Protein AF-A0A955KV94-F1 (afdb_monomer_lite)

Sequence (433 aa):
MKKLLATIGTIALLASAALTAQAESYITSIFLALDDGGPITTEQTIRLSLWSDGRIESGDVSTGVLNTGAINYGGFNVELTLTPDSFGRLSIPFSSITNFPELTAANQFMQIEYKDSGDPVSSYVLYTETYIDSTTLDRFPLIENGVSNFQELYTNGATDADTFTLDKDNDATDVAIQFGETLAEAINWSSSNTRFEISDDTRIEGNLAVLGQGFIADDHSAANSDGYLNFGRNGSNWELLSWNSSALQFELSDDLSISGGLEVTGDIDFNLNEAIGLRLENLASAPTCDGSAQGLIYYSTADGGSYICDGAGTYAGITDTFVGHYHNGSPAGNIITATVDNEVTDGENTTLYLTDDGTVSGTLLFSSVYHVSIAASEIQTLADAPIMAGYSYNSGTGLLTVKFLESAGILLGGQGLEAEEASTPITIFVIGT

Radius of gyration: 52.65 Å; chains: 1; bounding box: 96×92×145 Å

Structure (mmCIF, N/CA/C/O backbone):
data_AF-A0A955KV94-F1
#
_entry.id   AF-A0A955KV94-F1
#
loop_
_atom_site.group_PDB
_atom_site.id
_atom_site.type_symbol
_atom_site.label_atom_id
_atom_site.label_alt_id
_atom_site.label_comp_id
_atom_site.label_asym_id
_atom_site.label_entity_id
_atom_site.label_seq_id
_atom_site.pdbx_PDB_ins_code
_atom_site.Cartn_x
_atom_site.Cartn_y
_atom_site.Cartn_z
_atom_site.occupancy
_atom_site.B_iso_or_equiv
_atom_site.auth_seq_id
_atom_site.auth_comp_id
_atom_site.auth_asym_id
_atom_site.auth_atom_id
_atom_site.pdbx_PDB_model_num
ATOM 1 N N . MET A 1 1 ? -32.758 70.950 26.747 1.00 29.80 1 MET A N 1
ATOM 2 C CA . MET A 1 1 ? -32.254 70.840 25.360 1.00 29.80 1 MET A CA 1
ATOM 3 C C . MET A 1 1 ? -31.320 69.627 25.323 1.00 29.80 1 MET A C 1
ATOM 5 O O . MET A 1 1 ? -30.416 69.618 26.140 1.00 29.80 1 MET A O 1
ATOM 9 N N . LYS A 1 2 ? -31.586 68.633 24.448 1.00 30.42 2 LYS A N 1
ATOM 10 C CA . LYS A 1 2 ? -30.845 67.355 24.209 1.00 30.42 2 LYS A CA 1
ATOM 11 C C . LYS A 1 2 ? -30.839 66.358 25.398 1.00 30.42 2 LYS A C 1
ATOM 13 O O . LYS A 1 2 ? -30.176 66.612 26.387 1.00 30.42 2 LYS A O 1
ATOM 18 N N . LYS A 1 3 ? -31.715 65.340 25.492 1.00 26.55 3 LYS A N 1
ATOM 19 C CA . LYS A 1 3 ? -31.826 64.044 24.759 1.00 26.55 3 LYS A CA 1
ATOM 20 C C . LYS A 1 3 ? -30.521 63.234 24.664 1.00 26.55 3 LYS A C 1
ATOM 22 O O . LYS A 1 3 ? -29.710 63.552 23.804 1.00 26.55 3 LYS A O 1
ATOM 27 N N . LEU A 1 4 ? -30.432 62.170 25.478 1.00 22.88 4 LEU A N 1
ATOM 28 C CA . LEU A 1 4 ? -29.961 60.796 25.179 1.00 22.88 4 LEU A CA 1
ATOM 29 C C . LEU A 1 4 ? -30.176 59.977 26.482 1.00 22.88 4 LEU A C 1
ATOM 31 O O . LEU A 1 4 ? -29.498 60.236 27.463 1.00 22.88 4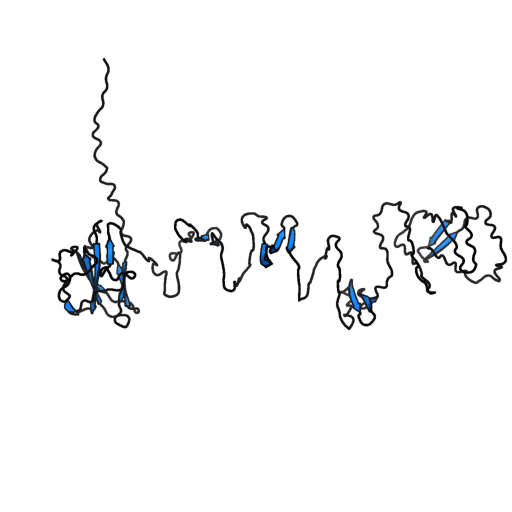 LEU A O 1
ATOM 35 N N . LEU A 1 5 ? -31.274 59.255 26.734 1.00 25.33 5 LEU A N 1
ATOM 36 C CA . LEU A 1 5 ? -31.741 57.965 26.200 1.00 25.33 5 LEU A CA 1
ATOM 37 C C . LEU A 1 5 ? -30.634 56.926 25.938 1.00 25.33 5 LEU A C 1
ATOM 39 O O . LEU A 1 5 ? -30.153 56.807 24.818 1.00 25.33 5 LEU A O 1
ATOM 43 N N . ALA A 1 6 ? -30.294 56.143 26.964 1.00 23.56 6 ALA A N 1
ATOM 44 C CA . ALA A 1 6 ? -29.723 54.808 26.812 1.00 23.56 6 ALA A CA 1
ATOM 45 C C . ALA A 1 6 ? -30.510 53.856 27.722 1.00 23.56 6 ALA A C 1
ATOM 47 O O . ALA A 1 6 ? -30.352 53.828 28.941 1.00 23.56 6 ALA A O 1
ATOM 48 N N . THR A 1 7 ? -31.445 53.156 27.095 1.00 25.08 7 THR A N 1
ATOM 49 C CA . THR A 1 7 ? -32.220 52.051 27.645 1.00 25.08 7 THR A CA 1
ATOM 50 C C . THR A 1 7 ? -31.256 50.940 28.059 1.00 25.08 7 THR A C 1
ATOM 52 O O . THR A 1 7 ? -30.563 50.389 27.208 1.00 25.08 7 THR A O 1
ATOM 55 N N . ILE A 1 8 ? -31.216 50.596 29.349 1.00 29.73 8 ILE A N 1
ATOM 56 C CA . ILE A 1 8 ? -30.641 49.327 29.811 1.00 29.73 8 ILE A CA 1
ATOM 57 C C . ILE A 1 8 ? -31.645 48.257 29.393 1.00 29.73 8 ILE A C 1
ATOM 59 O O . ILE A 1 8 ? -32.620 47.972 30.086 1.00 29.73 8 ILE A O 1
ATOM 63 N N . GLY A 1 9 ? -31.462 47.773 28.167 1.00 29.14 9 GLY A N 1
ATOM 64 C CA . GLY A 1 9 ? -32.185 46.636 27.637 1.00 29.14 9 GLY A CA 1
ATOM 65 C C . GLY A 1 9 ? -31.810 45.411 28.450 1.00 29.14 9 GLY A C 1
ATOM 66 O O . GLY A 1 9 ? -30.648 45.016 28.505 1.00 29.14 9 GLY A O 1
ATOM 67 N N . THR A 1 10 ? -32.818 44.834 29.085 1.00 34.06 10 THR A N 1
ATOM 68 C CA . THR A 1 10 ? -32.836 43.472 29.594 1.00 34.06 10 THR A CA 1
ATOM 69 C C . THR A 1 10 ? -32.523 42.532 28.425 1.00 34.06 10 THR A C 1
ATOM 71 O O . THR A 1 10 ? -33.424 42.086 27.720 1.00 34.06 10 THR A O 1
ATOM 74 N N . ILE A 1 11 ? -31.241 42.269 28.163 1.00 32.62 11 ILE A N 1
ATOM 75 C CA . ILE A 1 11 ? -30.836 41.127 27.346 1.00 32.62 11 ILE A CA 1
ATOM 76 C C . ILE A 1 11 ? -30.976 39.926 28.266 1.00 32.62 11 ILE A C 1
ATOM 78 O O . ILE A 1 11 ? -30.172 39.697 29.169 1.00 32.62 11 ILE A O 1
ATOM 82 N N . ALA A 1 12 ? -32.092 39.231 28.075 1.00 36.28 12 ALA A N 1
ATOM 83 C CA . ALA A 1 12 ? -32.327 37.914 28.613 1.00 36.28 12 ALA A CA 1
ATOM 84 C C . ALA A 1 12 ? -31.123 37.025 28.281 1.00 36.28 12 ALA A C 1
ATOM 86 O O . ALA A 1 12 ? -30.853 36.714 27.125 1.00 36.28 12 ALA A O 1
ATOM 87 N N . LEU A 1 13 ? -30.381 36.699 29.334 1.00 38.47 13 LEU A N 1
ATOM 88 C CA . LEU A 1 13 ? -29.916 35.364 29.687 1.00 38.47 13 LEU A CA 1
ATOM 89 C C . LEU A 1 13 ? -30.392 34.263 28.707 1.00 38.47 13 LEU A C 1
ATOM 91 O O . LEU A 1 13 ? -31.363 33.559 28.963 1.00 38.47 13 LEU A O 1
ATOM 95 N N . LEU A 1 14 ? -29.705 34.121 27.576 1.00 38.06 14 LEU A N 1
ATOM 96 C CA . LEU A 1 14 ? -29.816 32.986 26.650 1.00 38.06 14 LEU A CA 1
ATOM 97 C C . LEU A 1 14 ? -28.407 32.517 26.261 1.00 38.06 14 LEU A C 1
ATOM 99 O O . LEU A 1 14 ? -28.095 32.297 25.099 1.00 38.06 14 LEU A O 1
ATOM 103 N N . ALA A 1 15 ? -27.538 32.389 27.264 1.00 37.47 15 ALA A N 1
ATOM 104 C CA . ALA A 1 15 ? -26.208 31.796 27.126 1.00 37.47 15 ALA A CA 1
ATOM 105 C C . ALA A 1 15 ? -26.000 30.622 28.102 1.00 37.47 15 ALA A C 1
ATOM 107 O O . ALA A 1 15 ? -24.879 30.362 28.519 1.00 37.47 15 ALA A O 1
ATOM 108 N N . SER A 1 16 ? -27.070 29.913 28.489 1.00 41.06 16 SER A N 1
ATOM 109 C CA . SER A 1 16 ? -26.950 28.667 29.272 1.00 41.06 16 SER A CA 1
ATOM 110 C C . SER A 1 16 ? -27.709 27.471 28.685 1.00 41.06 16 SER A C 1
ATOM 112 O O . SER A 1 16 ? -27.896 26.482 29.382 1.00 41.06 16 SER A O 1
ATOM 114 N N . ALA A 1 17 ? -28.145 27.541 27.424 1.00 38.34 17 ALA A N 1
ATOM 115 C CA . ALA A 1 17 ? -28.820 26.430 26.740 1.00 38.34 17 ALA A CA 1
ATOM 116 C C . ALA A 1 17 ? -28.034 25.894 25.524 1.00 38.34 17 ALA A C 1
ATOM 118 O O . ALA A 1 17 ? -28.571 25.115 24.748 1.00 38.34 17 ALA A O 1
ATOM 119 N N . ALA A 1 18 ? -26.773 26.311 25.347 1.00 38.25 18 ALA A N 1
ATOM 120 C CA . ALA A 1 18 ? -25.938 25.939 24.196 1.00 38.25 18 ALA A CA 1
ATOM 121 C C . ALA A 1 18 ? -24.625 25.217 24.571 1.00 38.25 18 ALA A C 1
ATOM 123 O O . ALA A 1 18 ? -23.769 25.031 23.717 1.00 38.25 18 ALA A O 1
ATOM 124 N N . LEU A 1 19 ? -24.477 24.772 25.826 1.00 34.44 19 LEU A N 1
ATOM 125 C CA . LEU A 1 19 ? -23.456 23.790 26.239 1.00 34.44 19 LEU A CA 1
ATOM 126 C C . LEU A 1 19 ? -24.107 22.484 26.729 1.00 34.44 19 LEU A C 1
ATOM 128 O O . LEU A 1 19 ? -23.602 21.793 27.603 1.00 34.44 19 LEU A O 1
ATOM 132 N N . THR A 1 20 ? -25.279 22.176 26.178 1.00 38.06 20 THR A N 1
ATOM 133 C CA . THR A 1 20 ? -26.014 20.922 26.407 1.00 38.06 20 THR A CA 1
ATOM 134 C C . THR A 1 20 ? -26.326 20.244 25.071 1.00 38.06 20 THR A C 1
ATOM 136 O O . THR A 1 20 ? -27.286 19.492 24.951 1.00 38.06 20 THR A O 1
ATOM 139 N N . ALA A 1 21 ? -25.519 20.538 24.045 1.00 40.53 21 ALA A N 1
ATOM 140 C CA . ALA A 1 21 ? -25.385 19.664 22.894 1.00 40.53 21 ALA A CA 1
ATOM 141 C C . ALA A 1 21 ? -24.441 18.550 23.343 1.00 40.53 21 ALA A C 1
ATOM 143 O O . ALA A 1 21 ? -23.232 18.746 23.458 1.00 40.53 21 ALA A O 1
ATOM 144 N N . GLN A 1 22 ? -25.073 17.454 23.750 1.00 41.44 22 GLN A N 1
ATOM 145 C CA . GLN A 1 22 ? -24.468 16.201 24.152 1.00 41.44 22 GLN A CA 1
ATOM 146 C C . GLN A 1 22 ? -23.299 15.854 23.228 1.00 41.44 22 GLN A C 1
ATOM 148 O O . GLN A 1 22 ? -23.449 15.819 22.008 1.00 41.44 22 GLN A O 1
ATOM 153 N N . ALA A 1 23 ? -22.153 15.540 23.825 1.00 38.59 23 ALA A N 1
ATOM 154 C CA . ALA A 1 23 ? -21.319 14.492 23.273 1.00 38.59 23 ALA A CA 1
ATOM 155 C C . ALA A 1 23 ? -22.220 13.249 23.193 1.00 38.59 23 ALA A C 1
ATOM 157 O O . ALA A 1 23 ? -22.454 12.588 24.205 1.00 38.59 23 ALA A O 1
ATOM 158 N N . GLU A 1 24 ? -22.847 13.018 22.037 1.00 43.44 24 GLU A N 1
ATOM 159 C CA . GLU A 1 24 ? -23.467 11.733 21.747 1.00 43.44 24 GLU A CA 1
ATOM 160 C C . GLU A 1 24 ? -22.357 10.697 21.917 1.00 43.44 24 GLU A C 1
ATOM 162 O O . GLU A 1 24 ? -21.328 10.727 21.248 1.00 43.44 24 GLU A O 1
ATOM 167 N N . SER A 1 25 ? -22.518 9.883 22.954 1.00 46.88 25 SER A N 1
ATOM 168 C CA . SER A 1 25 ? -21.575 8.862 23.379 1.00 46.88 25 SER A CA 1
ATOM 169 C C . SER A 1 25 ? -21.369 7.869 22.233 1.00 46.88 25 SER A C 1
ATOM 171 O O . SER A 1 25 ? -22.216 7.006 22.022 1.00 46.88 25 SER A O 1
ATOM 173 N N . TYR A 1 26 ? -20.245 7.976 21.517 1.00 52.62 26 TYR A N 1
ATOM 174 C CA . TYR A 1 26 ? -19.854 7.098 20.399 1.00 52.62 26 TYR A CA 1
ATOM 175 C C . TYR A 1 26 ? -19.661 5.623 20.798 1.00 52.62 26 TYR A C 1
ATOM 177 O O . TYR A 1 26 ? -19.544 4.741 19.952 1.00 52.62 26 TYR A O 1
ATOM 185 N N . ILE A 1 27 ? -19.723 5.302 22.091 1.00 60.88 27 ILE A N 1
ATOM 186 C CA . ILE A 1 27 ? -19.566 3.933 22.565 1.00 60.88 27 ILE A CA 1
ATOM 187 C C . ILE A 1 27 ? -20.819 3.111 22.256 1.00 60.88 27 ILE A C 1
ATOM 189 O O . ILE A 1 27 ? -21.848 3.217 22.927 1.00 60.88 27 ILE A O 1
ATOM 193 N N . THR A 1 28 ? -20.727 2.242 21.254 1.00 68.50 28 THR A N 1
ATOM 194 C CA . THR A 1 28 ? -21.809 1.302 20.948 1.00 68.50 28 THR A CA 1
ATOM 195 C C . THR A 1 28 ? -21.693 0.022 21.763 1.00 68.50 28 THR A C 1
ATOM 197 O O . THR A 1 28 ? -22.726 -0.544 22.119 1.00 68.50 28 THR A O 1
ATOM 200 N N . SER A 1 29 ? -20.473 -0.435 22.085 1.00 80.44 29 SER A N 1
ATOM 201 C CA . SER A 1 29 ? -20.220 -1.707 22.778 1.00 80.44 29 SER A CA 1
ATOM 202 C C . SER A 1 29 ? -18.923 -1.729 23.603 1.00 80.44 29 SER A C 1
ATOM 204 O O . SER A 1 29 ? -17.974 -1.018 23.290 1.00 80.44 29 SER A O 1
ATOM 206 N N . ILE A 1 30 ? -18.868 -2.590 24.625 1.00 81.38 30 ILE A N 1
ATOM 207 C CA . ILE A 1 30 ? -17.647 -3.012 25.336 1.00 81.38 30 ILE A CA 1
ATOM 208 C C . ILE A 1 30 ? -17.212 -4.362 24.761 1.00 81.38 30 ILE A C 1
ATOM 210 O O . ILE A 1 30 ? -18.037 -5.272 24.681 1.00 81.38 30 ILE A O 1
ATOM 214 N N . PHE A 1 31 ? -15.940 -4.514 24.394 1.00 82.94 31 PHE A N 1
ATOM 215 C CA . PHE A 1 31 ? -15.382 -5.788 23.936 1.00 82.94 31 PHE A CA 1
ATOM 216 C C . PHE A 1 31 ? -14.443 -6.364 24.992 1.00 82.94 31 PHE A C 1
ATOM 218 O O . PHE A 1 31 ? -13.589 -5.642 25.497 1.00 8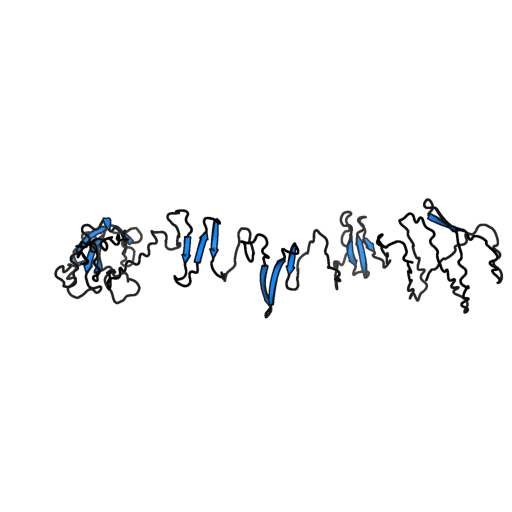2.94 31 PHE A O 1
ATOM 225 N N . LEU A 1 32 ? -14.614 -7.643 25.326 1.00 84.69 32 LEU A N 1
ATOM 226 C CA . LEU A 1 32 ? -13.798 -8.358 26.316 1.00 84.69 32 LEU A CA 1
ATOM 227 C C . LEU A 1 32 ? -13.291 -9.663 25.706 1.00 84.69 32 LEU A C 1
ATOM 229 O O . LEU A 1 32 ? -14.036 -10.296 24.958 1.00 84.69 32 LEU A O 1
ATOM 233 N N . ALA A 1 33 ? -12.082 -10.090 26.059 1.00 87.31 33 ALA A N 1
ATOM 234 C CA . ALA A 1 33 ? -11.571 -11.429 25.774 1.00 87.31 33 ALA A CA 1
ATOM 235 C C . ALA A 1 33 ? -11.316 -12.160 27.099 1.00 87.31 33 ALA A C 1
ATOM 237 O O . ALA A 1 33 ? -10.437 -11.796 27.868 1.00 87.31 33 ALA A O 1
ATOM 238 N N . LEU A 1 34 ? -12.134 -13.162 27.414 1.00 85.88 34 LEU A N 1
ATOM 239 C CA . LEU A 1 34 ? -12.044 -13.900 28.670 1.00 85.88 34 LEU A CA 1
ATOM 240 C C . LEU A 1 34 ? -11.177 -15.155 28.496 1.00 85.88 34 LEU A C 1
ATOM 242 O O . LEU A 1 34 ? -11.481 -16.012 27.662 1.00 85.88 34 LEU A O 1
ATOM 246 N N . ASP A 1 35 ? -10.127 -15.272 29.309 1.00 86.50 35 ASP A N 1
ATOM 247 C CA . ASP A 1 35 ? -9.137 -16.353 29.261 1.00 86.50 35 ASP A CA 1
ATOM 248 C C . ASP A 1 35 ? -8.727 -16.780 30.690 1.00 86.50 35 ASP A C 1
ATOM 250 O O . ASP A 1 35 ? -8.455 -15.929 31.539 1.00 86.50 35 ASP A O 1
ATOM 254 N N . ASP A 1 36 ? -8.687 -18.094 30.945 1.00 83.94 36 ASP A N 1
ATOM 255 C CA . ASP A 1 36 ? -8.092 -18.718 32.144 1.00 83.94 36 ASP A CA 1
ATOM 256 C C . ASP A 1 36 ? -7.197 -19.918 31.753 1.00 83.94 36 ASP A C 1
ATOM 258 O O . ASP A 1 36 ? -7.446 -21.079 32.088 1.00 83.94 36 ASP A O 1
ATOM 262 N N . GLY A 1 37 ? -6.174 -19.653 30.934 1.00 85.56 37 GLY A N 1
ATOM 263 C CA . GLY A 1 37 ? -5.336 -20.679 30.297 1.00 85.56 37 GLY A CA 1
ATOM 264 C C . GLY A 1 37 ? -5.925 -21.245 28.994 1.00 85.56 37 GLY A C 1
ATOM 265 O O . GLY A 1 37 ? -5.499 -22.305 28.524 1.00 85.56 37 GLY A O 1
ATOM 266 N N . GLY A 1 38 ? -6.904 -20.547 28.424 1.00 84.75 38 GLY A N 1
ATOM 267 C CA . GLY A 1 38 ? -7.635 -20.809 27.193 1.00 84.75 38 GLY A CA 1
ATOM 268 C C . GLY A 1 38 ? -8.936 -19.989 27.144 1.00 84.75 38 GLY A C 1
ATOM 269 O O . GLY A 1 38 ? -9.395 -19.501 28.179 1.00 84.75 38 GLY A O 1
ATOM 270 N N . PRO A 1 39 ? -9.574 -19.862 25.964 1.00 89.50 39 PRO A N 1
ATOM 271 C CA . PRO A 1 39 ? -10.788 -19.065 25.810 1.00 89.50 39 PRO A CA 1
ATOM 272 C C . PRO A 1 39 ? -11.939 -19.615 26.665 1.00 89.50 39 PRO A C 1
ATOM 274 O O . PRO A 1 39 ? -12.332 -20.779 26.527 1.00 89.50 39 PRO A O 1
ATOM 277 N N . ILE A 1 40 ? -12.518 -18.765 27.515 1.00 92.06 40 ILE A N 1
ATOM 278 C CA . ILE A 1 40 ? -13.717 -19.090 28.295 1.00 92.06 40 ILE A CA 1
ATOM 279 C C . ILE A 1 40 ? -14.927 -19.015 27.364 1.00 92.06 40 ILE A C 1
ATOM 281 O O . ILE A 1 40 ? -15.244 -17.954 26.849 1.00 92.06 40 ILE A O 1
ATOM 285 N N . THR A 1 41 ? -15.625 -20.132 27.153 1.00 95.88 41 THR A N 1
ATOM 286 C CA . THR A 1 41 ? -16.768 -20.226 26.213 1.00 95.88 41 THR A CA 1
ATOM 287 C C . THR A 1 41 ? -18.099 -20.562 26.897 1.00 95.88 41 THR A C 1
ATOM 289 O O . THR A 1 41 ? -19.129 -20.714 26.239 1.00 95.88 41 THR A O 1
ATOM 292 N N . THR A 1 42 ? -18.096 -20.699 28.224 1.00 97.12 42 THR A N 1
ATOM 293 C CA . THR A 1 42 ? -19.284 -20.946 29.053 1.00 97.12 42 THR A CA 1
ATOM 294 C C . THR A 1 42 ? -19.987 -19.642 29.417 1.00 97.12 42 THR A C 1
ATOM 296 O O . THR A 1 42 ? -19.377 -18.577 29.427 1.00 97.12 42 THR A O 1
ATOM 299 N N . GLU A 1 43 ? -21.279 -19.715 29.743 1.00 97.94 43 GLU A N 1
ATOM 300 C CA . GLU A 1 43 ? -22.059 -18.554 30.182 1.00 97.94 43 GLU A CA 1
ATOM 301 C C . GLU A 1 43 ? -21.451 -17.903 31.438 1.00 97.94 43 GLU A C 1
ATOM 303 O O . GLU A 1 43 ? -21.251 -18.562 32.459 1.00 97.94 43 GLU A O 1
ATOM 308 N N . GLN A 1 44 ? -21.203 -16.596 31.365 1.00 97.94 44 GLN A N 1
ATOM 309 C CA . GLN A 1 44 ? -20.612 -15.781 32.420 1.00 97.94 44 GLN A CA 1
ATOM 310 C C . GLN A 1 44 ? -21.624 -14.774 32.972 1.00 97.94 44 GLN A C 1
ATOM 312 O O . GLN A 1 44 ? -22.470 -14.248 32.247 1.00 97.94 44 GLN A O 1
ATOM 317 N N . THR A 1 45 ? -21.507 -14.457 34.261 1.00 97.88 45 THR A N 1
ATOM 318 C CA . THR A 1 45 ? -22.096 -13.252 34.858 1.00 97.88 45 THR A CA 1
ATOM 319 C C . THR A 1 45 ? -21.039 -12.155 34.883 1.00 97.88 45 THR A C 1
ATOM 321 O O . THR A 1 45 ? -20.048 -12.277 35.599 1.00 97.88 45 THR A O 1
ATOM 324 N N . ILE A 1 46 ? -21.256 -11.089 34.117 1.00 97.25 46 ILE A N 1
ATOM 325 C CA . ILE A 1 46 ? -20.391 -9.913 34.034 1.00 97.25 46 ILE A CA 1
ATOM 326 C C . ILE A 1 46 ? -20.966 -8.811 34.917 1.00 97.25 46 ILE A C 1
ATOM 328 O O . ILE A 1 46 ? -22.092 -8.369 34.696 1.00 97.25 46 ILE A O 1
ATOM 332 N N . ARG A 1 47 ? -20.194 -8.336 35.892 1.00 97.31 47 ARG A N 1
ATOM 333 C CA . ARG A 1 47 ? -20.532 -7.177 36.715 1.00 97.31 47 ARG A CA 1
ATOM 334 C C . ARG A 1 47 ? -19.761 -5.957 36.229 1.00 97.31 47 ARG A C 1
ATOM 336 O O . ARG A 1 47 ? -18.534 -5.949 36.241 1.00 97.31 47 ARG A O 1
ATOM 343 N N . LEU A 1 48 ? -20.488 -4.914 35.848 1.00 96.62 48 LEU A N 1
ATOM 344 C CA . LEU A 1 48 ? -19.926 -3.598 35.547 1.00 96.62 48 LEU A CA 1
ATOM 345 C C . LEU A 1 48 ? -20.186 -2.681 36.737 1.00 96.62 48 LEU A C 1
ATOM 347 O O . LEU A 1 48 ? -21.289 -2.691 37.282 1.00 96.62 48 LEU A O 1
ATOM 351 N N . SER A 1 49 ? -19.209 -1.872 37.137 1.00 97.19 49 SER A N 1
ATOM 352 C CA . SER A 1 49 ? -19.392 -0.845 38.170 1.00 97.19 49 SER A CA 1
ATOM 353 C C . SER A 1 49 ? -18.588 0.415 37.872 1.00 97.19 49 SER A C 1
ATOM 355 O O . SER A 1 49 ? -17.524 0.341 37.260 1.00 97.19 49 SER A O 1
ATOM 357 N N . LEU A 1 50 ? -19.108 1.577 38.278 1.00 96.38 50 LEU A N 1
ATOM 358 C CA . LEU A 1 50 ? -18.421 2.860 38.102 1.00 96.38 50 LEU A CA 1
ATOM 359 C C . LEU A 1 50 ? -17.728 3.317 39.375 1.00 96.38 50 LEU A C 1
ATOM 361 O O . LEU A 1 50 ? -18.242 3.119 40.476 1.00 96.38 50 LEU A O 1
ATOM 365 N N . TRP A 1 51 ? -16.598 3.992 39.192 1.00 97.19 51 TRP A N 1
ATOM 366 C CA . TRP A 1 51 ? -15.711 4.443 40.256 1.00 97.19 51 TRP A CA 1
ATOM 367 C C . TRP A 1 51 ? -15.094 5.803 39.942 1.00 97.19 51 TRP A C 1
ATOM 369 O O . TRP A 1 51 ? -14.925 6.147 38.777 1.00 97.19 51 TRP A O 1
ATOM 379 N N . SER A 1 52 ? -14.733 6.571 40.968 1.00 95.50 52 SER A N 1
ATOM 380 C CA . SER A 1 52 ? -14.024 7.852 40.817 1.00 95.50 52 SER A CA 1
ATOM 381 C C . SER A 1 52 ? -12.498 7.730 40.848 1.00 95.50 52 SER A C 1
ATOM 383 O O . SER A 1 52 ? -11.807 8.704 40.557 1.00 95.50 52 SER A O 1
ATOM 385 N N . ASP A 1 53 ? -11.976 6.553 41.201 1.00 94.69 53 ASP A N 1
ATOM 386 C CA . ASP A 1 53 ? -10.548 6.220 41.194 1.00 94.69 53 ASP A CA 1
ATOM 387 C C . ASP A 1 53 ? -10.307 5.052 40.233 1.00 94.69 53 ASP A C 1
ATOM 389 O O . ASP A 1 53 ? -11.141 4.149 40.133 1.00 94.69 53 ASP A O 1
ATOM 393 N N . GLY A 1 54 ? -9.188 5.073 39.515 1.00 91.88 54 GLY A N 1
ATOM 394 C CA . GLY A 1 54 ? -8.804 4.027 38.576 1.00 91.88 54 GLY A CA 1
ATOM 395 C C . GLY A 1 54 ? -8.094 2.843 39.228 1.00 91.88 54 GLY A C 1
ATOM 396 O O . GLY A 1 54 ? -7.920 1.816 38.577 1.00 91.88 54 GLY A O 1
ATOM 397 N N . ARG A 1 55 ? -7.710 2.957 40.503 1.00 92.44 55 ARG A N 1
ATOM 398 C CA . ARG A 1 55 ? -7.137 1.867 41.299 1.00 92.44 55 ARG A CA 1
ATOM 399 C C . ARG A 1 55 ? -8.172 1.238 42.207 1.00 92.44 55 ARG A C 1
ATOM 401 O O . ARG A 1 55 ? -9.014 1.928 42.783 1.00 92.44 55 ARG A O 1
ATOM 408 N N . ILE A 1 56 ? -8.078 -0.074 42.368 1.00 92.31 56 ILE A N 1
ATOM 409 C CA . ILE A 1 56 ? -8.879 -0.791 43.353 1.00 92.31 56 ILE A CA 1
ATOM 410 C C . ILE A 1 56 ? -8.222 -0.648 44.717 1.00 92.31 56 ILE A C 1
ATOM 412 O O . ILE A 1 56 ? -7.066 -1.017 44.927 1.00 92.31 56 ILE A O 1
ATOM 416 N N . GLU A 1 57 ? -8.983 -0.129 45.671 1.00 93.88 57 GLU A N 1
ATOM 417 C CA . GLU A 1 57 ? -8.542 0.018 47.045 1.00 93.88 57 GLU A CA 1
ATOM 418 C C . GLU A 1 57 ? -9.051 -1.122 47.930 1.00 93.88 57 GLU A C 1
ATOM 420 O O . GLU A 1 57 ? -10.079 -1.766 47.690 1.00 93.88 57 GLU A O 1
ATOM 425 N N . SER A 1 58 ? -8.328 -1.357 49.027 1.00 92.88 58 SER A N 1
ATOM 426 C CA . SER A 1 58 ? -8.782 -2.272 50.070 1.00 92.88 58 SER A CA 1
ATOM 427 C C . SER A 1 58 ? -10.119 -1.789 50.634 1.00 92.88 58 SER A C 1
ATOM 429 O O . SER A 1 58 ? -10.173 -0.794 51.353 1.00 92.88 58 SER A O 1
ATOM 431 N N . GLY A 1 59 ? -11.179 -2.555 50.385 1.00 92.88 59 GLY A N 1
ATOM 432 C CA . GLY A 1 59 ? -12.532 -2.238 50.832 1.00 92.88 59 GLY A CA 1
ATOM 433 C C . GLY A 1 59 ? -13.487 -1.860 49.707 1.00 92.88 59 GLY A C 1
ATOM 434 O O . GLY A 1 59 ? -14.679 -1.804 49.982 1.00 92.88 59 GLY A O 1
ATOM 435 N N . ASP A 1 60 ? -13.016 -1.681 48.472 1.00 95.62 60 ASP A N 1
ATOM 436 C CA . ASP A 1 60 ? -13.887 -1.509 47.300 1.00 95.62 60 ASP A CA 1
ATOM 437 C C . ASP A 1 60 ? -14.656 -2.799 46.983 1.00 95.62 60 ASP A C 1
ATOM 439 O O . ASP A 1 60 ? -15.846 -2.779 46.664 1.00 95.62 60 ASP A O 1
ATOM 443 N N . VAL A 1 61 ? -13.994 -3.944 47.159 1.00 94.00 61 VAL A N 1
ATOM 444 C CA . VAL A 1 61 ? -14.592 -5.277 47.064 1.00 94.00 61 VAL A CA 1
ATOM 445 C C . VAL A 1 61 ? -14.198 -6.083 48.300 1.00 94.00 61 VAL A C 1
ATOM 447 O O . VAL A 1 61 ? -13.036 -6.100 48.706 1.00 94.00 61 VAL A O 1
ATOM 450 N N . SER A 1 62 ? -15.165 -6.759 48.920 1.00 93.25 62 SER A N 1
ATOM 451 C CA . SER A 1 62 ? -14.942 -7.632 50.076 1.00 93.25 62 SER A CA 1
ATOM 452 C C . SER A 1 62 ? -15.550 -8.999 49.812 1.00 93.25 62 SER A C 1
ATOM 454 O O . SER A 1 62 ? -16.766 -9.131 49.676 1.00 93.25 62 SER A O 1
ATOM 456 N N . THR A 1 63 ? -14.714 -10.038 49.723 1.00 91.81 63 THR A N 1
ATOM 457 C CA . THR A 1 63 ? -15.155 -11.413 49.404 1.00 91.81 63 THR A CA 1
ATOM 458 C C . THR A 1 63 ? -16.039 -11.476 48.147 1.00 91.81 63 THR A C 1
ATOM 460 O O . THR A 1 63 ? -17.086 -12.116 48.148 1.00 91.81 63 THR A O 1
ATOM 463 N N . GLY A 1 64 ? -15.653 -10.737 47.101 1.00 89.75 64 GLY A N 1
ATOM 464 C CA . GLY A 1 64 ? -16.384 -10.626 45.832 1.00 89.75 64 GLY A CA 1
ATOM 465 C C . GLY A 1 64 ? -17.655 -9.766 45.878 1.00 89.75 64 GLY A C 1
ATOM 466 O O . GLY A 1 64 ? -18.259 -9.500 44.838 1.00 89.75 64 GLY A O 1
ATOM 467 N N . VAL A 1 65 ? -18.062 -9.274 47.053 1.00 95.12 65 VAL A N 1
ATOM 468 C CA . VAL A 1 65 ? -19.176 -8.328 47.197 1.00 95.12 65 VAL A CA 1
ATOM 469 C C . VAL A 1 65 ? -18.668 -6.910 46.966 1.00 95.12 65 VAL A C 1
ATOM 471 O O . VAL A 1 65 ? -17.763 -6.446 47.662 1.00 95.12 65 VAL A O 1
ATOM 474 N N . LEU A 1 66 ? -19.286 -6.220 46.012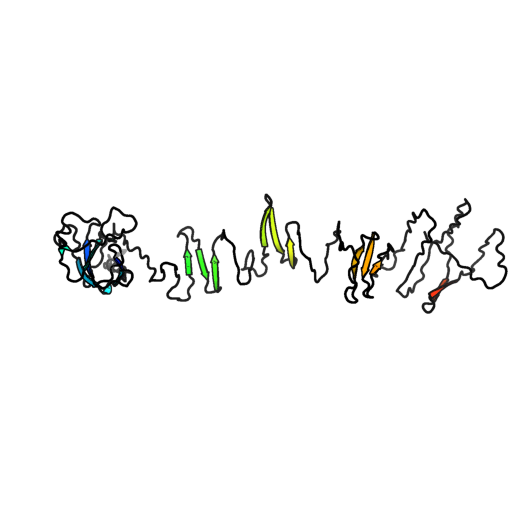 1.00 96.06 66 LEU A N 1
ATOM 475 C CA . LEU A 1 66 ? -19.069 -4.803 45.751 1.00 96.06 66 LEU A CA 1
ATOM 476 C C . LEU A 1 66 ? -19.461 -3.960 46.975 1.00 96.06 66 LEU A C 1
ATOM 478 O O . LEU A 1 66 ? -20.598 -4.035 47.447 1.00 96.06 66 LEU A O 1
ATOM 482 N N . ASN A 1 67 ? -18.553 -3.125 47.477 1.00 96.81 67 ASN A N 1
ATOM 483 C CA . ASN A 1 67 ? -18.861 -2.189 48.551 1.00 96.81 67 ASN A CA 1
ATOM 484 C C . ASN A 1 67 ? -19.445 -0.892 47.982 1.00 96.81 67 ASN A C 1
ATOM 486 O O . ASN A 1 67 ? -18.741 0.086 47.744 1.00 96.81 67 ASN A O 1
ATOM 490 N N . THR A 1 68 ? -20.767 -0.847 47.836 1.00 96.56 68 THR A N 1
ATOM 491 C CA . THR A 1 68 ? -21.475 0.350 47.351 1.00 96.56 68 THR A CA 1
ATOM 492 C C . THR A 1 68 ? -21.444 1.533 48.331 1.00 96.56 68 THR A C 1
ATOM 494 O O . THR A 1 68 ? -22.008 2.583 48.037 1.00 96.56 68 THR A O 1
ATOM 497 N N . GLY A 1 69 ? -20.855 1.363 49.521 1.00 96.62 69 GLY A N 1
ATOM 498 C CA . GLY A 1 69 ? -20.590 2.433 50.484 1.00 96.62 69 GLY A CA 1
ATOM 499 C C . GLY A 1 69 ? -19.148 2.952 50.452 1.00 96.62 69 GLY A C 1
ATOM 500 O O . GLY A 1 69 ? -18.812 3.809 51.270 1.00 96.62 69 GLY A O 1
ATOM 501 N N . ALA A 1 70 ? -18.292 2.427 49.567 1.00 96.94 70 ALA A N 1
ATOM 502 C CA . ALA A 1 70 ? -16.925 2.905 49.397 1.00 96.94 70 ALA A CA 1
ATOM 503 C C . ALA A 1 70 ? -16.908 4.362 48.914 1.00 96.94 70 ALA A C 1
ATOM 505 O O . ALA A 1 70 ? -17.763 4.780 48.133 1.00 96.94 70 ALA A O 1
ATOM 506 N N . ILE A 1 71 ? -15.915 5.135 49.364 1.00 95.94 71 ILE A N 1
ATOM 507 C CA . ILE A 1 71 ? -15.798 6.564 49.031 1.00 95.94 71 ILE A CA 1
ATOM 508 C C . ILE A 1 71 ? -15.663 6.801 47.523 1.00 95.94 71 ILE A C 1
ATOM 510 O O . ILE A 1 71 ? -16.163 7.803 47.020 1.00 95.94 71 ILE A O 1
ATOM 514 N N . ASN A 1 72 ? -15.040 5.855 46.816 1.00 95.62 72 ASN A N 1
ATOM 515 C CA . ASN A 1 72 ? -14.786 5.944 45.386 1.00 95.62 72 ASN A CA 1
ATOM 516 C C . ASN A 1 72 ? -15.889 5.308 44.529 1.00 95.62 72 ASN A C 1
ATOM 518 O O . ASN A 1 72 ? -15.760 5.295 43.308 1.00 95.62 72 ASN A O 1
ATOM 522 N N . TYR A 1 73 ? -16.957 4.761 45.122 1.00 97.44 73 TYR A N 1
ATOM 523 C CA . TYR A 1 73 ? -18.030 4.131 44.356 1.00 97.44 73 TYR A CA 1
ATOM 524 C C . TYR A 1 73 ? -18.864 5.187 43.620 1.00 97.44 73 TYR A C 1
ATOM 526 O O . TYR A 1 73 ? -19.490 6.057 44.223 1.00 97.44 73 TYR A O 1
ATOM 534 N N . GLY A 1 74 ? -18.917 5.075 42.295 1.00 94.88 74 GLY A N 1
ATOM 535 C CA . GLY A 1 74 ? -19.575 6.015 41.387 1.00 94.88 74 GLY A CA 1
ATOM 536 C C . GLY A 1 74 ? -21.097 5.878 41.312 1.00 94.88 74 GLY A C 1
ATOM 537 O O . GLY A 1 74 ? -21.718 6.480 40.440 1.00 94.88 74 GLY A O 1
ATOM 538 N N . GLY A 1 75 ? -21.717 5.080 42.186 1.00 95.62 75 GLY A N 1
ATOM 539 C CA . GLY A 1 75 ? -23.176 4.980 42.288 1.00 95.62 75 GLY A CA 1
ATOM 540 C C . GLY A 1 75 ? -23.849 4.060 41.266 1.00 95.62 75 GLY A C 1
ATOM 541 O O . GLY A 1 75 ? -25.075 3.967 41.271 1.00 95.62 75 GLY A O 1
ATOM 542 N N . PHE A 1 76 ? -23.087 3.353 40.430 1.00 97.00 76 PHE A N 1
ATOM 543 C CA . PHE A 1 76 ? -23.622 2.459 39.405 1.00 97.00 76 PHE A CA 1
ATOM 544 C C . PHE A 1 76 ? -22.999 1.066 39.468 1.00 97.00 76 PHE A C 1
ATOM 546 O O . PHE A 1 76 ? -21.776 0.927 39.535 1.00 97.00 76 PHE A O 1
ATOM 553 N N . ASN A 1 77 ? -23.852 0.044 39.383 1.00 97.50 77 ASN A N 1
ATOM 554 C CA . ASN A 1 77 ? -23.459 -1.302 39.000 1.00 97.50 77 ASN A CA 1
ATOM 555 C C . ASN A 1 77 ? -24.590 -2.004 38.240 1.00 97.50 77 ASN A C 1
ATOM 557 O O . ASN A 1 77 ? -25.767 -1.704 38.453 1.00 97.50 77 ASN A O 1
ATOM 561 N N . VAL A 1 78 ? -24.221 -2.945 37.379 1.00 97.19 78 VAL A N 1
ATOM 562 C CA . VAL A 1 78 ? -25.143 -3.850 36.691 1.00 97.19 78 VAL A CA 1
ATOM 563 C C . VAL A 1 78 ? -24.509 -5.232 36.592 1.00 97.19 78 VAL A C 1
ATOM 565 O O . VAL A 1 78 ? -23.289 -5.343 36.487 1.00 97.19 78 VAL A O 1
ATOM 568 N N . GLU A 1 79 ? -25.333 -6.274 36.599 1.00 97.19 79 GLU A N 1
ATOM 569 C CA . GLU A 1 79 ? -24.921 -7.633 36.250 1.00 97.19 79 GLU A CA 1
ATOM 570 C C . GLU A 1 79 ? -25.581 -8.037 34.928 1.00 97.19 79 GLU A C 1
ATOM 572 O O . GLU A 1 79 ? -26.776 -7.813 34.722 1.00 97.19 79 GLU A O 1
ATOM 577 N N . LEU A 1 80 ? -24.797 -8.621 34.029 1.00 96.81 80 LEU A N 1
ATOM 578 C CA . LEU A 1 80 ? -25.211 -9.080 32.709 1.00 96.81 80 LEU A CA 1
ATOM 579 C C . LEU A 1 80 ? -24.829 -10.550 32.565 1.00 96.81 80 LEU A C 1
ATOM 581 O O . LEU A 1 80 ? -23.697 -10.923 32.855 1.00 96.81 80 LEU A O 1
ATOM 585 N N . THR A 1 81 ? -25.746 -11.388 32.094 1.00 96.94 81 THR A N 1
ATOM 586 C CA . THR A 1 81 ? -25.453 -12.799 31.812 1.00 96.94 81 THR A CA 1
ATOM 587 C C . THR A 1 81 ? -25.222 -12.968 30.318 1.00 96.94 81 THR A C 1
ATOM 589 O O . THR A 1 81 ? -26.137 -12.740 29.527 1.00 96.94 81 THR A O 1
ATOM 592 N N . LEU A 1 82 ? -23.999 -13.323 29.927 1.00 96.25 82 LEU A N 1
ATOM 593 C CA . LEU A 1 82 ? -23.565 -13.371 28.531 1.00 96.25 82 LEU A CA 1
ATOM 594 C C . LEU A 1 82 ? -22.734 -14.631 28.274 1.00 96.25 82 LEU A C 1
ATOM 596 O O . LEU A 1 82 ? -21.986 -15.075 29.137 1.00 96.25 82 LEU A O 1
ATOM 600 N N . THR A 1 83 ? -22.841 -15.198 27.074 1.00 96.38 83 THR A N 1
ATOM 601 C CA . THR A 1 83 ? -21.996 -16.323 26.641 1.00 96.38 83 THR A CA 1
ATOM 602 C C . THR A 1 83 ? -20.953 -15.806 25.649 1.00 96.38 83 THR A C 1
ATOM 604 O O . THR A 1 83 ? -21.361 -15.265 24.617 1.00 96.38 83 THR A O 1
ATOM 607 N N . PRO A 1 84 ? -19.643 -15.927 25.937 1.00 94.25 84 PRO A N 1
ATOM 608 C CA . PRO A 1 84 ? -18.593 -15.571 24.987 1.00 94.25 84 PRO A CA 1
ATOM 609 C C . PRO A 1 84 ? -18.645 -16.420 23.711 1.00 94.25 84 PRO A C 1
ATOM 611 O O . PRO A 1 84 ? -19.201 -17.519 23.698 1.00 94.25 84 PRO A O 1
ATOM 614 N N . ASP A 1 85 ? -18.058 -15.921 22.624 1.00 88.75 85 ASP A N 1
ATOM 615 C CA . ASP A 1 85 ? -17.908 -16.697 21.392 1.00 88.75 85 ASP A CA 1
ATOM 616 C C . ASP A 1 85 ? -16.848 -17.810 21.528 1.00 88.75 85 ASP A C 1
ATOM 618 O O . ASP A 1 85 ? -16.226 -17.989 22.573 1.00 88.75 85 ASP A O 1
ATOM 622 N N . SER A 1 86 ? -16.608 -18.574 20.457 1.00 90.19 86 SER A N 1
ATOM 623 C CA . SER A 1 86 ? -15.631 -19.676 20.461 1.00 90.19 86 SER A CA 1
ATOM 624 C C . SER A 1 86 ? -14.181 -19.253 20.733 1.00 90.19 86 SER A C 1
ATOM 626 O O . SER A 1 86 ? -13.332 -20.119 20.930 1.00 90.19 86 SER A O 1
ATOM 628 N N . PHE A 1 87 ? -13.889 -17.953 20.713 1.00 84.56 87 PHE A N 1
ATOM 629 C CA . PHE A 1 87 ? -12.585 -17.365 21.013 1.00 84.56 87 PHE A CA 1
ATOM 630 C C . PHE A 1 87 ? -12.565 -16.673 22.382 1.00 84.56 87 PHE A C 1
ATOM 632 O O . PHE A 1 87 ? -11.615 -15.960 22.686 1.00 84.56 87 PHE A O 1
ATOM 639 N N . GLY A 1 88 ? -13.602 -16.858 23.203 1.00 88.75 88 GLY A N 1
ATOM 640 C CA . GLY A 1 88 ? -13.716 -16.218 24.509 1.00 88.75 88 GLY A CA 1
ATOM 641 C C . GLY A 1 88 ? -14.094 -14.742 24.441 1.00 88.75 88 GLY A C 1
ATOM 642 O O . GLY A 1 88 ? -13.950 -14.028 25.430 1.00 88.75 88 GLY A O 1
ATOM 643 N N . ARG A 1 89 ? -14.589 -14.256 23.295 1.00 88.06 89 ARG A N 1
ATOM 644 C CA . ARG A 1 89 ? -14.889 -12.833 23.108 1.00 88.06 89 ARG A CA 1
ATOM 645 C C . ARG A 1 89 ? -16.328 -12.508 23.482 1.00 88.06 89 ARG A C 1
ATOM 647 O O . ARG A 1 89 ? -17.258 -13.211 23.088 1.00 88.06 89 ARG A O 1
ATOM 654 N N . LEU A 1 90 ? -16.517 -11.396 24.181 1.00 90.50 90 LEU A N 1
ATOM 655 C CA . LEU A 1 90 ? -17.815 -10.805 24.493 1.00 90.50 90 LEU A CA 1
ATOM 656 C C . LEU A 1 90 ? -17.945 -9.436 23.836 1.00 90.50 90 LEU A C 1
ATOM 658 O O . LEU A 1 90 ? -16.987 -8.669 23.788 1.00 90.50 90 LEU A O 1
ATOM 662 N N . SER A 1 91 ? -19.158 -9.119 23.391 1.00 88.88 91 SER A N 1
ATOM 663 C CA . SER A 1 91 ? -19.562 -7.772 22.999 1.00 88.88 91 SER A CA 1
ATOM 664 C C . SER A 1 91 ? -20.768 -7.376 23.843 1.00 88.88 91 SER A C 1
ATOM 666 O O . SER A 1 91 ? -21.781 -8.078 23.845 1.00 88.88 91 SER A O 1
ATOM 668 N N . ILE A 1 92 ? -20.640 -6.288 24.599 1.00 88.31 92 ILE A N 1
ATOM 669 C CA . ILE A 1 92 ? -21.679 -5.758 25.482 1.00 88.31 92 ILE A CA 1
ATOM 670 C C . ILE A 1 92 ? -22.167 -4.439 24.896 1.00 88.31 92 ILE A C 1
ATOM 672 O O . ILE A 1 92 ? -21.521 -3.415 25.120 1.00 88.31 92 ILE A O 1
ATOM 676 N N . PRO A 1 93 ? -23.293 -4.416 24.166 1.00 85.19 93 PRO A N 1
ATOM 677 C CA . PRO A 1 93 ? -23.835 -3.169 23.658 1.00 85.19 93 PRO A CA 1
ATOM 678 C C . PRO A 1 93 ? -24.154 -2.223 24.818 1.00 85.19 93 PRO A C 1
ATOM 680 O O . PRO A 1 93 ? -24.838 -2.631 25.758 1.00 85.19 93 PRO A O 1
ATOM 683 N N . PHE A 1 94 ? -23.741 -0.957 24.765 1.00 83.62 94 PHE A N 1
ATOM 684 C CA . PHE A 1 94 ? -24.092 0.021 25.809 1.00 83.62 94 PHE A CA 1
ATOM 685 C C . PHE A 1 94 ? -25.610 0.189 25.944 1.00 83.62 94 PHE A C 1
ATOM 687 O O . PHE A 1 94 ? -26.122 0.400 27.040 1.00 83.62 94 PHE A O 1
ATOM 694 N N . SER A 1 95 ? -26.353 -0.015 24.852 1.00 81.50 95 SER A N 1
ATOM 695 C CA . SER A 1 95 ? -27.820 -0.049 24.844 1.00 81.50 95 SER A CA 1
ATOM 696 C C . SER A 1 95 ? -28.427 -1.185 25.679 1.00 81.50 95 SER A C 1
ATOM 698 O O . SER A 1 95 ? -29.595 -1.102 26.057 1.00 81.50 95 SER A O 1
ATOM 700 N N . SER A 1 96 ? -27.656 -2.232 25.993 1.00 87.25 96 SER A N 1
ATOM 701 C CA . SER A 1 96 ? -28.068 -3.314 26.898 1.00 87.25 96 SER A CA 1
ATOM 702 C C . SER A 1 96 ? -27.868 -2.970 28.380 1.00 87.25 96 SER A C 1
ATOM 704 O O . SER A 1 96 ? -28.435 -3.632 29.250 1.00 87.25 96 SER A O 1
ATOM 706 N N . ILE A 1 97 ? -27.107 -1.912 28.683 1.00 92.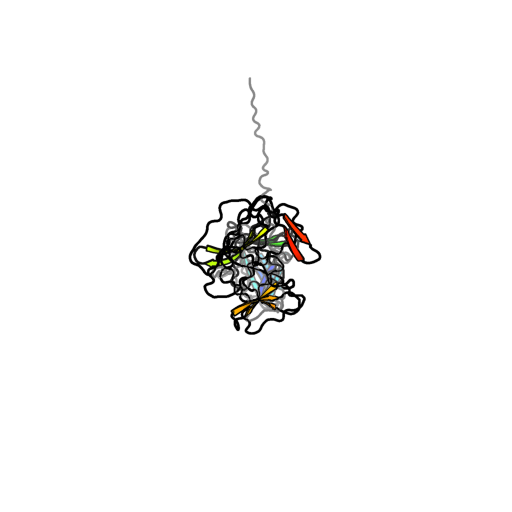44 97 ILE A N 1
ATOM 707 C CA . ILE A 1 97 ? -26.782 -1.492 30.044 1.00 92.44 97 ILE A CA 1
ATOM 708 C C . ILE A 1 97 ? -27.887 -0.569 30.567 1.00 92.44 97 ILE A C 1
ATOM 710 O O . ILE A 1 97 ? -27.885 0.647 30.374 1.00 92.44 97 ILE A O 1
ATOM 714 N N . THR A 1 98 ? -28.871 -1.152 31.249 1.00 91.94 98 THR A N 1
ATOM 715 C CA . THR A 1 98 ? -29.994 -0.385 31.798 1.00 91.94 98 THR A CA 1
ATOM 716 C C . THR A 1 98 ? -29.538 0.575 32.896 1.00 91.94 98 THR A C 1
ATOM 718 O O . THR A 1 98 ? -28.843 0.163 33.824 1.00 91.94 98 THR A O 1
ATOM 721 N N . ASN A 1 99 ? -30.012 1.823 32.845 1.00 92.12 99 ASN A N 1
ATOM 722 C CA . ASN A 1 99 ? -29.715 2.876 33.827 1.00 92.12 99 ASN A CA 1
ATOM 723 C C . ASN A 1 99 ? -28.227 3.254 33.932 1.00 92.12 99 ASN A C 1
ATOM 725 O O . ASN A 1 99 ? -27.793 3.690 34.999 1.00 92.12 99 ASN A O 1
ATOM 729 N N . PHE A 1 100 ? -27.448 3.096 32.856 1.00 90.38 100 PHE A N 1
ATOM 730 C CA . PHE A 1 100 ? -26.095 3.648 32.821 1.00 90.38 100 PHE A CA 1
ATOM 731 C C . PHE A 1 100 ? -26.156 5.171 33.046 1.00 90.38 100 PHE A C 1
ATOM 733 O O . PHE A 1 100 ? -26.938 5.844 32.366 1.00 90.38 100 PHE A O 1
ATOM 740 N N . PRO A 1 101 ? -25.417 5.728 34.021 1.00 91.00 101 PRO A N 1
ATOM 741 C CA . PRO A 1 101 ? -25.490 7.150 34.320 1.00 91.00 101 PRO A CA 1
ATOM 742 C C . PRO A 1 101 ? -24.836 7.971 33.208 1.00 91.00 101 PRO A C 1
ATOM 744 O O . PRO A 1 101 ? -23.923 7.505 32.527 1.00 91.00 101 PRO A O 1
ATOM 747 N N . GLU A 1 102 ? -25.273 9.222 33.056 1.00 87.81 102 GLU A N 1
ATOM 748 C CA . GLU A 1 102 ? -24.569 10.173 32.196 1.00 87.81 102 GLU A CA 1
ATOM 749 C C . GLU A 1 102 ? -23.132 10.362 32.699 1.00 87.81 102 GLU A C 1
ATOM 751 O O . GLU A 1 102 ? -22.888 10.549 33.899 1.00 87.81 102 GLU A O 1
ATOM 756 N N . LEU A 1 103 ? -22.172 10.307 31.774 1.00 86.62 103 LEU A N 1
ATOM 757 C CA . LEU A 1 103 ? -20.783 10.600 32.096 1.00 86.62 103 LEU A CA 1
ATOM 758 C C . LEU A 1 103 ? -20.632 12.096 32.393 1.00 86.62 103 LEU A C 1
ATOM 760 O O . LEU A 1 103 ? -21.235 12.951 31.745 1.00 86.62 103 LEU A O 1
ATOM 764 N N . THR A 1 104 ? -19.832 12.412 33.402 1.00 86.75 104 THR A N 1
ATOM 765 C CA . THR A 1 104 ? -19.563 13.780 33.853 1.00 86.75 104 THR A CA 1
ATOM 766 C C . THR A 1 104 ? -18.111 14.140 33.559 1.00 86.75 104 THR A C 1
ATOM 768 O O . THR A 1 104 ? -17.302 13.274 33.263 1.00 86.75 104 THR A O 1
ATOM 771 N N . ALA A 1 105 ? -17.737 15.413 33.690 1.00 85.25 105 ALA A N 1
ATOM 772 C CA . ALA A 1 105 ? -16.334 15.821 33.555 1.00 85.25 105 ALA A CA 1
ATOM 773 C C . ALA A 1 105 ? -15.434 15.358 34.725 1.00 85.25 105 ALA A C 1
ATOM 775 O O . ALA A 1 105 ? -14.227 15.594 34.698 1.00 85.25 105 ALA A O 1
ATOM 776 N N . ALA A 1 106 ? -16.003 14.759 35.777 1.00 90.44 106 ALA A N 1
ATOM 777 C CA . ALA A 1 106 ? -15.225 14.175 36.862 1.00 90.44 106 ALA A CA 1
ATOM 778 C C . ALA A 1 106 ? -14.600 12.847 36.423 1.00 90.44 106 ALA A C 1
ATOM 780 O O . ALA A 1 106 ? -15.098 12.191 35.513 1.00 90.44 106 ALA A O 1
ATOM 781 N N . ASN A 1 107 ? -13.535 12.435 37.111 1.00 91.25 107 ASN A N 1
ATOM 782 C CA . ASN A 1 107 ? -12.927 11.134 36.870 1.00 91.25 107 ASN A CA 1
ATOM 783 C C . ASN A 1 107 ? -13.965 10.021 37.045 1.00 91.25 107 ASN A C 1
ATOM 785 O O . ASN A 1 107 ? -14.637 9.945 38.077 1.00 91.25 107 ASN A O 1
ATOM 789 N N . GLN A 1 108 ? -14.088 9.177 36.028 1.00 92.62 108 GLN A N 1
ATOM 790 C CA . GLN A 1 108 ? -14.990 8.037 36.002 1.00 92.62 108 GLN A CA 1
ATOM 791 C C . GLN A 1 108 ? -14.258 6.858 35.379 1.00 92.62 108 GLN A C 1
ATOM 793 O O . GLN A 1 108 ? -13.781 6.929 34.249 1.00 92.62 108 GLN A O 1
ATOM 798 N N . PHE A 1 109 ? -14.201 5.763 36.120 1.00 93.06 109 PHE A N 1
ATOM 799 C CA . PHE A 1 109 ? -13.561 4.523 35.724 1.00 93.06 109 PHE A CA 1
ATOM 800 C C . PHE A 1 109 ? -14.574 3.387 35.798 1.00 93.06 109 PHE A C 1
ATOM 802 O O . PHE A 1 109 ? -15.393 3.333 36.716 1.00 93.06 109 PHE A O 1
ATOM 809 N N . MET A 1 110 ? -14.516 2.471 34.841 1.00 93.88 110 MET A N 1
ATOM 810 C CA . MET A 1 110 ? -15.331 1.269 34.808 1.00 93.88 110 MET A CA 1
ATOM 811 C C . MET A 1 110 ? -14.515 0.082 35.302 1.00 93.88 110 MET A C 1
ATOM 813 O O . MET A 1 110 ? -13.478 -0.259 34.741 1.00 93.88 110 MET A O 1
ATOM 817 N N . GLN A 1 111 ? -15.003 -0.565 36.349 1.00 94.69 111 GLN A N 1
ATOM 818 C CA . GLN A 1 111 ? -14.512 -1.861 36.790 1.00 94.69 111 GLN A CA 1
ATOM 819 C C . GLN A 1 111 ? -15.376 -2.947 36.158 1.00 94.69 111 GLN A C 1
ATOM 821 O O . GLN A 1 111 ? -16.608 -2.859 36.188 1.00 94.69 111 GLN A O 1
ATOM 826 N N . ILE A 1 112 ? -14.721 -3.965 35.610 1.00 94.25 112 ILE A N 1
ATOM 827 C CA . ILE A 1 112 ? -15.361 -5.124 34.997 1.00 94.25 112 ILE A CA 1
ATOM 828 C C . ILE A 1 112 ? -14.932 -6.350 35.788 1.00 94.25 112 ILE A C 1
ATOM 830 O O . ILE A 1 112 ? -13.745 -6.591 35.984 1.00 94.25 112 ILE A O 1
ATOM 834 N N . GLU A 1 113 ? -15.898 -7.120 36.258 1.00 95.75 113 GLU A N 1
ATOM 835 C CA . GLU A 1 113 ? -15.668 -8.382 36.951 1.00 95.75 113 GLU A CA 1
ATOM 836 C C . GLU A 1 113 ? -16.502 -9.471 36.286 1.00 95.75 113 GLU A C 1
ATOM 838 O O . GLU A 1 113 ? -17.571 -9.194 35.744 1.00 95.75 113 GLU A O 1
ATOM 843 N N . TYR A 1 114 ? -16.042 -10.715 36.332 1.00 96.44 114 TYR A N 1
ATOM 844 C CA . TYR A 1 114 ? -16.766 -11.847 35.767 1.00 96.44 114 TYR A CA 1
ATOM 845 C C . TYR A 1 114 ? -16.686 -13.073 36.674 1.00 96.44 114 TYR A C 1
ATOM 847 O O . TYR A 1 114 ? -15.803 -13.183 37.520 1.00 96.44 114 TYR A O 1
ATOM 855 N N . LYS A 1 115 ? -17.650 -13.977 36.528 1.00 97.00 115 LYS A N 1
ATOM 856 C CA . LYS A 1 115 ? -17.666 -15.313 37.137 1.00 97.00 115 LYS A CA 1
ATOM 857 C C . LYS A 1 115 ? -18.534 -16.235 36.292 1.00 97.00 115 LYS A C 1
ATOM 859 O O . LYS A 1 115 ? -19.423 -15.745 35.589 1.00 97.00 115 LYS A O 1
ATOM 864 N N . ASP A 1 116 ? -18.390 -17.543 36.469 1.00 97.19 116 ASP A N 1
ATOM 865 C CA . ASP A 1 116 ? -19.323 -18.496 35.875 1.00 97.19 116 ASP A CA 1
ATOM 866 C C . ASP A 1 116 ? -20.776 -18.196 36.303 1.00 97.19 116 ASP A C 1
ATOM 868 O O . ASP A 1 116 ? -21.085 -17.758 37.426 1.00 97.19 116 ASP A O 1
ATOM 872 N N . SER A 1 117 ? -21.711 -18.392 35.376 1.00 97.69 117 SER A N 1
ATOM 873 C CA . SER A 1 117 ? -23.134 -18.229 35.668 1.00 97.69 117 SER A CA 1
ATOM 874 C C . SER A 1 117 ? -23.577 -19.222 36.752 1.00 97.69 117 SER A C 1
ATOM 876 O O . SER A 1 117 ? -23.351 -20.425 36.654 1.00 97.69 117 SER A O 1
ATOM 878 N N . GLY A 1 118 ? -24.201 -18.709 37.818 1.00 96.06 118 GLY A N 1
ATOM 879 C CA . GLY A 1 118 ? -24.627 -19.499 38.983 1.00 96.06 118 GLY A CA 1
ATOM 880 C C . GLY A 1 118 ? -23.601 -19.636 40.117 1.00 96.06 118 GLY A C 1
ATOM 881 O O . GLY A 1 118 ? -23.994 -20.002 41.227 1.00 96.06 118 GLY A O 1
ATOM 882 N N . ASP A 1 119 ? -22.336 -19.271 39.895 1.00 97.56 119 ASP A N 1
ATOM 883 C CA . ASP A 1 119 ? -21.308 -19.313 40.941 1.00 97.56 119 ASP A CA 1
ATOM 884 C C . ASP A 1 119 ? -21.566 -18.298 42.070 1.00 97.56 119 ASP A C 1
ATOM 886 O O . ASP A 1 119 ? -22.240 -17.279 41.853 1.00 97.56 119 ASP A O 1
ATOM 890 N N . PRO A 1 120 ? -21.051 -18.535 43.294 1.00 97.31 120 PRO A N 1
ATOM 891 C CA . PRO A 1 120 ? -21.238 -17.613 44.408 1.00 97.31 120 PRO A CA 1
ATOM 892 C C . PRO A 1 120 ? -20.591 -16.248 44.131 1.00 97.31 120 PRO A C 1
ATOM 894 O O . PRO A 1 120 ? -19.623 -16.132 43.389 1.00 97.31 120 PRO A O 1
ATOM 897 N N . VAL A 1 121 ? -21.085 -15.198 44.795 1.00 95.88 121 VAL A N 1
ATOM 898 C CA . VAL A 1 121 ? -20.565 -13.820 44.651 1.00 95.88 121 VAL A CA 1
ATOM 899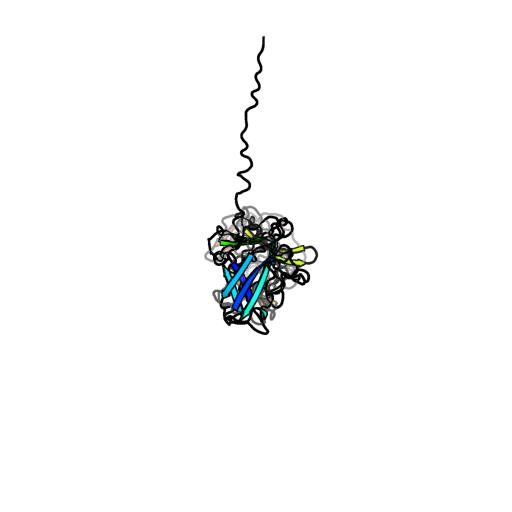 C C . VAL A 1 121 ? -19.068 -13.719 44.979 1.00 95.88 121 VAL A C 1
ATOM 901 O O . VAL A 1 121 ? -18.374 -12.869 44.440 1.00 95.88 121 VAL A O 1
ATOM 904 N N . SER A 1 122 ? -18.535 -14.614 45.810 1.00 95.12 122 SER A N 1
ATOM 905 C CA . SER A 1 122 ? -17.101 -14.679 46.107 1.00 95.12 122 SER A CA 1
ATOM 906 C C . SER A 1 122 ? -16.222 -15.139 44.942 1.00 95.12 122 SER A C 1
ATOM 908 O O . SER A 1 122 ? -15.008 -15.009 45.054 1.00 95.12 122 SER A O 1
ATOM 910 N N . SER A 1 123 ? -16.804 -15.686 43.870 1.00 96.44 123 SER A N 1
ATOM 911 C CA . SER A 1 123 ? -16.078 -16.169 42.687 1.00 96.44 123 SER A CA 1
ATOM 912 C C . SER A 1 123 ? -15.814 -15.082 41.643 1.00 96.44 123 SER A C 1
ATOM 914 O O . SER A 1 123 ? -15.236 -15.392 40.609 1.00 96.44 123 SER A O 1
ATOM 916 N N . TYR A 1 124 ? -16.245 -13.834 41.865 1.00 96.06 124 TYR A N 1
ATOM 917 C CA . TYR A 1 124 ? -15.920 -12.751 40.937 1.00 96.06 124 TYR A CA 1
ATOM 918 C C . TYR A 1 124 ? -14.405 -12.587 40.797 1.00 96.06 124 TYR A C 1
ATOM 920 O O . TYR A 1 124 ? -13.687 -12.402 41.782 1.00 96.06 124 TYR A O 1
ATOM 928 N N . VAL A 1 125 ? -13.953 -12.624 39.550 1.00 93.19 125 VAL A N 1
ATOM 929 C CA . VAL A 1 125 ? -12.598 -12.313 39.117 1.00 93.19 125 VAL A CA 1
ATOM 930 C C . VAL A 1 125 ? -12.620 -10.932 38.480 1.00 93.19 125 VAL A C 1
ATOM 932 O O . VAL A 1 125 ? -13.515 -10.601 37.703 1.00 93.19 125 VAL A O 1
ATOM 935 N N . LEU A 1 126 ? -11.634 -10.111 38.824 1.00 91.94 126 LEU A N 1
ATOM 936 C CA . LEU A 1 126 ? -11.430 -8.820 38.186 1.00 91.94 126 LEU A CA 1
ATOM 937 C C . LEU A 1 126 ? -10.892 -9.029 36.770 1.00 91.94 126 LEU A C 1
ATOM 939 O O . LEU A 1 126 ? -9.902 -9.732 36.579 1.00 91.94 126 LEU A O 1
ATOM 943 N N . TYR A 1 127 ? -11.515 -8.392 35.785 1.00 90.44 127 TYR A N 1
ATOM 944 C CA . TYR A 1 127 ? -10.978 -8.350 34.435 1.00 90.44 127 TYR A CA 1
ATOM 945 C C . TYR A 1 127 ? -9.860 -7.305 34.375 1.00 90.44 127 TYR A C 1
ATOM 947 O O . TYR A 1 127 ? -10.117 -6.103 34.411 1.00 90.44 127 TYR A O 1
ATOM 955 N N . THR A 1 128 ? -8.615 -7.783 34.333 1.00 82.19 128 THR A N 1
ATOM 956 C CA . THR A 1 128 ? -7.396 -6.960 34.391 1.00 82.19 128 THR A CA 1
ATOM 957 C C . THR A 1 128 ? -6.643 -6.915 33.071 1.00 82.19 128 THR A C 1
ATOM 959 O O . THR A 1 128 ? -5.452 -6.605 33.086 1.00 82.19 128 THR A O 1
ATOM 962 N N . GLU A 1 129 ? -7.258 -7.314 31.951 1.00 69.75 129 GLU A N 1
ATOM 963 C CA . GLU A 1 129 ? -6.545 -7.346 30.675 1.00 69.75 129 GLU A CA 1
ATOM 964 C C . GLU A 1 129 ? -5.982 -5.947 30.408 1.00 69.75 129 GLU A C 1
ATOM 966 O O . GLU A 1 129 ? -6.714 -4.956 30.373 1.00 69.75 129 GLU A O 1
ATOM 971 N N . THR A 1 130 ? -4.649 -5.871 30.421 1.00 55.00 130 THR A N 1
ATOM 972 C CA . THR A 1 130 ? -3.912 -4.644 30.711 1.00 55.00 130 THR A CA 1
ATOM 973 C C . THR A 1 130 ? -4.260 -3.596 29.672 1.00 55.00 130 THR A C 1
ATOM 975 O O . THR A 1 130 ? -3.842 -3.696 28.520 1.00 55.00 130 THR A O 1
ATOM 978 N N . TYR A 1 131 ? -5.002 -2.573 30.093 1.00 51.97 131 TYR A N 1
ATOM 979 C CA . TYR A 1 131 ? -5.120 -1.326 29.357 1.00 51.97 131 TYR A CA 1
ATOM 980 C C . TYR A 1 131 ? -3.701 -0.775 29.160 1.00 51.97 131 TYR A C 1
ATOM 982 O O . TYR A 1 131 ? -3.093 -0.264 30.099 1.00 51.97 131 TYR A O 1
ATOM 990 N N . ILE A 1 132 ? -3.157 -0.993 27.960 1.00 53.19 132 ILE A N 1
ATOM 991 C CA . ILE A 1 132 ? -1.938 -0.396 27.400 1.00 53.19 132 ILE A CA 1
ATOM 992 C C . ILE A 1 132 ? -0.831 -0.223 28.453 1.00 53.19 132 ILE A C 1
ATOM 994 O O . ILE A 1 132 ? -0.570 0.885 28.910 1.00 53.19 132 ILE A O 1
ATOM 998 N N . ASP A 1 133 ? -0.205 -1.327 28.871 1.00 53.34 133 ASP A N 1
ATOM 999 C CA . ASP A 1 133 ? 1.032 -1.340 29.679 1.00 53.34 133 ASP A CA 1
ATOM 1000 C C . ASP A 1 133 ? 0.978 -0.557 31.020 1.00 53.34 133 ASP A C 1
ATOM 1002 O O . ASP A 1 133 ? 1.991 -0.350 31.698 1.00 53.34 133 ASP A O 1
ATOM 1006 N N . SER A 1 134 ? -0.213 -0.121 31.452 1.00 57.91 134 SER A N 1
ATOM 1007 C CA . SER A 1 134 ? -0.395 0.619 32.694 1.00 57.91 134 SER A CA 1
ATOM 1008 C C . SER A 1 134 ? -0.479 -0.360 33.854 1.00 57.91 134 SER A C 1
ATOM 1010 O O . SER A 1 134 ? -1.543 -0.833 34.233 1.00 57.91 134 SER A O 1
ATOM 1012 N N . THR A 1 135 ? 0.654 -0.588 34.510 1.00 63.12 135 THR A N 1
ATOM 1013 C CA . THR A 1 135 ? 0.717 -1.260 35.826 1.00 63.12 135 THR A CA 1
ATOM 1014 C C . THR A 1 135 ? 0.040 -0.462 36.954 1.00 63.12 135 THR A C 1
ATOM 1016 O O . THR A 1 135 ? 0.194 -0.789 38.130 1.00 63.12 135 THR A O 1
ATOM 1019 N N . THR A 1 136 ? -0.654 0.633 36.627 1.00 73.56 136 THR A N 1
ATOM 1020 C CA . THR A 1 136 ? -1.102 1.639 37.593 1.00 73.56 136 THR A CA 1
ATOM 1021 C C . THR A 1 136 ? -2.607 1.830 37.676 1.00 73.56 136 THR A C 1
ATOM 1023 O O . THR A 1 136 ? -3.032 2.533 38.592 1.00 73.56 136 THR A O 1
ATOM 1026 N N . LEU A 1 137 ? -3.391 1.243 36.769 1.00 82.94 137 LEU A N 1
ATOM 1027 C CA . LEU A 1 137 ? -4.851 1.313 36.775 1.00 82.94 137 LEU A CA 1
ATOM 1028 C C . LEU A 1 137 ? -5.424 -0.105 36.747 1.00 82.94 137 LEU A C 1
ATOM 1030 O O . LEU A 1 137 ? -5.042 -0.908 35.903 1.00 82.94 137 LEU A O 1
ATOM 1034 N N . ASP A 1 138 ? -6.360 -0.381 37.651 1.00 86.62 138 ASP A N 1
ATOM 1035 C CA . ASP A 1 138 ? -7.093 -1.651 37.729 1.00 86.62 138 ASP A CA 1
ATOM 1036 C C . ASP A 1 138 ? -8.472 -1.559 37.044 1.00 86.62 138 ASP A C 1
ATOM 1038 O O . ASP A 1 138 ? -9.209 -2.541 36.959 1.00 86.62 138 ASP A O 1
ATOM 1042 N N . ARG A 1 139 ? -8.862 -0.354 36.609 1.00 90.56 139 ARG A N 1
ATOM 1043 C CA . ARG A 1 139 ? -10.172 -0.024 36.037 1.00 90.56 139 ARG A CA 1
ATOM 1044 C C . ARG A 1 139 ? -10.010 0.747 34.731 1.00 90.56 139 ARG A C 1
ATOM 1046 O O . ARG A 1 139 ? -9.097 1.558 34.590 1.00 90.56 139 ARG A O 1
ATOM 1053 N N . PHE A 1 140 ? -10.943 0.551 33.805 1.00 88.06 140 PHE A N 1
ATOM 1054 C CA . PHE A 1 140 ? -10.946 1.209 32.500 1.00 88.06 140 PHE A CA 1
ATOM 1055 C C . PHE A 1 140 ? -11.305 2.690 32.649 1.00 88.06 140 PHE A C 1
ATOM 1057 O O . PHE A 1 140 ? -12.392 2.989 33.149 1.00 88.06 140 PHE A O 1
ATOM 1064 N N . PRO A 1 141 ? -10.452 3.635 32.229 1.00 88.75 141 PRO A N 1
ATOM 1065 C CA . PRO A 1 141 ? -10.797 5.047 32.291 1.00 88.75 141 PRO A CA 1
ATOM 1066 C C . PRO A 1 141 ? -11.891 5.368 31.267 1.00 88.75 141 PRO A C 1
ATOM 1068 O O . PRO A 1 141 ? -11.699 5.201 30.068 1.00 88.75 141 PRO A O 1
ATOM 1071 N N . LEU A 1 142 ? -13.040 5.856 31.735 1.00 87.19 142 LEU A N 1
ATOM 1072 C CA . LEU A 1 142 ? -14.074 6.436 30.870 1.00 87.19 142 LEU A CA 1
ATOM 1073 C C . LEU A 1 142 ? -13.809 7.932 30.684 1.00 87.19 142 LEU A C 1
ATOM 1075 O O . LEU A 1 142 ? -13.820 8.452 29.568 1.00 87.19 142 LEU A O 1
ATOM 1079 N N . ILE A 1 143 ? -13.527 8.607 31.802 1.00 86.94 143 ILE A N 1
ATOM 1080 C CA . ILE A 1 143 ? -13.149 10.014 31.886 1.00 86.94 143 ILE A CA 1
ATOM 1081 C C . ILE A 1 143 ? -11.971 10.127 32.857 1.00 86.94 143 ILE A C 1
ATOM 1083 O O . ILE A 1 143 ? -12.075 9.692 34.003 1.00 86.94 143 ILE A O 1
ATOM 1087 N N . GLU A 1 144 ? -10.875 10.752 32.438 1.00 87.69 144 GLU A N 1
ATOM 1088 C CA . GLU A 1 144 ? -9.732 11.057 33.300 1.00 87.69 144 GLU A CA 1
ATOM 1089 C C . GLU A 1 144 ? -9.313 12.514 33.099 1.00 87.69 144 GLU A C 1
ATOM 1091 O O . GLU A 1 144 ? -9.049 12.961 31.985 1.00 87.69 144 GLU A O 1
ATOM 1096 N N . ASN A 1 145 ? -9.280 13.288 34.183 1.00 86.50 145 ASN A N 1
ATOM 1097 C CA . ASN A 1 145 ? -8.969 14.718 34.176 1.00 86.50 145 ASN A CA 1
ATOM 1098 C C . ASN A 1 145 ? -9.840 15.525 33.189 1.00 86.50 145 ASN A C 1
ATOM 1100 O O . ASN A 1 145 ? -9.374 16.483 32.572 1.00 86.50 145 ASN A O 1
ATOM 1104 N N . GLY A 1 146 ? -11.111 15.133 33.040 1.00 80.06 146 GLY A N 1
ATOM 1105 C CA . GLY A 1 146 ? -12.072 15.760 32.127 1.00 80.06 146 GLY A CA 1
ATOM 1106 C C . GLY A 1 146 ? -11.898 15.391 30.652 1.00 80.06 146 GLY A C 1
ATOM 1107 O O . GLY A 1 146 ? -12.653 15.891 29.820 1.00 80.06 146 GLY A O 1
ATOM 1108 N N . VAL A 1 147 ? -10.938 14.522 30.324 1.00 76.94 147 VAL A N 1
ATOM 1109 C CA . VAL A 1 147 ? -10.745 13.974 28.980 1.00 76.94 147 VAL A CA 1
ATOM 1110 C C . VAL A 1 147 ? -11.455 12.634 28.894 1.00 76.94 147 VAL A C 1
ATOM 1112 O O . VAL A 1 147 ? -11.312 11.783 29.771 1.00 76.94 147 VAL A O 1
ATOM 1115 N N . SER A 1 148 ? -12.239 12.450 27.836 1.00 76.88 148 SER A N 1
ATOM 1116 C CA . SER A 1 148 ? -12.850 11.162 27.551 1.00 76.88 148 SER A CA 1
ATOM 1117 C C . SER A 1 148 ? -11.806 10.224 26.955 1.00 76.88 148 SER A C 1
ATOM 1119 O O . SER A 1 148 ? -11.258 10.507 25.895 1.00 76.88 148 SER A O 1
ATOM 1121 N N . ASN A 1 149 ? -11.521 9.129 27.658 1.00 67.69 149 ASN A N 1
ATOM 1122 C CA . ASN A 1 149 ? -10.465 8.174 27.309 1.00 67.69 149 ASN A CA 1
ATOM 1123 C C . ASN A 1 149 ? -10.996 6.988 26.489 1.00 67.69 149 ASN A C 1
ATOM 1125 O O . ASN A 1 149 ? -10.398 5.913 26.483 1.00 67.69 149 ASN A O 1
ATOM 1129 N N . PHE A 1 150 ? -12.104 7.173 25.765 1.00 65.44 150 PHE A N 1
ATOM 1130 C CA . PHE A 1 150 ? -12.544 6.198 24.772 1.00 65.44 150 PHE A CA 1
ATOM 1131 C C . PHE A 1 150 ? -11.580 6.226 23.594 1.00 65.44 150 PHE A C 1
ATOM 1133 O O . PHE A 1 150 ? -11.809 6.890 22.586 1.00 65.44 150 PHE A O 1
ATOM 1140 N N . GLN A 1 151 ? -10.479 5.495 23.726 1.00 55.88 151 GLN A N 1
ATOM 1141 C CA . GLN A 1 151 ? -9.691 5.104 22.579 1.00 55.88 151 GLN A CA 1
ATOM 1142 C C . GLN A 1 151 ? -10.481 4.001 21.875 1.00 55.88 151 GLN A C 1
ATOM 1144 O O . GLN A 1 151 ? -10.297 2.809 22.115 1.00 55.88 151 GLN A O 1
ATOM 1149 N N . GLU A 1 152 ? -11.442 4.417 21.052 1.00 51.56 152 GLU A N 1
ATOM 1150 C CA . GLU A 1 152 ? -12.015 3.559 20.032 1.00 51.56 152 GLU A CA 1
ATOM 1151 C C . GLU A 1 152 ? -10.867 3.086 19.136 1.00 51.56 152 GLU A C 1
ATOM 1153 O O . GLU A 1 152 ? -10.511 3.730 18.153 1.00 51.56 152 GLU A O 1
ATOM 1158 N N . LEU A 1 153 ? -10.317 1.905 19.414 1.00 50.28 153 LEU A N 1
ATOM 1159 C CA . LEU A 1 153 ? -9.827 1.064 18.332 1.00 50.28 153 LEU A CA 1
ATOM 1160 C C . LEU A 1 153 ? -11.074 0.492 17.634 1.00 50.28 153 LEU A C 1
ATOM 1162 O O . LEU A 1 153 ? -11.363 -0.702 17.703 1.00 50.28 153 LEU A O 1
ATOM 1166 N N . TYR A 1 154 ? -11.887 1.380 17.045 1.00 49.09 154 TYR A N 1
ATOM 1167 C CA . TYR A 1 154 ? -13.030 1.019 16.220 1.00 49.09 154 TYR A CA 1
ATOM 1168 C C . TYR A 1 154 ? -12.479 0.428 14.945 1.00 49.09 154 TYR A C 1
ATOM 1170 O O . TYR A 1 154 ? -12.270 1.101 13.941 1.00 49.09 154 TYR A O 1
ATOM 1178 N N . THR A 1 155 ? -12.238 -0.869 14.978 1.00 51.81 155 THR A N 1
ATOM 1179 C CA . THR A 1 155 ? -12.088 -1.579 13.727 1.00 51.81 155 THR A CA 1
ATOM 1180 C C . THR A 1 155 ? -13.460 -1.965 13.198 1.00 51.81 155 THR A C 1
ATOM 1182 O O . THR A 1 155 ? -13.534 -2.334 12.050 1.00 51.81 155 THR A O 1
ATOM 1185 N N . ASN A 1 156 ? -14.582 -1.882 13.937 1.00 54.47 156 ASN A N 1
ATOM 1186 C CA . ASN A 1 156 ? -15.890 -2.395 13.469 1.00 54.47 156 ASN A CA 1
ATOM 1187 C C . ASN A 1 156 ? -15.798 -3.853 12.946 1.00 54.47 156 ASN A C 1
ATOM 1189 O O . ASN A 1 156 ? -16.516 -4.274 12.030 1.00 54.47 156 ASN A O 1
ATOM 1193 N N . GLY A 1 157 ? -14.853 -4.639 13.480 1.00 58.50 157 GLY A N 1
ATOM 1194 C CA . GLY A 1 157 ? -14.494 -5.959 12.950 1.00 58.50 157 GLY A CA 1
ATOM 1195 C C . GLY A 1 157 ? -13.916 -5.925 11.528 1.00 58.50 157 GLY A C 1
ATOM 1196 O O . GLY A 1 157 ? -14.104 -6.871 10.770 1.00 58.50 157 GLY A O 1
ATOM 1197 N N . ALA A 1 158 ? -13.343 -4.802 11.112 1.00 58.19 158 ALA A N 1
ATOM 1198 C CA . ALA A 1 158 ? -12.580 -4.599 9.882 1.00 58.19 158 ALA A CA 1
ATOM 1199 C C . ALA A 1 158 ? -11.143 -5.096 10.034 1.00 58.19 158 ALA A C 1
ATOM 1201 O O . ALA A 1 158 ? -10.450 -5.266 9.038 1.00 58.19 158 ALA A O 1
ATOM 1202 N N . THR A 1 159 ? -10.724 -5.384 11.266 1.00 63.16 159 THR A N 1
ATOM 1203 C CA . THR A 1 159 ? -9.524 -6.164 11.536 1.00 63.16 159 THR A CA 1
ATOM 1204 C C . THR A 1 159 ? -9.880 -7.567 11.986 1.00 63.16 159 THR A C 1
ATOM 1206 O O . THR A 1 159 ? -10.622 -7.728 12.960 1.00 63.16 159 THR A O 1
ATOM 1209 N N . ASP A 1 160 ? -9.307 -8.569 11.337 1.00 70.31 160 ASP A N 1
ATOM 1210 C CA . ASP A 1 160 ? -9.079 -9.877 11.948 1.00 70.31 160 ASP A CA 1
ATOM 1211 C C . ASP A 1 160 ? -7.582 -10.037 12.267 1.00 70.31 160 ASP A C 1
ATOM 1213 O O . ASP A 1 160 ? -6.844 -9.052 12.282 1.00 70.31 160 ASP A O 1
ATOM 1217 N N . ALA A 1 161 ? -7.134 -11.245 12.614 1.00 67.75 161 ALA A N 1
ATOM 1218 C CA . ALA A 1 161 ? -5.734 -11.474 12.976 1.00 67.75 161 ALA A CA 1
ATOM 1219 C C . ALA A 1 161 ? -4.757 -11.202 11.814 1.00 67.75 161 ALA A C 1
ATOM 1221 O O . ALA A 1 161 ? -3.581 -10.948 12.069 1.00 67.75 161 ALA A O 1
ATOM 1222 N N . ASP A 1 162 ? -5.240 -11.239 10.569 1.00 77.81 162 ASP A N 1
ATOM 1223 C CA . ASP A 1 162 ? -4.400 -11.244 9.370 1.00 77.81 162 ASP A CA 1
ATOM 1224 C C . ASP A 1 162 ? -4.641 -10.031 8.458 1.00 77.81 162 ASP A C 1
ATOM 1226 O O . ASP A 1 162 ? -3.822 -9.737 7.585 1.00 77.81 162 ASP A O 1
ATOM 1230 N N . THR A 1 163 ? -5.758 -9.321 8.629 1.00 78.38 163 THR A N 1
ATOM 1231 C CA . THR A 1 163 ? -6.183 -8.248 7.729 1.00 78.38 163 THR A CA 1
ATOM 1232 C C . THR A 1 163 ? -6.609 -6.996 8.478 1.00 78.38 163 THR A C 1
ATOM 1234 O O . THR A 1 163 ? -7.159 -7.049 9.575 1.00 78.38 163 THR A O 1
ATOM 1237 N N . PHE A 1 164 ? -6.369 -5.849 7.847 1.00 82.19 164 PHE A N 1
ATOM 1238 C CA . PHE A 1 164 ? -6.881 -4.546 8.249 1.00 82.19 164 PHE A CA 1
ATOM 1239 C C . PHE A 1 164 ? -7.635 -3.964 7.054 1.00 82.19 164 PHE A C 1
ATOM 1241 O O . PHE A 1 164 ? -7.039 -3.665 6.020 1.00 82.19 164 PHE A O 1
ATOM 1248 N N . THR A 1 165 ? -8.957 -3.870 7.175 1.00 84.06 165 THR A N 1
ATOM 1249 C CA . THR A 1 165 ? -9.848 -3.368 6.127 1.00 84.06 165 THR A CA 1
ATOM 1250 C C . THR A 1 165 ? -10.157 -1.901 6.392 1.00 84.06 165 THR A C 1
ATOM 1252 O O . THR A 1 165 ? -10.694 -1.544 7.439 1.00 84.06 165 THR A O 1
ATOM 1255 N N . LEU A 1 166 ? -9.825 -1.052 5.427 1.00 85.50 166 LEU A N 1
ATOM 1256 C CA . LEU A 1 166 ? -10.276 0.335 5.371 1.00 85.50 166 LEU A CA 1
ATOM 1257 C C . LEU A 1 166 ? -11.584 0.407 4.581 1.00 85.50 166 LEU A C 1
ATOM 1259 O O . LEU A 1 166 ? -11.749 -0.380 3.653 1.00 85.50 166 LEU A O 1
ATOM 1263 N N . ASP A 1 167 ? -12.480 1.332 4.946 1.00 83.00 167 ASP A N 1
ATOM 1264 C CA . ASP A 1 167 ? -13.789 1.514 4.282 1.00 83.00 167 ASP A CA 1
ATOM 1265 C C . ASP A 1 167 ? -14.601 0.204 4.209 1.00 83.00 167 ASP A C 1
ATOM 1267 O O . ASP A 1 167 ? -14.978 -0.305 3.155 1.00 83.00 167 ASP A O 1
ATOM 1271 N N . LYS A 1 168 ? -14.823 -0.418 5.375 1.00 82.38 168 LYS A N 1
ATOM 1272 C CA . LYS A 1 168 ? -15.549 -1.696 5.469 1.00 82.38 168 LYS A CA 1
ATOM 1273 C C . LYS A 1 168 ? -17.018 -1.576 5.048 1.00 82.38 168 LYS A C 1
ATOM 1275 O O . LYS A 1 168 ? -17.606 -2.553 4.583 1.00 82.38 168 LYS A O 1
ATOM 1280 N N . ASP A 1 169 ? -17.629 -0.427 5.284 1.00 82.12 169 ASP A N 1
ATOM 1281 C CA . ASP A 1 169 ? -18.980 -0.097 4.838 1.00 82.12 169 ASP A CA 1
ATOM 1282 C C . ASP A 1 169 ? -19.065 0.148 3.327 1.00 82.12 169 ASP A C 1
ATOM 1284 O O . ASP A 1 169 ? -20.166 0.041 2.775 1.00 82.12 169 ASP A O 1
ATOM 1288 N N . ASN A 1 170 ? -17.918 0.316 2.658 1.00 83.25 170 ASN A N 1
ATOM 1289 C CA . ASN A 1 170 ? -17.777 0.373 1.208 1.00 83.25 170 ASN A CA 1
ATOM 1290 C C . ASN A 1 170 ? -18.649 1.495 0.630 1.00 83.25 170 ASN A C 1
ATOM 1292 O O . ASN A 1 170 ? -19.436 1.292 -0.306 1.00 83.25 170 ASN A O 1
ATOM 1296 N N . ASP A 1 171 ? -18.544 2.677 1.233 1.00 82.00 171 ASP A N 1
ATOM 1297 C CA . ASP A 1 171 ? -19.384 3.832 0.927 1.00 82.00 171 ASP A CA 1
ATOM 1298 C C . ASP A 1 171 ? -18.800 4.735 -0.174 1.00 82.00 171 ASP A C 1
ATOM 1300 O O . ASP A 1 171 ? -19.250 5.855 -0.382 1.00 82.00 171 ASP A O 1
ATOM 1304 N N . ALA A 1 172 ? -17.874 4.208 -0.979 1.00 67.25 172 ALA A N 1
ATOM 1305 C CA . ALA A 1 172 ? -17.412 4.784 -2.246 1.00 67.25 172 ALA A CA 1
ATOM 1306 C C . ALA A 1 172 ? -16.852 6.220 -2.159 1.00 67.25 172 ALA A C 1
ATOM 1308 O O . ALA A 1 172 ? -16.883 6.958 -3.150 1.00 67.25 172 ALA A O 1
ATOM 1309 N N . THR A 1 173 ? -16.313 6.604 -1.005 1.00 88.12 173 THR A N 1
ATOM 1310 C CA . THR A 1 173 ? -15.573 7.855 -0.819 1.00 88.12 173 THR A CA 1
ATOM 1311 C C . THR A 1 173 ? -14.059 7.657 -0.995 1.00 88.12 173 THR A C 1
ATOM 1313 O O . THR A 1 173 ? -13.576 6.544 -1.213 1.00 88.12 173 THR A O 1
ATOM 1316 N N . ASP A 1 174 ? -13.299 8.756 -1.006 1.00 93.06 174 ASP A N 1
ATOM 1317 C CA . ASP A 1 174 ? -11.834 8.693 -0.969 1.00 93.06 174 ASP A CA 1
ATOM 1318 C C . ASP A 1 174 ? -11.382 8.285 0.439 1.00 93.06 174 ASP A C 1
ATOM 1320 O O . ASP A 1 174 ? -11.925 8.764 1.437 1.00 93.06 174 ASP A O 1
ATOM 1324 N N . VAL A 1 175 ? -10.377 7.414 0.523 1.00 92.31 175 VAL A N 1
ATOM 1325 C CA . VAL A 1 175 ? -9.947 6.800 1.787 1.00 92.31 175 VAL A CA 1
ATOM 1326 C C . VAL A 1 175 ? -8.453 6.985 1.958 1.00 92.31 175 VAL A C 1
ATOM 1328 O O . VAL A 1 175 ? -7.682 6.541 1.112 1.00 92.31 175 VAL A O 1
ATOM 1331 N N . ALA A 1 176 ? -8.031 7.572 3.076 1.00 92.56 176 ALA A N 1
ATOM 1332 C CA . ALA A 1 176 ? -6.626 7.851 3.340 1.00 92.56 176 ALA A CA 1
ATOM 1333 C C . ALA A 1 176 ? -6.114 7.157 4.607 1.00 92.56 176 ALA A C 1
ATOM 1335 O O . ALA A 1 176 ? -6.738 7.214 5.667 1.00 92.56 176 ALA A O 1
ATOM 1336 N N . ILE A 1 177 ? -4.923 6.567 4.512 1.00 92.25 177 ILE A N 1
ATOM 1337 C CA . ILE A 1 177 ? -4.065 6.295 5.669 1.00 92.25 177 ILE A CA 1
ATOM 1338 C C . ILE A 1 177 ? -3.148 7.503 5.820 1.00 92.25 177 ILE A C 1
ATOM 1340 O O . ILE A 1 177 ? -2.277 7.688 4.975 1.00 92.25 177 ILE A O 1
ATOM 1344 N N . GLN A 1 178 ? -3.333 8.309 6.867 1.00 93.25 178 GLN A N 1
ATOM 1345 C CA . GLN A 1 178 ? -2.518 9.501 7.117 1.00 93.25 178 GLN A CA 1
ATOM 1346 C C . GLN A 1 178 ? -1.449 9.250 8.190 1.00 93.25 178 GLN A C 1
ATOM 1348 O O . GLN A 1 178 ? -1.729 8.741 9.277 1.00 93.25 178 GLN A O 1
ATOM 1353 N N . PHE A 1 179 ? -0.221 9.678 7.910 1.00 91.69 179 PHE A N 1
ATOM 1354 C CA . PHE A 1 179 ? 0.932 9.610 8.796 1.00 91.69 179 PHE A CA 1
ATOM 1355 C C . PHE A 1 179 ? 1.158 10.961 9.475 1.00 91.69 179 PHE A C 1
ATOM 1357 O O . PHE A 1 179 ? 1.866 11.826 8.970 1.00 91.69 179 PHE A O 1
ATOM 1364 N N . GLY A 1 180 ? 0.575 11.124 10.664 1.00 86.88 180 GLY A N 1
ATOM 1365 C CA . GLY A 1 180 ? 0.723 12.323 11.488 1.00 86.88 180 GLY A CA 1
ATOM 1366 C C . GLY A 1 180 ? -0.121 13.511 11.013 1.00 86.88 180 GLY A C 1
ATOM 1367 O O . GLY A 1 180 ? -0.251 13.795 9.823 1.00 86.88 180 GLY A O 1
ATOM 1368 N N . GLU A 1 181 ? -0.682 14.252 11.967 1.00 85.38 181 GLU A N 1
ATOM 1369 C CA . GLU A 1 181 ? -1.562 15.391 11.666 1.00 85.38 181 GLU A CA 1
ATOM 1370 C C . GLU A 1 181 ? -0.809 16.551 11.002 1.00 85.38 181 GLU A C 1
ATOM 1372 O O . GLU A 1 181 ? -1.297 17.141 10.044 1.00 85.38 181 GLU A O 1
ATOM 1377 N N . THR A 1 182 ? 0.398 16.857 11.490 1.00 90.19 182 THR A N 1
ATOM 1378 C CA . THR A 1 182 ? 1.216 17.972 10.983 1.00 90.19 182 THR A CA 1
ATOM 1379 C C . THR A 1 182 ? 1.975 17.623 9.709 1.00 90.19 182 THR A C 1
ATOM 1381 O O . THR A 1 182 ? 2.197 18.502 8.883 1.00 90.19 182 THR A O 1
ATOM 1384 N N . LEU A 1 183 ? 2.419 16.369 9.580 1.00 92.50 183 LEU A N 1
ATOM 1385 C CA . LEU A 1 183 ? 3.138 15.907 8.391 1.00 92.50 183 LEU A CA 1
ATOM 1386 C C . LEU A 1 183 ? 2.186 15.822 7.195 1.00 92.50 183 LEU A C 1
ATOM 1388 O O . LEU A 1 183 ? 2.554 16.258 6.116 1.00 92.50 183 LEU A O 1
ATOM 1392 N N . ALA A 1 184 ? 0.956 15.340 7.421 1.00 90.25 184 ALA A N 1
ATOM 1393 C CA . ALA A 1 184 ? -0.083 15.203 6.400 1.00 90.25 184 ALA A CA 1
ATOM 1394 C C . ALA A 1 184 ? 0.315 14.325 5.198 1.00 90.25 184 ALA A C 1
ATOM 1396 O O . ALA A 1 184 ? -0.297 14.423 4.137 1.00 90.25 184 ALA A O 1
ATOM 1397 N N . GLU A 1 185 ? 1.286 13.430 5.387 1.00 95.25 185 GLU A N 1
ATOM 1398 C CA . GLU A 1 185 ? 1.629 12.415 4.395 1.00 95.25 185 GLU A CA 1
ATOM 1399 C C . GLU A 1 185 ? 0.599 11.288 4.416 1.00 95.25 185 GLU A C 1
ATOM 1401 O O . GLU A 1 185 ? 0.107 10.920 5.485 1.00 95.25 185 GLU A O 1
ATOM 1406 N N . ALA A 1 186 ? 0.252 10.729 3.259 1.00 95.00 186 ALA A N 1
ATOM 1407 C CA . ALA A 1 186 ? -0.809 9.745 3.150 1.00 95.00 186 ALA A CA 1
ATOM 1408 C C . ALA A 1 186 ? -0.645 8.751 1.993 1.00 95.00 186 ALA A C 1
ATOM 1410 O O . ALA A 1 186 ? -0.034 9.033 0.962 1.00 95.00 186 ALA A O 1
ATOM 1411 N N . ILE A 1 187 ? -1.286 7.594 2.165 1.00 95.69 187 ILE A N 1
ATOM 1412 C CA . ILE A 1 187 ? -1.680 6.697 1.075 1.00 95.69 187 ILE A CA 1
ATOM 1413 C C . ILE A 1 187 ? -3.188 6.871 0.896 1.00 95.69 187 ILE A C 1
ATOM 1415 O O . ILE A 1 187 ? -3.951 6.507 1.791 1.00 95.69 187 ILE A O 1
ATOM 1419 N N . ASN A 1 188 ? -3.611 7.438 -0.231 1.00 94.75 188 ASN A N 1
ATOM 1420 C CA . ASN A 1 188 ? -5.003 7.764 -0.526 1.00 94.75 188 ASN A CA 1
ATOM 1421 C C . ASN A 1 188 ? -5.554 6.897 -1.660 1.00 94.75 188 ASN A C 1
ATOM 1423 O O . ASN A 1 188 ? -4.969 6.831 -2.735 1.00 94.75 188 ASN A O 1
ATOM 1427 N N . TRP A 1 189 ? -6.710 6.280 -1.463 1.00 94.81 189 TRP A N 1
ATOM 1428 C CA . TRP A 1 189 ? -7.533 5.789 -2.558 1.00 94.81 189 TRP A CA 1
ATOM 1429 C C . TRP A 1 189 ? -8.310 6.961 -3.164 1.00 94.81 189 TRP A C 1
ATOM 1431 O O . TRP A 1 189 ? -9.182 7.531 -2.514 1.00 94.81 189 TRP A O 1
ATOM 1441 N N . SER A 1 190 ? -8.011 7.301 -4.419 1.00 93.12 190 SER A N 1
ATOM 1442 C CA . SER A 1 190 ? -8.772 8.285 -5.188 1.00 93.12 190 SER A CA 1
ATOM 1443 C C . SER A 1 190 ? -9.849 7.578 -6.004 1.00 93.12 190 SER A C 1
ATOM 1445 O O . SER A 1 190 ? -9.563 6.961 -7.034 1.00 93.12 190 SER A O 1
ATOM 1447 N N . SER A 1 191 ? -11.104 7.697 -5.578 1.00 92.19 191 SER A N 1
ATOM 1448 C CA . SER A 1 191 ? -12.272 7.138 -6.268 1.00 92.19 191 SER A CA 1
ATOM 1449 C C . SER A 1 191 ? -12.452 7.732 -7.671 1.00 92.19 191 SER A C 1
ATOM 1451 O O . SER A 1 191 ? -12.827 7.026 -8.607 1.00 92.19 191 SER A O 1
ATOM 1453 N N . SER A 1 192 ? -12.112 9.015 -7.842 1.00 91.88 192 SER A N 1
ATOM 1454 C CA . SER A 1 192 ? -12.207 9.725 -9.125 1.00 91.88 192 SER A CA 1
ATOM 1455 C C . SER A 1 192 ? -11.210 9.222 -10.174 1.00 91.88 192 SER A C 1
ATOM 1457 O O . SER A 1 192 ? -11.556 9.110 -11.350 1.00 91.88 192 SER A O 1
ATOM 1459 N N . ASN A 1 193 ? -9.992 8.885 -9.743 1.00 89.00 193 ASN A N 1
ATOM 1460 C CA . ASN A 1 193 ? -8.920 8.393 -10.607 1.00 89.00 193 ASN A CA 1
ATOM 1461 C C . ASN A 1 193 ? -8.796 6.863 -10.591 1.00 89.00 193 ASN A C 1
ATOM 1463 O O . ASN A 1 193 ? -8.015 6.301 -11.360 1.00 89.00 193 ASN A O 1
ATOM 1467 N N . THR A 1 194 ? -9.553 6.183 -9.727 1.00 91.75 194 THR A N 1
ATOM 1468 C CA . THR A 1 194 ? -9.544 4.726 -9.527 1.00 91.75 194 THR A CA 1
ATOM 1469 C C . THR A 1 194 ? -8.150 4.155 -9.237 1.00 91.75 194 THR A C 1
ATOM 1471 O O . THR A 1 194 ? -7.755 3.133 -9.797 1.00 91.75 194 THR A O 1
ATOM 1474 N N . ARG A 1 195 ? -7.373 4.833 -8.382 1.00 91.50 195 ARG A N 1
ATOM 1475 C CA . ARG A 1 195 ? -5.992 4.446 -8.042 1.00 91.50 195 ARG A CA 1
ATOM 1476 C C . ARG A 1 195 ? -5.620 4.824 -6.613 1.00 91.50 195 ARG A C 1
ATOM 1478 O O . ARG A 1 195 ? -6.224 5.723 -6.031 1.00 91.50 195 ARG A O 1
ATOM 1485 N N . PHE A 1 196 ? -4.575 4.181 -6.098 1.00 94.31 196 PHE A N 1
ATOM 1486 C CA . PHE A 1 196 ? -3.871 4.667 -4.916 1.00 94.31 196 PHE A CA 1
ATOM 1487 C C . PHE A 1 196 ? -2.891 5.780 -5.297 1.00 94.31 196 PHE A C 1
ATOM 1489 O O . PHE A 1 196 ? -2.203 5.690 -6.314 1.00 94.31 196 PHE A O 1
ATOM 1496 N N . GLU A 1 197 ? -2.834 6.811 -4.469 1.00 93.62 197 GLU A N 1
ATOM 1497 C CA . GLU A 1 197 ? -1.942 7.959 -4.562 1.00 93.62 197 GLU A CA 1
ATOM 1498 C C . GLU A 1 197 ? -1.117 8.004 -3.277 1.00 93.62 197 GLU A C 1
ATOM 1500 O O . GLU A 1 197 ? -1.663 7.903 -2.179 1.00 93.62 197 GLU A O 1
ATOM 1505 N N . ILE A 1 198 ? 0.200 8.103 -3.415 1.00 95.06 198 ILE A N 1
ATOM 1506 C CA . ILE A 1 198 ? 1.125 8.194 -2.286 1.00 95.06 198 ILE A CA 1
ATOM 1507 C C . ILE A 1 198 ? 1.681 9.611 -2.323 1.00 95.06 198 ILE A C 1
ATOM 1509 O O . ILE A 1 198 ? 2.149 10.050 -3.372 1.00 95.06 198 ILE A O 1
ATOM 1513 N N . SER A 1 199 ? 1.545 10.345 -1.221 1.00 94.19 199 SER A N 1
ATOM 1514 C CA . SER A 1 199 ? 1.909 11.767 -1.172 1.00 94.19 199 SER A CA 1
ATOM 1515 C C . SER A 1 199 ? 3.418 12.020 -1.194 1.00 94.19 199 SER A C 1
ATOM 1517 O O . SER A 1 199 ? 3.827 13.136 -1.506 1.00 94.19 199 SER A O 1
ATOM 1519 N N . ASP A 1 200 ? 4.219 10.994 -0.899 1.00 92.50 200 ASP A N 1
ATOM 1520 C CA . ASP A 1 200 ? 5.675 11.065 -0.771 1.00 92.50 200 ASP A CA 1
ATOM 1521 C C . ASP A 1 200 ? 6.366 9.837 -1.401 1.00 92.50 200 ASP A C 1
ATOM 1523 O O . ASP A 1 200 ? 5.732 8.916 -1.933 1.00 92.50 200 ASP A O 1
ATOM 1527 N N . ASP A 1 201 ? 7.694 9.818 -1.322 1.00 90.25 201 ASP A N 1
ATOM 1528 C CA . ASP A 1 201 ? 8.562 8.763 -1.821 1.00 90.25 201 ASP A CA 1
ATOM 1529 C C . ASP A 1 201 ? 8.172 7.377 -1.284 1.00 90.25 201 ASP A C 1
ATOM 1531 O O . ASP A 1 201 ? 8.010 7.138 -0.084 1.00 90.25 201 ASP A O 1
ATOM 1535 N N . THR A 1 202 ? 8.113 6.397 -2.189 1.00 91.69 202 THR A N 1
ATOM 1536 C CA . THR A 1 202 ? 7.880 4.992 -1.836 1.00 91.69 202 THR A CA 1
ATOM 1537 C C . THR A 1 202 ? 9.152 4.176 -2.011 1.00 91.69 202 THR A C 1
ATOM 1539 O O . THR A 1 202 ? 9.636 3.978 -3.126 1.00 91.69 202 THR A O 1
ATOM 1542 N N . ARG A 1 203 ? 9.677 3.633 -0.908 1.00 92.06 203 ARG A N 1
ATOM 1543 C CA . ARG A 1 203 ? 10.805 2.694 -0.932 1.00 92.06 203 ARG A CA 1
ATOM 1544 C C . ARG A 1 203 ? 10.321 1.253 -0.804 1.00 92.06 203 ARG A C 1
ATOM 1546 O O . ARG A 1 203 ? 9.727 0.880 0.201 1.00 92.06 203 ARG A O 1
ATOM 1553 N N . ILE A 1 204 ? 10.668 0.421 -1.784 1.00 93.00 204 ILE A N 1
ATOM 1554 C CA . ILE A 1 204 ? 10.395 -1.021 -1.775 1.00 93.00 204 ILE A CA 1
ATOM 1555 C C . ILE A 1 204 ? 11.727 -1.751 -1.579 1.00 93.00 204 ILE A C 1
ATOM 1557 O O . ILE A 1 204 ? 12.594 -1.704 -2.444 1.00 93.00 204 ILE A O 1
ATOM 1561 N N . GLU A 1 205 ? 11.919 -2.399 -0.426 1.00 93.31 205 GLU A N 1
ATOM 1562 C CA . GLU A 1 205 ? 13.148 -3.169 -0.152 1.00 93.31 205 GLU A CA 1
ATOM 1563 C C . GLU A 1 205 ? 13.156 -4.550 -0.827 1.00 93.31 205 GLU A C 1
ATOM 1565 O O . GLU A 1 205 ? 14.217 -5.140 -1.024 1.00 93.31 205 GLU A O 1
ATOM 1570 N N . GLY A 1 206 ? 11.971 -5.068 -1.163 1.00 94.69 206 GLY A N 1
ATOM 1571 C CA . GLY A 1 206 ? 11.791 -6.333 -1.870 1.00 94.69 206 GLY A CA 1
ATOM 1572 C C . GLY A 1 206 ? 11.685 -6.179 -3.389 1.00 94.69 206 GLY A C 1
ATOM 1573 O O . GLY A 1 206 ? 11.948 -5.125 -3.961 1.00 94.69 206 GLY A O 1
ATOM 1574 N N . ASN A 1 207 ? 11.245 -7.248 -4.052 1.00 92.56 207 ASN A N 1
ATOM 1575 C CA . ASN A 1 207 ? 10.955 -7.214 -5.484 1.00 92.56 207 ASN A CA 1
ATOM 1576 C C . ASN A 1 207 ? 9.580 -6.577 -5.733 1.00 92.56 207 ASN A C 1
ATOM 1578 O O . ASN A 1 207 ? 8.594 -6.991 -5.123 1.00 92.56 207 ASN A O 1
ATOM 1582 N N . LEU A 1 208 ? 9.496 -5.641 -6.681 1.00 92.38 208 LEU A N 1
ATOM 1583 C CA . LEU A 1 208 ? 8.226 -5.145 -7.210 1.00 92.38 208 LEU A CA 1
ATOM 1584 C C . LEU A 1 208 ? 7.786 -6.024 -8.390 1.00 92.38 208 LEU A C 1
ATOM 1586 O O . LEU A 1 208 ? 8.425 -6.031 -9.440 1.00 92.38 208 LEU A O 1
ATOM 1590 N N . ALA A 1 209 ? 6.690 -6.763 -8.221 1.00 91.12 209 ALA A N 1
ATOM 1591 C CA . ALA A 1 209 ? 6.043 -7.502 -9.302 1.00 91.12 209 ALA A CA 1
ATOM 1592 C C . ALA A 1 209 ? 4.795 -6.744 -9.772 1.00 91.12 209 ALA A C 1
ATOM 1594 O O . ALA A 1 209 ? 3.828 -6.615 -9.025 1.00 91.12 209 ALA A O 1
ATOM 1595 N N . VAL A 1 210 ? 4.805 -6.263 -11.017 1.00 91.06 210 VAL A N 1
ATOM 1596 C CA . VAL A 1 210 ? 3.660 -5.575 -11.633 1.00 91.06 210 VAL A CA 1
ATOM 1597 C C . VAL A 1 210 ? 2.951 -6.552 -12.570 1.00 91.06 210 VAL A C 1
ATOM 1599 O O . VAL A 1 210 ? 3.501 -6.943 -13.594 1.00 91.06 210 VAL A O 1
ATOM 1602 N N . LEU A 1 211 ? 1.724 -6.960 -12.229 1.00 88.38 211 LEU A N 1
ATOM 1603 C CA . LEU A 1 211 ? 0.903 -7.886 -13.038 1.00 88.38 211 LEU A CA 1
ATOM 1604 C C . LEU A 1 211 ? 0.114 -7.179 -14.162 1.00 88.38 211 LEU A C 1
ATOM 1606 O O . LEU A 1 211 ? -0.856 -7.718 -14.689 1.00 88.38 211 LEU A O 1
ATOM 1610 N N . GLY A 1 212 ? 0.531 -5.967 -14.525 1.00 89.31 212 GLY A N 1
ATOM 1611 C CA . GLY A 1 212 ? -0.103 -5.099 -15.512 1.00 89.31 212 GLY A CA 1
ATOM 1612 C C . GLY A 1 212 ? 0.925 -4.206 -16.204 1.00 89.31 212 GLY A C 1
ATOM 1613 O O . GLY A 1 212 ? 2.075 -4.598 -16.387 1.00 89.31 212 GLY A O 1
ATOM 1614 N N . GLN A 1 213 ? 0.513 -3.003 -16.594 1.00 85.56 213 GLN A N 1
ATOM 1615 C CA . GLN A 1 213 ? 1.408 -2.026 -17.214 1.00 85.56 213 GLN A CA 1
ATOM 1616 C C . GLN A 1 213 ? 2.069 -1.153 -16.142 1.00 85.56 213 GLN A C 1
ATOM 1618 O O . GLN A 1 213 ? 1.389 -0.634 -15.259 1.00 85.56 213 GLN A O 1
ATOM 1623 N N . GLY A 1 214 ? 3.391 -1.000 -16.227 1.00 85.31 214 GLY A N 1
ATOM 1624 C CA . GLY A 1 214 ? 4.135 -0.006 -15.458 1.00 85.31 214 GLY A CA 1
ATOM 1625 C C . GLY A 1 214 ? 4.205 1.296 -16.245 1.00 85.31 214 GLY A C 1
ATOM 1626 O O . GLY A 1 214 ? 4.766 1.317 -17.339 1.00 85.31 214 GLY A O 1
ATOM 1627 N N . PHE A 1 215 ? 3.636 2.366 -15.699 1.00 78.44 215 PHE A N 1
ATOM 1628 C CA . PHE A 1 215 ? 3.780 3.713 -16.242 1.00 78.44 215 PHE A CA 1
ATOM 1629 C C . PHE A 1 215 ? 4.809 4.464 -15.408 1.00 78.44 215 PHE A C 1
ATOM 1631 O O . PHE A 1 215 ? 4.687 4.520 -14.186 1.00 78.44 215 PHE A O 1
ATOM 1638 N N . ILE A 1 216 ? 5.812 5.030 -16.071 1.00 81.50 216 ILE A N 1
ATOM 1639 C CA . ILE A 1 216 ? 6.839 5.852 -15.438 1.00 81.50 216 ILE A CA 1
ATOM 1640 C C . ILE A 1 216 ? 6.743 7.234 -16.080 1.00 81.50 216 ILE A C 1
ATOM 1642 O O . ILE A 1 216 ? 7.016 7.381 -17.269 1.00 81.50 216 ILE A O 1
ATOM 1646 N N . ALA A 1 217 ? 6.289 8.219 -15.312 1.00 71.56 217 ALA A N 1
ATOM 1647 C CA . ALA A 1 217 ? 6.126 9.604 -15.741 1.00 71.56 217 ALA A CA 1
ATOM 1648 C C . ALA A 1 217 ? 6.568 10.524 -14.599 1.00 71.56 217 ALA A C 1
ATOM 1650 O O . ALA A 1 217 ? 6.282 10.215 -13.444 1.00 71.56 217 ALA A O 1
ATOM 1651 N N . ASP A 1 218 ? 7.242 11.628 -14.924 1.00 68.62 218 ASP A N 1
ATOM 1652 C CA . ASP A 1 218 ? 7.637 12.644 -13.936 1.00 68.62 218 ASP A CA 1
ATOM 1653 C C . ASP A 1 218 ? 6.413 13.444 -13.449 1.00 68.62 218 ASP A C 1
ATOM 1655 O O . ASP A 1 218 ? 6.306 13.795 -12.279 1.00 68.62 218 ASP A O 1
ATOM 1659 N N . ASP A 1 219 ? 5.428 13.656 -14.331 1.00 66.44 219 ASP A N 1
ATOM 1660 C CA . ASP A 1 219 ? 4.147 14.278 -13.999 1.00 66.44 219 ASP A CA 1
ATOM 1661 C C . ASP A 1 219 ? 3.023 13.728 -14.892 1.00 66.44 219 ASP A C 1
ATOM 1663 O O . ASP A 1 219 ? 2.961 13.993 -16.092 1.00 66.44 219 ASP A O 1
ATOM 1667 N N . HIS A 1 220 ? 2.093 12.966 -14.312 1.00 60.31 220 HIS A N 1
ATOM 1668 C CA . HIS A 1 220 ? 0.955 12.416 -15.059 1.00 60.31 220 HIS A CA 1
ATOM 1669 C C . HIS A 1 220 ? -0.134 13.463 -15.374 1.00 60.31 220 HIS A C 1
ATOM 1671 O O . HIS A 1 220 ? -1.117 13.141 -16.044 1.00 60.31 220 HIS A O 1
ATOM 1677 N N . SER A 1 221 ? -0.005 14.700 -14.876 1.00 61.03 221 SER A N 1
ATOM 1678 C CA . SER A 1 221 ? -0.991 15.769 -15.073 1.00 61.03 221 SER A CA 1
ATOM 1679 C C . SER A 1 221 ? -0.770 16.584 -16.354 1.00 61.03 221 SER A C 1
ATOM 1681 O O . SER A 1 221 ? -1.721 17.164 -16.887 1.00 61.03 221 SER A O 1
ATOM 1683 N N . ALA A 1 222 ? 0.448 16.587 -16.902 1.00 57.62 222 ALA A N 1
ATOM 1684 C CA . ALA A 1 222 ? 0.761 17.238 -18.167 1.00 57.62 222 ALA A CA 1
ATOM 1685 C C . ALA A 1 222 ? 0.732 16.218 -19.313 1.00 57.62 222 ALA A C 1
ATOM 1687 O O . ALA A 1 222 ? 1.437 15.216 -19.287 1.00 57.62 222 ALA A O 1
ATOM 1688 N N . ALA A 1 223 ? -0.031 16.503 -20.373 1.00 62.56 223 ALA A N 1
ATOM 1689 C CA . ALA A 1 223 ? -0.162 15.626 -21.545 1.00 62.56 223 ALA A CA 1
ATOM 1690 C C . ALA A 1 223 ? 1.171 15.290 -22.260 1.00 62.56 223 ALA A C 1
ATOM 1692 O O . ALA A 1 223 ? 1.182 14.407 -23.110 1.00 62.56 223 ALA A O 1
ATOM 1693 N N . ASN A 1 224 ? 2.267 15.980 -21.916 1.00 65.88 224 ASN A N 1
ATOM 1694 C CA . ASN A 1 224 ? 3.597 15.865 -22.519 1.00 65.88 224 ASN A CA 1
ATOM 1695 C C . ASN A 1 224 ? 4.708 15.894 -21.445 1.00 65.88 224 ASN A C 1
ATOM 1697 O O . ASN A 1 224 ? 5.591 16.748 -21.504 1.00 65.88 224 ASN A O 1
ATOM 1701 N N . SER A 1 225 ? 4.640 15.040 -20.424 1.00 75.50 225 SER A N 1
ATOM 1702 C CA . SER A 1 225 ? 5.742 14.903 -19.460 1.00 75.50 225 SER A CA 1
ATOM 1703 C C . SER A 1 225 ? 6.777 13.891 -19.959 1.00 75.50 225 SER A C 1
ATOM 1705 O O . SER A 1 225 ? 6.424 12.803 -20.422 1.00 75.50 225 SER A O 1
ATOM 1707 N N . ASP A 1 226 ? 8.053 14.256 -19.862 1.00 83.19 226 ASP A N 1
ATOM 1708 C CA . ASP A 1 226 ? 9.177 13.357 -20.104 1.00 83.19 226 ASP A CA 1
ATOM 1709 C C . ASP A 1 226 ? 9.268 12.369 -18.927 1.00 83.19 226 ASP A C 1
ATOM 1711 O O . ASP A 1 226 ? 9.516 12.753 -17.787 1.00 83.19 226 ASP A O 1
ATOM 1715 N N . GLY A 1 227 ? 9.016 11.083 -19.177 1.00 84.81 227 GLY A N 1
ATOM 1716 C CA . GLY A 1 227 ? 9.206 10.026 -18.179 1.00 84.81 227 GLY A CA 1
ATOM 1717 C C . GLY A 1 227 ? 10.642 9.509 -18.192 1.00 84.81 227 GLY A C 1
ATOM 1718 O O . GLY A 1 227 ? 11.230 9.380 -19.267 1.00 84.81 227 GLY A O 1
ATOM 1719 N N . TYR A 1 228 ? 11.202 9.171 -17.027 1.00 88.62 228 TYR A N 1
ATOM 1720 C CA . TYR A 1 228 ? 12.524 8.544 -16.920 1.00 88.62 228 TYR A CA 1
ATOM 1721 C C . TYR A 1 228 ? 12.493 7.275 -16.068 1.00 88.62 228 TYR A C 1
ATOM 1723 O O . TYR A 1 228 ? 12.016 7.276 -14.938 1.00 88.62 228 TYR A O 1
ATOM 1731 N N . LEU A 1 229 ? 13.063 6.188 -16.588 1.00 91.12 229 LEU A N 1
ATOM 1732 C CA . LEU A 1 229 ? 13.418 5.009 -15.804 1.00 91.12 229 LEU A CA 1
ATOM 1733 C C . LEU A 1 229 ? 14.857 5.162 -15.313 1.00 91.12 229 LEU A C 1
ATOM 1735 O O . LEU A 1 229 ? 15.784 5.282 -16.109 1.00 91.12 229 LEU A O 1
ATOM 1739 N N . ASN A 1 230 ? 15.028 5.144 -13.995 1.00 88.25 230 ASN A N 1
ATOM 1740 C CA . ASN A 1 230 ? 16.316 5.303 -13.338 1.00 88.25 230 ASN A CA 1
ATOM 1741 C C . ASN A 1 230 ? 16.894 3.940 -12.931 1.00 88.25 230 ASN A C 1
ATOM 1743 O O . ASN A 1 230 ? 16.291 3.217 -12.138 1.00 88.25 230 ASN A O 1
ATOM 1747 N N . PHE A 1 231 ? 18.069 3.602 -13.459 1.00 89.56 231 PHE A N 1
ATOM 1748 C CA . PHE A 1 231 ? 18.783 2.354 -13.181 1.00 89.56 231 PHE A CA 1
ATOM 1749 C C . PHE A 1 231 ? 19.790 2.470 -12.028 1.00 89.56 231 PHE A C 1
ATOM 1751 O O . PHE A 1 231 ? 20.415 1.477 -11.653 1.00 89.56 231 PHE A O 1
ATOM 1758 N N . GLY A 1 232 ? 19.942 3.658 -11.437 1.00 88.81 232 GLY A N 1
ATOM 1759 C CA . GLY A 1 232 ? 20.799 3.907 -10.284 1.00 88.81 232 GLY A CA 1
ATOM 1760 C C . GLY A 1 232 ? 21.764 5.071 -10.490 1.00 88.81 232 GLY A C 1
ATOM 1761 O O . GLY A 1 232 ? 21.533 5.978 -11.287 1.00 88.81 232 GLY A O 1
ATOM 1762 N N . ARG A 1 233 ? 22.852 5.068 -9.710 1.00 88.69 233 ARG A N 1
ATOM 1763 C CA . ARG A 1 233 ? 23.890 6.107 -9.752 1.00 88.69 233 ARG A CA 1
ATOM 1764 C C . ARG A 1 233 ? 25.263 5.520 -10.024 1.00 88.69 233 ARG A C 1
ATOM 1766 O O . ARG A 1 233 ? 25.658 4.560 -9.361 1.00 88.69 233 ARG A O 1
ATOM 1773 N N . ASN A 1 234 ? 26.024 6.193 -10.880 1.00 87.12 234 ASN A N 1
ATOM 1774 C CA . ASN A 1 234 ? 27.462 6.013 -11.025 1.00 87.12 234 ASN A CA 1
ATOM 1775 C C . ASN A 1 234 ? 28.186 7.264 -10.498 1.00 87.12 234 ASN A C 1
ATOM 1777 O O . ASN A 1 234 ? 28.268 8.312 -11.144 1.00 87.12 234 ASN A O 1
ATOM 1781 N N . GLY A 1 235 ? 28.656 7.191 -9.250 1.00 90.25 235 GLY A N 1
ATOM 1782 C CA . GLY A 1 235 ? 29.206 8.351 -8.549 1.00 90.25 235 GLY A CA 1
ATOM 1783 C C . GLY A 1 235 ? 28.144 9.431 -8.312 1.00 90.25 235 GLY A C 1
ATOM 1784 O O . GLY A 1 235 ? 27.195 9.219 -7.555 1.00 90.25 235 GLY A O 1
ATOM 1785 N N . SER A 1 236 ? 28.319 10.603 -8.927 1.00 91.81 236 SER A N 1
ATOM 1786 C CA . SER A 1 236 ? 27.380 11.727 -8.789 1.00 91.81 236 SER A CA 1
ATOM 1787 C C . SER A 1 236 ? 26.273 11.741 -9.846 1.00 91.81 236 SER A C 1
ATOM 1789 O O . SER A 1 236 ? 25.279 12.435 -9.622 1.00 91.81 236 SER A O 1
ATOM 1791 N N . ASN A 1 237 ? 26.417 10.982 -10.936 1.00 89.56 237 ASN A N 1
ATOM 1792 C CA . ASN A 1 237 ? 25.504 10.999 -12.079 1.00 89.56 237 ASN A CA 1
ATOM 1793 C C . ASN A 1 237 ? 24.408 9.933 -11.937 1.00 89.56 237 ASN A C 1
ATOM 1795 O O . ASN A 1 237 ? 24.590 8.937 -11.233 1.00 89.56 237 ASN A O 1
ATOM 1799 N N . TRP A 1 238 ? 23.265 10.184 -12.571 1.00 90.81 238 TRP A N 1
ATOM 1800 C CA . TRP A 1 238 ? 22.139 9.255 -12.655 1.00 90.81 238 TRP A CA 1
ATOM 1801 C C . TRP A 1 238 ? 22.183 8.500 -13.978 1.00 90.81 238 TRP A C 1
ATOM 1803 O O . TRP A 1 238 ? 22.481 9.110 -15.001 1.00 90.81 238 TRP A O 1
ATOM 1813 N N . GLU A 1 239 ? 21.833 7.216 -13.937 1.00 92.88 239 GLU A N 1
ATOM 1814 C CA . GLU A 1 239 ? 21.712 6.361 -15.118 1.00 92.88 239 GLU A CA 1
ATOM 1815 C C . GLU A 1 239 ? 20.243 6.265 -15.531 1.00 92.88 239 GLU A C 1
ATOM 1817 O O . GLU A 1 239 ? 19.438 5.638 -14.838 1.00 92.88 239 GLU A O 1
ATOM 1822 N N . LEU A 1 240 ? 19.874 6.924 -16.628 1.00 93.06 240 LEU A N 1
ATOM 1823 C CA . LEU A 1 240 ? 18.493 7.148 -17.041 1.00 93.06 240 LEU A CA 1
ATOM 1824 C C . LEU A 1 240 ? 18.231 6.605 -18.450 1.00 93.06 240 LEU A C 1
ATOM 1826 O O . LEU A 1 240 ? 19.039 6.784 -19.360 1.00 93.06 240 LEU A O 1
ATOM 1830 N N . LEU A 1 241 ? 17.048 6.020 -18.630 1.00 94.31 241 LEU A N 1
ATOM 1831 C CA . LEU A 1 241 ? 16.355 5.937 -19.915 1.00 94.31 241 LEU A CA 1
ATOM 1832 C C . LEU A 1 241 ? 15.187 6.922 -19.871 1.00 94.31 241 LEU A C 1
ATOM 1834 O O . LEU A 1 241 ? 14.243 6.703 -19.110 1.00 94.31 241 LEU A O 1
ATOM 1838 N N . SER A 1 242 ? 15.237 7.988 -20.664 1.00 92.88 242 SER A N 1
ATOM 1839 C CA . SER A 1 242 ? 14.213 9.037 -20.695 1.00 92.88 242 SER A CA 1
ATOM 1840 C C . SER A 1 242 ? 13.481 9.098 -22.030 1.00 92.88 242 SER A C 1
ATOM 1842 O O . SER A 1 242 ? 14.063 8.845 -23.080 1.00 92.88 242 SER A O 1
ATOM 1844 N N . TRP A 1 243 ? 12.201 9.460 -22.002 1.00 92.12 243 TRP A N 1
ATOM 1845 C CA . TRP A 1 243 ? 11.464 9.884 -23.191 1.00 92.12 243 TRP A CA 1
ATOM 1846 C C . TRP A 1 243 ? 11.590 11.398 -23.351 1.00 92.12 243 TRP A C 1
ATOM 1848 O O . TRP A 1 243 ? 11.148 12.127 -22.472 1.00 92.12 243 TRP A O 1
ATOM 1858 N N . ASN A 1 244 ? 12.153 11.867 -24.464 1.00 89.44 244 ASN A N 1
ATOM 1859 C CA . ASN A 1 244 ? 12.202 13.283 -24.819 1.00 89.44 244 ASN A CA 1
ATOM 1860 C C . ASN A 1 244 ? 11.013 13.610 -25.728 1.00 89.44 244 ASN A C 1
ATOM 1862 O O . ASN A 1 244 ? 11.040 13.350 -26.933 1.00 89.44 244 ASN A O 1
ATOM 1866 N N . SER A 1 245 ? 9.962 14.199 -25.163 1.00 88.69 245 SER A N 1
ATOM 1867 C CA . SER A 1 245 ? 8.731 14.535 -25.888 1.00 88.69 245 SER A CA 1
ATOM 1868 C C . SER A 1 245 ? 8.915 15.617 -26.956 1.00 88.69 245 SER A C 1
ATOM 1870 O O . SER A 1 245 ? 8.129 15.677 -27.901 1.00 88.69 245 SER A O 1
ATOM 1872 N N . SER A 1 246 ? 9.960 16.444 -26.857 1.00 90.12 246 SER A N 1
ATOM 1873 C CA . SER A 1 246 ? 10.262 17.470 -27.864 1.00 90.12 246 SER A CA 1
ATOM 1874 C C . SER A 1 246 ? 10.916 16.878 -29.113 1.00 90.12 246 SER A C 1
ATOM 1876 O O . SER A 1 246 ? 10.636 17.328 -30.224 1.00 90.12 246 SER A O 1
ATOM 1878 N N . ALA A 1 247 ? 11.772 15.870 -28.935 1.00 89.94 247 ALA A N 1
ATOM 1879 C CA . ALA A 1 247 ? 12.438 15.154 -30.024 1.00 89.94 247 ALA A CA 1
ATOM 1880 C C . ALA A 1 247 ? 11.696 13.875 -30.456 1.00 89.94 247 ALA A C 1
ATOM 1882 O O . ALA A 1 247 ? 12.021 13.309 -31.495 1.00 89.94 247 ALA A O 1
ATOM 1883 N N . LEU A 1 248 ? 10.682 13.448 -29.693 1.00 89.69 248 LEU A N 1
ATOM 1884 C CA . LEU A 1 248 ? 9.920 12.210 -29.888 1.00 89.69 248 LEU A CA 1
ATOM 1885 C C . LEU A 1 248 ? 10.814 10.958 -29.913 1.00 89.69 248 LEU A C 1
ATOM 1887 O O . LEU A 1 248 ? 10.625 10.071 -30.747 1.00 89.69 248 LEU A O 1
ATOM 1891 N N . GLN A 1 249 ? 11.786 10.887 -29.001 1.00 90.81 249 GLN A N 1
ATOM 1892 C CA . GLN A 1 249 ? 12.768 9.801 -28.953 1.00 90.81 249 GLN A CA 1
ATOM 1893 C C . GLN A 1 249 ? 13.082 9.354 -27.522 1.00 90.81 249 GLN A C 1
ATOM 1895 O O . GLN A 1 249 ? 12.911 10.113 -26.568 1.00 90.81 249 GLN A O 1
ATOM 1900 N N . PHE A 1 250 ? 13.580 8.124 -27.388 1.00 92.81 250 PHE A N 1
ATOM 1901 C CA . PHE A 1 250 ? 14.216 7.666 -26.156 1.00 92.81 250 PHE A CA 1
ATOM 1902 C C . PHE A 1 250 ? 15.679 8.106 -26.116 1.00 92.81 250 PHE A C 1
ATOM 1904 O O . PHE A 1 250 ? 16.381 8.032 -27.123 1.00 92.81 250 PHE A O 1
ATOM 1911 N N . GLU A 1 251 ? 16.138 8.517 -24.941 1.00 93.81 251 GLU A N 1
ATOM 1912 C CA . GLU A 1 251 ? 17.511 8.932 -24.674 1.00 93.81 251 GLU A CA 1
ATOM 1913 C C . GLU A 1 251 ? 18.078 8.104 -23.523 1.00 93.81 251 GLU A C 1
ATOM 1915 O O . GLU A 1 251 ? 17.392 7.828 -22.538 1.00 93.81 251 GLU A O 1
ATOM 1920 N N . LEU A 1 252 ? 19.336 7.695 -23.665 1.00 93.75 252 LEU A N 1
ATOM 1921 C CA . LEU A 1 252 ? 20.110 7.033 -22.622 1.00 93.75 252 LEU A CA 1
ATOM 1922 C C . LEU A 1 252 ? 21.167 8.019 -22.133 1.00 93.75 252 LEU A C 1
ATOM 1924 O O . LEU A 1 252 ? 21.825 8.668 -22.946 1.00 93.75 252 LEU A O 1
ATOM 1928 N N . SER A 1 253 ? 21.318 8.152 -20.817 1.00 93.19 253 SER A N 1
ATOM 1929 C CA . SER A 1 253 ? 22.304 9.073 -20.237 1.00 93.19 253 SER A CA 1
ATOM 1930 C C . SER A 1 253 ? 23.753 8.598 -20.375 1.00 93.19 253 SER A C 1
ATOM 1932 O O . SER A 1 253 ? 24.663 9.413 -20.227 1.00 93.19 253 SER A O 1
ATOM 1934 N N . ASP A 1 254 ? 23.960 7.303 -20.616 1.00 91.19 254 ASP A N 1
ATOM 1935 C CA . ASP A 1 254 ? 25.266 6.643 -20.699 1.00 91.19 254 ASP A CA 1
ATOM 1936 C C . ASP A 1 254 ? 25.214 5.471 -21.707 1.00 91.19 254 ASP A C 1
ATOM 1938 O O . ASP A 1 254 ? 24.225 5.285 -22.426 1.00 91.19 254 ASP A O 1
ATOM 1942 N N . ASP A 1 255 ? 26.293 4.696 -21.777 1.00 89.69 255 ASP A N 1
ATOM 1943 C CA . ASP A 1 255 ? 26.500 3.588 -22.704 1.00 89.69 255 ASP A CA 1
ATOM 1944 C C . ASP A 1 255 ? 25.389 2.515 -22.657 1.00 89.69 255 ASP A C 1
ATOM 1946 O O . ASP A 1 255 ? 24.934 2.074 -21.597 1.00 89.69 255 ASP A O 1
ATOM 1950 N N . LEU A 1 256 ? 25.018 1.994 -23.835 1.00 90.94 256 LEU A N 1
ATOM 1951 C CA . LEU A 1 256 ? 24.115 0.850 -23.985 1.00 90.94 256 LEU A CA 1
ATOM 1952 C C . LEU A 1 256 ? 24.897 -0.433 -24.285 1.00 90.94 256 LEU A C 1
ATOM 1954 O O . LEU A 1 256 ? 25.527 -0.554 -25.335 1.00 90.94 256 LEU A O 1
ATOM 1958 N N . SER A 1 257 ? 24.792 -1.435 -23.410 1.00 89.56 257 SER A N 1
ATOM 1959 C CA . SER A 1 257 ? 25.342 -2.774 -23.652 1.00 89.56 257 SER A CA 1
ATOM 1960 C C . SER A 1 257 ? 24.229 -3.803 -23.833 1.00 89.56 257 SER A C 1
ATOM 1962 O O . SER A 1 257 ? 23.439 -4.049 -22.921 1.00 89.56 257 SER A O 1
ATOM 1964 N N . ILE A 1 258 ? 24.176 -4.433 -25.010 1.00 89.94 258 ILE A N 1
ATOM 1965 C CA . ILE A 1 258 ? 23.197 -5.471 -25.355 1.00 89.94 258 ILE A CA 1
ATOM 1966 C C . ILE A 1 258 ? 23.950 -6.790 -25.523 1.00 89.94 258 ILE A C 1
ATOM 1968 O O . ILE A 1 258 ? 24.722 -6.965 -26.460 1.00 89.94 258 ILE A O 1
ATOM 1972 N N . SER A 1 259 ? 23.743 -7.727 -24.597 1.00 86.44 259 SER A N 1
ATOM 1973 C CA . SER A 1 259 ? 24.382 -9.055 -24.632 1.00 86.44 259 SER A CA 1
ATOM 1974 C C . SER A 1 259 ? 23.621 -10.084 -25.480 1.00 86.44 259 SER A C 1
ATOM 1976 O O . SER A 1 259 ? 24.145 -11.164 -25.754 1.00 86.44 259 SER A O 1
ATOM 1978 N N . GLY A 1 260 ? 22.388 -9.755 -25.880 1.00 87.56 260 GLY A N 1
ATOM 1979 C CA . GLY A 1 260 ? 21.566 -10.524 -26.814 1.00 87.56 260 GLY A CA 1
ATOM 1980 C C . GLY A 1 260 ? 21.607 -9.963 -28.238 1.00 87.56 260 GLY A C 1
ATOM 1981 O O . GLY A 1 260 ? 22.493 -9.192 -28.594 1.00 87.56 260 GLY A O 1
ATOM 1982 N N . GLY A 1 261 ? 20.627 -10.348 -29.058 1.00 83.88 261 GLY A N 1
ATOM 1983 C CA . GLY A 1 261 ? 20.421 -9.729 -30.368 1.00 83.88 261 GLY A CA 1
ATOM 1984 C C . GLY A 1 261 ? 19.804 -8.333 -30.240 1.00 83.88 261 GLY A C 1
ATOM 1985 O O . GLY A 1 261 ? 18.936 -8.120 -29.395 1.00 83.88 261 GLY A O 1
ATOM 1986 N N . LEU A 1 262 ? 20.239 -7.408 -31.096 1.00 89.31 262 LEU A N 1
ATOM 1987 C CA . LEU A 1 262 ? 19.565 -6.137 -31.352 1.00 89.31 262 LEU A CA 1
ATOM 1988 C C . LEU A 1 262 ? 18.847 -6.257 -32.701 1.00 89.31 262 LEU A C 1
ATOM 1990 O O . LEU A 1 262 ? 19.498 -6.357 -33.738 1.00 89.31 262 LEU A O 1
ATOM 1994 N N . GLU A 1 263 ? 17.517 -6.271 -32.680 1.00 87.81 263 GLU A N 1
ATOM 1995 C CA . GLU A 1 263 ? 16.689 -6.187 -33.884 1.00 87.81 263 GLU A CA 1
ATOM 1996 C C . GLU A 1 263 ? 16.176 -4.752 -34.024 1.00 87.81 263 GLU A C 1
ATOM 1998 O O . GLU A 1 263 ? 15.540 -4.224 -33.112 1.00 87.81 263 GLU A O 1
ATOM 2003 N N . VAL A 1 264 ? 16.463 -4.118 -35.161 1.00 88.19 264 VAL A N 1
ATOM 2004 C CA . VAL A 1 264 ? 15.986 -2.769 -35.489 1.00 88.19 264 VAL A CA 1
ATOM 2005 C C . VAL A 1 264 ? 15.139 -2.877 -36.751 1.00 88.19 264 VAL A C 1
ATOM 2007 O O . VAL A 1 264 ? 15.628 -3.294 -37.795 1.00 88.19 264 VAL A O 1
ATOM 2010 N N . THR A 1 265 ? 13.856 -2.524 -36.664 1.00 85.19 265 THR A N 1
ATOM 2011 C CA . THR A 1 265 ? 12.905 -2.609 -37.791 1.00 85.19 265 THR A CA 1
ATOM 2012 C C . THR A 1 265 ? 12.877 -1.345 -38.663 1.00 85.19 265 THR A C 1
ATOM 2014 O O . THR A 1 265 ? 12.000 -1.202 -39.512 1.00 85.19 265 THR A O 1
ATOM 2017 N N . GLY A 1 266 ? 13.795 -0.409 -38.423 1.00 86.94 266 GLY A N 1
ATOM 2018 C CA . GLY A 1 266 ? 13.954 0.848 -39.152 1.00 86.94 266 GLY A CA 1
ATOM 2019 C C . GLY A 1 266 ? 15.430 1.177 -39.368 1.00 86.94 266 GLY A C 1
ATOM 2020 O O . GLY A 1 266 ? 16.298 0.335 -39.133 1.00 86.94 266 GLY A O 1
ATOM 2021 N N . ASP A 1 267 ? 15.710 2.401 -39.802 1.00 84.44 267 ASP A N 1
ATOM 2022 C CA . ASP A 1 267 ? 17.080 2.838 -40.060 1.00 84.44 267 ASP A CA 1
ATOM 2023 C C . ASP A 1 267 ? 17.836 3.082 -38.747 1.00 84.44 267 ASP A C 1
ATOM 2025 O O . ASP A 1 267 ? 17.293 3.632 -37.785 1.00 84.44 267 ASP A O 1
ATOM 2029 N N . ILE A 1 268 ? 19.112 2.692 -38.716 1.00 87.94 268 ILE A N 1
ATOM 2030 C CA . ILE A 1 268 ? 20.046 3.119 -37.673 1.00 87.94 268 ILE A CA 1
ATOM 2031 C C . ILE A 1 268 ? 20.702 4.407 -38.168 1.00 87.94 268 ILE A C 1
ATOM 2033 O O . ILE A 1 268 ? 21.588 4.368 -39.023 1.00 87.94 268 ILE A O 1
ATOM 2037 N N . ASP A 1 269 ? 20.252 5.544 -37.643 1.00 86.31 269 ASP A N 1
ATOM 2038 C CA . ASP A 1 269 ? 20.855 6.845 -37.923 1.00 86.31 269 ASP A CA 1
ATOM 2039 C C . ASP A 1 269 ? 21.940 7.161 -36.887 1.00 86.31 269 ASP A C 1
ATOM 2041 O O . ASP A 1 269 ? 21.679 7.253 -35.687 1.00 86.31 269 ASP A O 1
ATOM 2045 N N . PHE A 1 270 ? 23.173 7.346 -37.355 1.00 87.62 270 PHE A N 1
ATOM 2046 C CA . PHE A 1 270 ? 24.294 7.752 -36.513 1.00 87.62 270 PHE A CA 1
ATOM 2047 C C . PHE A 1 270 ? 24.413 9.280 -36.376 1.00 87.62 270 PHE A C 1
ATOM 2049 O O . PHE A 1 270 ? 25.356 9.746 -35.748 1.00 87.62 270 PHE A O 1
ATOM 2056 N N . ASN A 1 271 ? 23.500 10.090 -36.926 1.00 85.56 271 ASN A N 1
ATOM 2057 C CA . ASN A 1 271 ? 23.507 11.558 -36.853 1.00 85.56 271 ASN A CA 1
ATOM 2058 C C . ASN A 1 271 ? 24.856 12.176 -37.273 1.00 85.56 271 ASN A C 1
ATOM 2060 O O . ASN A 1 271 ? 25.407 13.026 -36.574 1.00 85.56 271 ASN A O 1
ATOM 2064 N N . LEU A 1 272 ? 25.404 11.727 -38.409 1.00 87.69 272 LEU A N 1
ATOM 2065 C CA . LEU A 1 272 ? 26.743 12.090 -38.916 1.00 87.69 272 LEU A CA 1
ATOM 2066 C C . LEU A 1 272 ? 27.928 11.579 -38.072 1.00 87.69 272 LEU A C 1
ATOM 2068 O O . LEU A 1 272 ? 29.065 11.964 -38.341 1.00 87.69 272 LEU A O 1
ATOM 2072 N N . ASN A 1 273 ? 27.695 10.728 -37.074 1.00 84.69 273 ASN A N 1
ATOM 2073 C CA . ASN A 1 273 ? 28.769 10.030 -36.372 1.00 84.69 27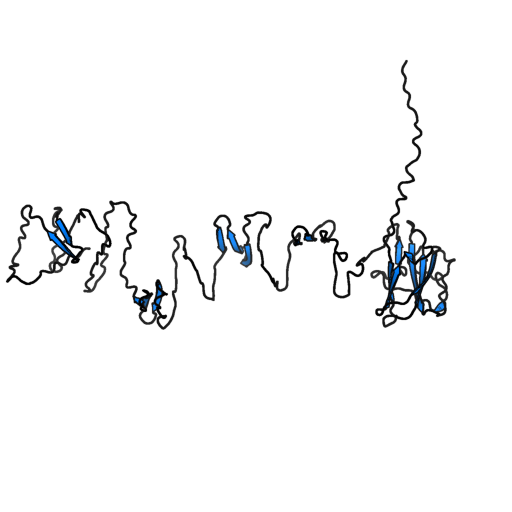3 ASN A CA 1
ATOM 2074 C C . ASN A 1 273 ? 29.208 8.782 -37.147 1.00 84.69 273 ASN A C 1
ATOM 2076 O O . ASN A 1 273 ? 28.486 8.247 -37.990 1.00 84.69 273 ASN A O 1
ATOM 2080 N N . GLU A 1 274 ? 30.413 8.313 -36.841 1.00 83.81 274 GLU A N 1
ATOM 2081 C CA . GLU A 1 274 ? 30.995 7.120 -37.447 1.00 83.81 274 GLU A CA 1
ATOM 2082 C C . GLU A 1 274 ? 30.760 5.894 -36.558 1.00 83.81 274 GLU A C 1
ATOM 2084 O O . GLU A 1 274 ? 30.932 5.942 -35.338 1.00 83.81 274 GLU A O 1
ATOM 2089 N N . ALA A 1 275 ? 30.423 4.761 -37.175 1.00 83.62 275 ALA A N 1
ATOM 2090 C CA . ALA A 1 275 ? 30.431 3.474 -36.494 1.00 83.62 275 ALA A CA 1
ATOM 2091 C C . ALA A 1 275 ? 31.879 2.959 -36.392 1.00 83.62 275 ALA A C 1
ATOM 2093 O O . ALA A 1 275 ? 32.425 2.399 -37.343 1.00 83.62 275 ALA A O 1
ATOM 2094 N N . ILE A 1 276 ? 32.518 3.140 -35.234 1.00 76.38 276 ILE A N 1
ATOM 2095 C CA . ILE A 1 276 ? 33.892 2.674 -34.994 1.00 76.38 276 ILE A CA 1
ATOM 2096 C C . ILE A 1 276 ? 33.871 1.261 -34.406 1.00 76.38 276 ILE A C 1
ATOM 2098 O O . ILE A 1 276 ? 33.194 0.994 -33.417 1.00 76.38 276 ILE A O 1
ATOM 2102 N N . GLY A 1 277 ? 34.654 0.349 -34.991 1.00 68.50 277 GLY A N 1
ATOM 2103 C CA . GLY A 1 277 ? 34.801 -1.015 -34.471 1.00 68.50 277 GLY A CA 1
ATOM 2104 C C . GLY A 1 277 ? 33.574 -1.905 -34.686 1.00 68.50 277 GLY A C 1
ATOM 2105 O O . GLY A 1 277 ? 33.427 -2.914 -33.995 1.00 68.50 277 GLY A O 1
ATOM 2106 N N . LEU A 1 278 ? 32.705 -1.551 -35.641 1.00 78.56 278 LEU A N 1
ATOM 2107 C CA . LEU A 1 278 ? 31.558 -2.369 -36.016 1.00 78.56 278 LEU A CA 1
ATOM 2108 C C . LEU A 1 278 ? 32.039 -3.736 -36.514 1.00 78.56 278 LEU A C 1
ATOM 2110 O O . LEU A 1 278 ? 32.731 -3.847 -37.526 1.00 78.56 278 LEU A O 1
ATOM 2114 N N . ARG A 1 279 ? 31.646 -4.790 -35.801 1.00 67.94 279 ARG A N 1
ATOM 2115 C CA . ARG A 1 279 ? 31.890 -6.171 -36.204 1.00 67.94 279 ARG A CA 1
ATOM 2116 C C . ARG A 1 279 ? 30.574 -6.807 -36.628 1.00 67.94 279 ARG A C 1
ATOM 2118 O O . ARG A 1 279 ? 29.802 -7.252 -35.785 1.00 67.94 279 ARG A O 1
ATOM 2125 N N . LEU A 1 280 ? 30.345 -6.858 -37.933 1.00 73.56 280 LEU A N 1
ATOM 2126 C CA . LEU A 1 280 ? 29.217 -7.560 -38.542 1.00 73.56 280 LEU A CA 1
ATOM 2127 C C . LEU A 1 280 ? 29.581 -9.049 -38.636 1.00 73.56 280 LEU A C 1
ATOM 2129 O O . LEU A 1 280 ? 30.499 -9.393 -39.367 1.00 73.56 280 LEU A O 1
ATOM 2133 N N . GLU A 1 281 ? 28.935 -9.873 -37.802 1.00 66.12 281 GLU A N 1
ATOM 2134 C CA . GLU A 1 281 ? 29.054 -11.338 -37.650 1.00 66.12 281 GLU A CA 1
ATOM 2135 C C . GLU A 1 281 ? 30.443 -11.997 -37.819 1.00 66.12 281 GLU A C 1
ATOM 2137 O O . GLU A 1 281 ? 31.054 -12.032 -38.880 1.00 66.12 281 GLU A O 1
ATOM 2142 N N . ASN A 1 282 ? 30.898 -12.686 -36.766 1.00 56.94 282 ASN A N 1
ATOM 2143 C CA . ASN A 1 282 ? 32.089 -13.542 -36.792 1.00 56.94 282 ASN A CA 1
ATOM 2144 C C . ASN A 1 282 ? 31.726 -15.023 -36.919 1.00 56.94 282 ASN A C 1
ATOM 2146 O O . ASN A 1 282 ? 31.939 -15.802 -35.984 1.00 56.94 282 ASN A O 1
ATOM 2150 N N . LEU A 1 283 ? 31.151 -15.411 -38.050 1.00 65.12 283 LEU A N 1
ATOM 2151 C CA . LEU A 1 283 ? 30.917 -16.821 -38.340 1.00 65.12 283 LEU A CA 1
ATOM 2152 C C . LEU A 1 283 ? 32.111 -17.392 -39.112 1.00 65.12 283 LEU A C 1
ATOM 2154 O O . LEU A 1 283 ? 32.660 -16.759 -40.005 1.00 65.12 283 LEU A O 1
ATOM 2158 N N . ALA A 1 284 ? 32.536 -18.606 -38.750 1.00 66.38 284 ALA A N 1
ATOM 2159 C CA . ALA A 1 284 ? 33.594 -19.320 -39.473 1.00 66.38 284 ALA A CA 1
ATOM 2160 C C . ALA A 1 284 ? 33.120 -19.848 -40.843 1.00 66.38 284 ALA A C 1
ATOM 2162 O O . ALA A 1 284 ? 33.927 -20.291 -41.657 1.00 66.38 284 ALA A O 1
ATOM 2163 N N . SER A 1 285 ? 31.810 -19.834 -41.080 1.00 78.94 285 SER A N 1
ATOM 2164 C CA . SER A 1 285 ? 31.160 -20.242 -42.320 1.00 78.94 285 SER A CA 1
ATOM 2165 C C . SER A 1 285 ? 30.191 -19.154 -42.755 1.00 78.94 285 SER A C 1
ATOM 2167 O O . SER A 1 285 ? 29.458 -18.639 -41.909 1.00 78.94 285 SER A O 1
ATOM 2169 N N . ALA A 1 286 ? 30.149 -18.872 -44.058 1.00 77.62 286 ALA A N 1
ATOM 2170 C CA . ALA A 1 286 ? 29.211 -17.913 -44.624 1.00 77.62 286 ALA A CA 1
ATOM 2171 C C . ALA A 1 286 ? 27.768 -18.239 -44.179 1.00 77.62 286 ALA A C 1
ATOM 2173 O O . ALA A 1 286 ? 27.355 -19.404 -44.286 1.00 77.62 286 ALA A O 1
ATOM 2174 N N . PRO A 1 287 ? 27.003 -17.252 -43.677 1.00 82.19 287 PRO A N 1
ATOM 2175 C CA . PRO A 1 287 ? 25.584 -17.430 -43.394 1.00 82.19 287 PRO A CA 1
ATOM 2176 C C . PRO A 1 287 ? 24.848 -17.818 -44.681 1.00 82.19 287 PRO A C 1
ATOM 2178 O O . PRO A 1 287 ? 25.355 -17.612 -45.777 1.00 82.19 287 PRO A O 1
ATOM 2181 N N . THR A 1 288 ? 23.639 -18.370 -44.607 1.00 86.25 288 THR A N 1
ATOM 2182 C CA . THR A 1 288 ? 22.877 -18.639 -45.841 1.00 86.25 288 THR A CA 1
ATOM 2183 C C . THR A 1 288 ? 22.338 -17.319 -46.392 1.00 86.25 288 THR A C 1
ATOM 2185 O O . THR A 1 288 ? 21.519 -16.686 -45.737 1.00 86.25 288 THR A O 1
ATOM 2188 N N . CYS A 1 289 ? 22.786 -16.901 -47.579 1.00 83.25 289 CYS A N 1
ATOM 2189 C CA . CYS A 1 289 ? 22.118 -15.836 -48.329 1.00 83.25 289 CYS A CA 1
ATOM 2190 C C . CYS A 1 289 ? 20.833 -16.439 -48.896 1.00 83.25 289 CYS A C 1
ATOM 2192 O O . CYS A 1 289 ? 20.892 -17.252 -49.819 1.00 83.25 289 CYS A O 1
ATOM 2194 N N . ASP A 1 290 ? 19.683 -16.128 -48.304 1.00 80.69 290 ASP A N 1
ATOM 2195 C CA . ASP A 1 290 ? 18.401 -16.449 -48.922 1.00 80.69 290 ASP A CA 1
ATOM 2196 C C . ASP A 1 290 ? 17.962 -15.303 -49.846 1.00 80.69 290 ASP A C 1
ATOM 2198 O O . ASP A 1 290 ? 18.435 -14.171 -49.741 1.00 80.69 290 ASP A O 1
ATOM 2202 N N . GLY A 1 291 ? 17.072 -15.594 -50.796 1.00 77.75 291 GLY A N 1
ATOM 2203 C CA . GLY A 1 291 ? 16.619 -14.589 -51.763 1.00 77.75 291 GLY A CA 1
ATOM 2204 C C . GLY A 1 291 ? 15.819 -13.427 -51.157 1.00 77.75 291 GLY A C 1
ATOM 2205 O O . GLY A 1 291 ? 15.508 -12.477 -51.869 1.00 77.75 291 GLY A O 1
ATOM 2206 N N . SER A 1 292 ? 15.479 -13.494 -49.867 1.00 77.12 292 SER A N 1
ATOM 2207 C CA . SER A 1 292 ? 14.817 -12.433 -49.101 1.00 77.12 292 SER A CA 1
ATOM 2208 C C . SER A 1 292 ? 15.776 -11.598 -48.240 1.00 77.12 292 SER A C 1
ATOM 2210 O O . SER A 1 292 ? 15.384 -10.521 -47.803 1.00 77.12 292 SER A O 1
ATOM 2212 N N . ALA A 1 293 ? 17.020 -12.036 -48.033 1.00 74.06 293 ALA A N 1
ATOM 2213 C CA . ALA A 1 293 ? 18.015 -11.405 -47.162 1.00 74.06 293 ALA A CA 1
ATOM 2214 C C . ALA A 1 293 ? 18.986 -10.474 -47.917 1.00 74.06 293 ALA A C 1
ATOM 2216 O O . ALA A 1 293 ? 20.191 -10.463 -47.654 1.00 74.06 293 ALA A O 1
ATOM 2217 N N . GLN A 1 294 ? 18.480 -9.695 -48.880 1.00 78.19 294 GLN A N 1
ATOM 2218 C CA . GLN A 1 294 ? 19.295 -8.707 -49.597 1.00 78.19 294 GLN A CA 1
ATOM 2219 C C . GLN A 1 294 ? 19.932 -7.705 -48.628 1.00 78.19 294 GLN A C 1
ATOM 2221 O O . GLN A 1 294 ? 19.278 -7.211 -47.714 1.00 78.19 294 GLN A O 1
ATOM 2226 N N . GLY A 1 295 ? 21.210 -7.389 -48.846 1.00 75.75 295 GLY A N 1
ATOM 2227 C CA . GLY A 1 295 ? 21.949 -6.422 -48.034 1.00 75.75 295 GLY A CA 1
ATOM 2228 C C . GLY A 1 295 ? 22.609 -7.001 -46.784 1.00 75.75 295 GLY A C 1
ATOM 2229 O O . GLY A 1 295 ? 23.256 -6.254 -46.054 1.00 75.75 295 GLY A O 1
ATOM 2230 N N . LEU A 1 296 ? 22.505 -8.313 -46.536 1.00 78.06 296 LEU A N 1
ATOM 2231 C CA . LEU A 1 296 ? 23.209 -8.937 -45.418 1.00 78.06 296 LEU A CA 1
ATOM 2232 C C . LEU A 1 296 ? 24.722 -8.884 -45.651 1.00 78.06 296 LEU A C 1
ATOM 2234 O O . LEU A 1 296 ? 25.229 -9.501 -46.590 1.00 78.06 296 LEU A O 1
ATOM 2238 N N . ILE A 1 297 ? 25.428 -8.137 -44.800 1.00 82.94 297 ILE A N 1
ATOM 2239 C CA . ILE A 1 297 ? 26.882 -7.993 -44.853 1.00 82.94 297 ILE A CA 1
ATOM 2240 C C . ILE A 1 297 ? 27.522 -9.027 -43.924 1.00 82.94 297 ILE A C 1
ATOM 2242 O O . ILE A 1 297 ? 27.190 -9.103 -42.743 1.00 82.94 297 ILE A O 1
ATOM 2246 N N . TYR A 1 298 ? 28.464 -9.798 -44.454 1.00 83.50 298 TYR A N 1
ATOM 2247 C CA . TYR A 1 298 ? 29.218 -10.821 -43.734 1.00 83.50 298 TYR A CA 1
ATOM 2248 C C . TYR A 1 298 ? 30.718 -10.595 -43.930 1.00 83.50 298 TYR A C 1
ATOM 2250 O O . TYR A 1 298 ? 31.168 -10.362 -45.050 1.00 83.50 298 TYR A O 1
ATOM 2258 N N . TYR A 1 299 ? 31.504 -10.689 -42.855 1.00 82.75 299 TYR A N 1
ATOM 2259 C CA . TYR A 1 299 ? 32.962 -10.705 -42.941 1.00 82.75 299 TYR A CA 1
ATOM 2260 C C . TYR A 1 299 ? 33.497 -12.128 -42.769 1.00 82.75 299 TYR A C 1
ATOM 2262 O O . TYR A 1 299 ? 33.357 -12.749 -41.713 1.00 82.75 299 TYR A O 1
ATOM 2270 N N . SER A 1 300 ? 34.161 -12.638 -43.801 1.00 82.25 300 SER A N 1
ATOM 2271 C CA . SER A 1 300 ? 34.784 -13.954 -43.777 1.00 82.25 300 SER A CA 1
ATOM 2272 C C . SER A 1 300 ? 36.176 -13.870 -43.172 1.00 82.25 300 SER A C 1
ATOM 2274 O O . SER A 1 300 ? 37.116 -13.346 -43.761 1.00 82.25 300 SER A O 1
ATOM 2276 N N . THR A 1 301 ? 36.349 -14.457 -41.991 1.00 80.56 301 THR A N 1
ATOM 2277 C CA . THR A 1 301 ? 37.683 -14.563 -41.373 1.00 80.56 301 THR A CA 1
ATOM 2278 C C . THR A 1 301 ? 38.592 -15.586 -42.058 1.00 80.56 301 THR A C 1
ATOM 2280 O O . THR A 1 301 ? 39.791 -15.608 -41.785 1.00 80.56 301 THR A O 1
ATOM 2283 N N . ALA A 1 302 ? 38.045 -16.438 -42.933 1.00 83.44 302 ALA A N 1
ATOM 2284 C CA . ALA A 1 302 ? 38.805 -17.466 -43.639 1.00 83.44 302 ALA A CA 1
ATOM 2285 C C . ALA A 1 302 ? 39.658 -16.893 -44.782 1.00 83.44 302 ALA A C 1
ATOM 2287 O O . ALA A 1 302 ? 40.769 -17.368 -45.011 1.00 83.44 302 ALA A O 1
ATOM 2288 N N . ASP A 1 303 ? 39.146 -15.881 -45.481 1.00 86.06 303 ASP A N 1
ATOM 2289 C CA . ASP A 1 303 ? 39.803 -15.220 -46.618 1.00 86.06 303 ASP A CA 1
ATOM 2290 C C . ASP A 1 303 ? 40.036 -13.715 -46.389 1.00 86.06 303 ASP A C 1
ATOM 2292 O O . ASP A 1 303 ? 40.736 -13.080 -47.174 1.00 86.06 303 ASP A O 1
ATOM 2296 N N . GLY A 1 304 ? 39.513 -13.153 -45.295 1.00 82.06 304 GLY A N 1
ATOM 2297 C CA . GLY A 1 304 ? 39.663 -11.747 -44.935 1.00 82.06 304 GLY A CA 1
ATOM 2298 C C . GLY A 1 304 ? 38.768 -10.790 -45.729 1.00 82.06 304 GLY A C 1
ATOM 2299 O O . GLY A 1 304 ? 39.001 -9.583 -45.659 1.00 82.06 304 GLY A O 1
ATOM 2300 N N . GLY A 1 305 ? 37.785 -11.297 -46.483 1.00 83.69 305 GLY A N 1
ATOM 2301 C CA . GLY A 1 305 ? 36.892 -10.501 -47.325 1.00 83.69 305 GLY A CA 1
ATOM 2302 C C . GLY A 1 305 ? 35.584 -10.089 -46.642 1.00 83.69 305 GLY A C 1
ATOM 2303 O O . GLY A 1 305 ? 35.025 -10.826 -45.828 1.00 83.69 305 GLY A O 1
ATOM 2304 N N . SER A 1 306 ? 35.060 -8.923 -47.026 1.00 84.69 306 SER A N 1
ATOM 2305 C CA . SER A 1 306 ? 33.677 -8.521 -46.745 1.00 84.69 306 SER A CA 1
ATOM 2306 C C . SER A 1 306 ? 32.775 -8.928 -47.904 1.00 84.69 306 SER A C 1
ATOM 2308 O O . SER A 1 306 ? 33.169 -8.866 -49.067 1.00 84.69 306 SER A O 1
ATOM 2310 N N . TYR A 1 307 ? 31.551 -9.320 -47.593 1.00 85.56 307 TYR A N 1
ATOM 2311 C CA . TYR A 1 307 ? 30.598 -9.891 -48.530 1.00 85.56 307 TYR A CA 1
ATOM 2312 C C . TYR A 1 307 ? 29.220 -9.286 -48.307 1.00 85.56 307 TYR A C 1
ATOM 2314 O O . TYR A 1 307 ? 28.863 -9.018 -47.166 1.00 85.56 307 TYR A O 1
ATOM 2322 N N . ILE A 1 308 ? 28.432 -9.118 -49.367 1.00 87.06 308 ILE A N 1
ATOM 2323 C CA . ILE A 1 308 ? 27.032 -8.687 -49.296 1.00 87.06 308 ILE A CA 1
ATOM 2324 C C . ILE A 1 308 ? 26.135 -9.707 -50.006 1.00 87.06 308 ILE A C 1
ATOM 2326 O O . ILE A 1 308 ? 26.445 -10.154 -51.110 1.00 87.06 308 ILE A O 1
ATOM 2330 N N . CYS A 1 309 ? 25.039 -10.115 -49.368 1.00 84.44 309 CYS A N 1
ATOM 2331 C CA . CYS A 1 309 ? 24.018 -10.950 -49.999 1.00 84.44 309 CYS A CA 1
ATOM 2332 C C . CYS A 1 309 ? 23.240 -10.105 -51.017 1.00 84.44 309 CYS A C 1
ATOM 2334 O O . CYS A 1 309 ? 22.608 -9.109 -50.664 1.00 84.44 309 CYS A O 1
ATOM 2336 N N . ASP A 1 310 ? 23.281 -10.503 -52.285 1.00 84.50 310 ASP A N 1
ATOM 2337 C CA . ASP A 1 310 ? 22.626 -9.806 -53.402 1.00 84.50 310 ASP A CA 1
ATOM 2338 C C . ASP A 1 310 ? 21.184 -10.297 -53.656 1.00 84.50 310 ASP A C 1
ATOM 2340 O O . ASP A 1 310 ? 20.488 -9.818 -54.553 1.00 84.50 310 ASP A O 1
ATOM 2344 N N . GLY A 1 311 ? 20.714 -11.261 -52.856 1.00 82.06 311 GLY A N 1
ATOM 2345 C CA . GLY A 1 311 ? 19.405 -11.903 -53.003 1.00 82.06 311 GLY A CA 1
ATOM 2346 C C . GLY A 1 311 ? 19.326 -12.927 -54.138 1.00 82.06 311 GLY A C 1
ATOM 2347 O O . GLY A 1 311 ? 18.256 -13.482 -54.379 1.00 82.06 311 GLY A O 1
ATOM 2348 N N . ALA A 1 312 ? 20.432 -13.236 -54.819 1.00 86.50 312 ALA A N 1
ATOM 2349 C CA . ALA A 1 312 ? 20.510 -14.316 -55.804 1.00 86.50 312 ALA A CA 1
ATOM 2350 C C . ALA A 1 312 ? 20.840 -15.681 -55.168 1.00 86.50 312 ALA A C 1
ATOM 2352 O O . ALA A 1 312 ? 21.073 -16.665 -55.872 1.00 86.50 312 ALA A O 1
ATOM 2353 N N . GLY A 1 313 ? 20.852 -15.759 -53.833 1.00 81.81 313 GLY A N 1
ATOM 2354 C CA . GLY A 1 313 ? 21.273 -16.948 -53.093 1.00 81.81 313 GLY A CA 1
ATOM 2355 C C . GLY A 1 313 ? 22.793 -17.065 -52.933 1.00 81.81 313 GLY A C 1
ATOM 2356 O O . GLY A 1 313 ? 23.292 -18.118 -52.532 1.00 81.81 313 GLY A O 1
ATOM 2357 N N . THR A 1 314 ? 23.537 -16.008 -53.266 1.00 84.12 314 THR A N 1
ATOM 2358 C CA . THR A 1 314 ? 25.000 -15.949 -53.211 1.00 84.12 314 THR A CA 1
ATOM 2359 C C . THR A 1 314 ? 25.477 -14.655 -52.566 1.00 84.12 314 THR A C 1
ATOM 2361 O O . THR A 1 314 ? 24.784 -13.644 -52.574 1.00 84.12 314 THR A O 1
ATOM 2364 N N . TYR A 1 315 ? 26.686 -14.679 -52.013 1.00 84.81 315 TYR A N 1
ATOM 2365 C CA . TYR A 1 315 ? 27.347 -13.458 -51.572 1.00 84.81 315 TYR A CA 1
ATOM 2366 C C . TYR A 1 315 ? 28.232 -12.909 -52.680 1.00 84.81 315 TYR A C 1
ATOM 2368 O O . TYR A 1 315 ? 29.068 -13.634 -53.225 1.00 84.81 315 TYR A O 1
ATOM 2376 N N . ALA A 1 316 ? 28.098 -11.618 -52.952 1.00 84.88 316 ALA A N 1
ATOM 2377 C CA . ALA A 1 316 ? 29.064 -10.869 -53.732 1.00 84.88 316 ALA A CA 1
ATOM 2378 C C . ALA A 1 316 ? 30.168 -10.368 -52.794 1.00 84.88 316 ALA A C 1
ATOM 2380 O O . ALA A 1 316 ? 29.880 -9.815 -51.732 1.00 84.88 316 ALA A O 1
ATOM 2381 N N . GLY A 1 317 ? 31.434 -10.569 -53.166 1.00 84.38 317 GLY A N 1
ATOM 2382 C CA . GLY A 1 317 ? 32.538 -9.920 -52.463 1.00 84.38 317 GLY A CA 1
ATOM 2383 C C . GLY A 1 317 ? 32.404 -8.408 -52.608 1.00 84.38 317 GLY A C 1
ATOM 2384 O O . GLY A 1 317 ? 32.231 -7.912 -53.720 1.00 84.38 317 GLY A O 1
ATOM 2385 N N . ILE A 1 318 ? 32.488 -7.683 -51.497 1.00 80.94 318 ILE A N 1
ATOM 2386 C CA . ILE A 1 318 ? 32.654 -6.232 -51.496 1.00 80.94 318 ILE A CA 1
ATOM 2387 C C . ILE A 1 318 ? 34.114 -5.993 -51.876 1.00 80.94 318 ILE A C 1
ATOM 2389 O O . ILE A 1 318 ? 34.993 -5.853 -51.027 1.00 80.94 318 ILE A O 1
ATOM 2393 N N . THR A 1 319 ? 34.400 -6.077 -53.172 1.00 74.69 319 THR A N 1
ATOM 2394 C CA . THR A 1 319 ? 35.689 -5.656 -53.706 1.00 74.69 319 THR A CA 1
ATOM 2395 C C . THR A 1 319 ? 35.800 -4.149 -53.545 1.00 74.69 319 THR A C 1
ATOM 2397 O O . THR A 1 319 ? 34.789 -3.452 -53.603 1.00 74.69 319 THR A O 1
ATOM 2400 N N . ASP A 1 320 ? 37.023 -3.652 -53.366 1.00 52.03 320 ASP A N 1
ATOM 2401 C CA . ASP A 1 320 ? 37.382 -2.236 -53.196 1.00 52.03 320 ASP A CA 1
ATOM 2402 C C . ASP A 1 320 ? 37.160 -1.415 -54.485 1.00 52.03 320 ASP A C 1
ATOM 2404 O O . ASP A 1 320 ? 37.988 -0.640 -54.954 1.00 52.03 320 ASP A O 1
ATOM 2408 N N . THR A 1 321 ? 36.041 -1.659 -55.160 1.00 49.69 321 THR A N 1
ATOM 2409 C CA . THR A 1 321 ? 35.557 -0.826 -56.240 1.00 49.69 321 THR A CA 1
ATOM 2410 C C . THR A 1 321 ? 34.809 0.298 -55.560 1.00 49.69 321 THR A C 1
ATOM 2412 O O . THR A 1 321 ? 33.637 0.166 -55.215 1.00 49.69 321 THR A O 1
ATOM 2415 N N . PHE A 1 322 ? 35.523 1.393 -55.325 1.00 42.69 322 PHE A N 1
ATOM 2416 C CA . PHE A 1 322 ? 34.943 2.659 -54.913 1.00 42.69 322 PHE A CA 1
ATOM 2417 C C . PHE A 1 322 ? 33.944 3.099 -55.993 1.00 42.69 322 PHE A C 1
ATOM 2419 O O . PHE A 1 322 ? 34.282 3.810 -56.940 1.00 42.69 322 PHE A O 1
ATOM 2426 N N . VAL A 1 323 ? 32.702 2.626 -55.908 1.00 49.19 323 VAL A N 1
ATOM 2427 C CA . VAL A 1 323 ? 31.607 3.156 -56.710 1.00 49.19 323 VAL A CA 1
ATOM 2428 C C . VAL A 1 323 ? 31.265 4.478 -56.053 1.00 49.19 323 VAL A C 1
ATOM 2430 O O . VAL A 1 323 ? 30.506 4.533 -55.087 1.00 49.19 323 VAL A O 1
ATOM 2433 N N . GLY A 1 324 ? 31.886 5.552 -56.536 1.00 44.22 324 GLY A N 1
ATOM 2434 C CA . GLY A 1 324 ? 31.449 6.900 -56.216 1.00 44.22 324 GLY A CA 1
ATOM 2435 C C . GLY A 1 324 ? 30.000 7.047 -56.666 1.00 44.22 324 GLY A C 1
ATOM 2436 O O . GLY A 1 324 ? 29.740 7.371 -57.821 1.00 44.22 324 GLY A O 1
ATOM 2437 N N . HIS A 1 325 ? 29.050 6.773 -55.774 1.00 43.50 325 HIS A N 1
ATOM 2438 C CA . HIS A 1 325 ? 27.644 7.042 -56.017 1.00 43.50 325 HIS A CA 1
ATOM 2439 C C . HIS A 1 325 ? 27.473 8.558 -56.077 1.00 43.50 325 HIS A C 1
ATOM 2441 O O . HIS A 1 325 ? 27.464 9.256 -55.063 1.00 43.50 325 HIS A O 1
ATOM 2447 N N . TYR A 1 326 ? 27.373 9.082 -57.295 1.00 44.75 326 TYR A N 1
ATOM 2448 C CA . TYR A 1 326 ? 27.042 10.478 -57.512 1.00 44.75 326 TYR A CA 1
ATOM 2449 C C . TYR A 1 326 ? 25.566 10.675 -57.154 1.00 44.75 326 TYR A C 1
ATOM 2451 O O . TYR A 1 326 ? 24.670 10.234 -57.874 1.00 44.75 326 TYR A O 1
ATOM 2459 N N . HIS A 1 327 ? 25.286 11.332 -56.027 1.00 42.62 327 HIS A N 1
ATOM 2460 C CA . HIS A 1 327 ? 23.928 11.781 -55.742 1.00 42.62 327 HIS A CA 1
ATOM 2461 C C . HIS A 1 327 ? 23.510 12.807 -56.803 1.00 42.62 327 HIS A C 1
ATOM 2463 O O . HIS A 1 327 ? 24.110 13.874 -56.939 1.00 42.62 327 HIS A O 1
ATOM 2469 N N . ASN A 1 328 ? 22.460 12.472 -57.552 1.00 45.19 328 ASN A N 1
ATOM 2470 C CA . ASN A 1 328 ? 21.898 13.223 -58.677 1.00 45.19 328 ASN A CA 1
ATOM 2471 C C . ASN A 1 328 ? 21.164 14.514 -58.232 1.00 45.19 328 ASN A C 1
ATOM 2473 O O . ASN A 1 328 ? 19.987 14.720 -58.517 1.00 45.19 328 ASN A O 1
ATOM 2477 N N . GLY A 1 329 ? 21.850 15.362 -57.461 1.00 46.41 329 GLY A N 1
ATOM 2478 C CA . GLY A 1 329 ? 21.346 16.629 -56.923 1.00 46.41 329 GLY A CA 1
ATOM 2479 C C . GLY A 1 329 ? 22.380 17.759 -56.900 1.00 46.41 329 GLY A C 1
ATOM 2480 O O . GLY A 1 329 ? 22.064 18.862 -56.458 1.00 46.41 329 GLY A O 1
ATOM 2481 N N . SER A 1 330 ? 23.605 17.521 -57.381 1.00 41.81 330 SER A N 1
ATOM 2482 C CA . SER A 1 330 ? 24.611 18.578 -57.508 1.00 41.81 330 SER A CA 1
ATOM 2483 C C . SER A 1 330 ? 24.276 19.475 -58.712 1.00 41.81 330 SER A C 1
ATOM 2485 O O . SER A 1 330 ? 24.040 18.956 -59.807 1.00 41.81 330 SER A O 1
ATOM 2487 N N . PRO A 1 331 ? 24.201 20.809 -58.549 1.00 45.88 331 PRO A N 1
ATOM 2488 C CA . PRO A 1 331 ? 23.848 21.721 -59.632 1.00 45.88 331 PRO A CA 1
ATOM 2489 C C . PRO A 1 331 ? 24.828 21.589 -60.805 1.00 45.88 331 PRO A C 1
ATOM 2491 O O . PRO A 1 331 ? 26.046 21.568 -60.623 1.00 45.88 331 PRO A O 1
ATOM 2494 N N . ALA A 1 332 ? 24.276 21.508 -62.018 1.00 45.62 332 ALA A N 1
ATOM 2495 C CA . ALA A 1 332 ? 25.020 21.386 -63.266 1.00 45.62 332 ALA A CA 1
ATOM 2496 C C . ALA A 1 332 ? 26.114 22.466 -63.366 1.00 45.62 332 ALA A C 1
ATOM 2498 O O . ALA A 1 332 ? 25.811 23.654 -63.477 1.00 45.62 332 ALA A O 1
ATOM 2499 N N . GLY A 1 333 ? 27.385 22.057 -63.323 1.00 49.12 333 GLY A N 1
ATOM 2500 C CA . GLY A 1 333 ? 28.516 22.981 -63.463 1.00 49.12 333 GLY A CA 1
ATOM 2501 C C . GLY A 1 333 ? 29.814 22.566 -62.774 1.00 49.12 333 GLY A C 1
ATOM 2502 O O . GLY A 1 333 ? 30.851 23.148 -63.077 1.00 49.12 333 GLY A O 1
ATOM 2503 N N . ASN A 1 334 ? 29.800 21.566 -61.890 1.00 43.31 334 ASN A N 1
ATOM 2504 C CA . ASN A 1 334 ? 31.034 21.091 -61.267 1.00 43.31 334 ASN A CA 1
ATOM 2505 C C . ASN A 1 334 ? 31.773 20.120 -62.195 1.00 43.31 334 ASN A C 1
ATOM 2507 O O . ASN A 1 334 ? 31.269 19.048 -62.523 1.00 43.31 334 ASN A O 1
ATOM 2511 N N . ILE A 1 335 ? 32.979 20.516 -62.609 1.00 51.12 335 ILE A N 1
ATOM 2512 C CA . ILE A 1 335 ? 33.970 19.637 -63.234 1.00 51.12 335 ILE A CA 1
ATOM 2513 C C . ILE A 1 335 ? 34.279 18.530 -62.222 1.00 51.12 335 ILE A C 1
ATOM 2515 O O . ILE A 1 335 ? 34.744 18.813 -61.118 1.00 51.12 335 ILE A O 1
ATOM 2519 N N . ILE A 1 336 ? 33.981 17.282 -62.577 1.00 44.19 336 ILE A N 1
ATOM 2520 C CA . ILE A 1 336 ? 34.374 16.124 -61.778 1.00 44.19 336 ILE A CA 1
ATOM 2521 C C . ILE A 1 336 ? 35.848 15.869 -62.079 1.00 44.19 336 ILE A C 1
ATOM 2523 O O . ILE A 1 336 ? 36.188 15.328 -63.129 1.00 44.19 336 ILE A O 1
ATOM 2527 N N . THR A 1 337 ? 36.724 16.279 -61.168 1.00 45.25 337 THR A N 1
ATOM 2528 C CA . THR A 1 337 ? 38.114 15.824 -61.163 1.00 45.25 337 THR A CA 1
ATOM 2529 C C . THR A 1 337 ? 38.153 14.531 -60.358 1.00 45.25 337 THR A C 1
ATOM 2531 O O . THR A 1 337 ? 38.174 14.564 -59.131 1.00 45.25 337 THR A O 1
ATOM 2534 N N . ALA A 1 338 ? 38.086 13.386 -61.035 1.00 43.38 338 ALA A N 1
ATOM 2535 C CA . ALA A 1 338 ? 38.462 12.121 -60.419 1.00 43.38 338 ALA A CA 1
ATOM 2536 C C . ALA A 1 338 ? 39.989 12.036 -60.488 1.00 43.38 338 ALA A C 1
ATOM 2538 O O . ALA A 1 338 ? 40.531 11.785 -61.558 1.00 43.38 338 ALA A O 1
ATOM 2539 N N . THR A 1 339 ? 40.674 12.322 -59.383 1.00 41.06 339 THR A N 1
ATOM 2540 C CA . THR A 1 339 ? 42.109 12.042 -59.273 1.00 41.06 339 THR A CA 1
ATOM 2541 C C . THR A 1 339 ? 42.252 10.550 -59.013 1.00 41.06 339 THR A C 1
ATOM 2543 O O . THR A 1 339 ? 41.817 10.072 -57.964 1.00 41.06 339 THR A O 1
ATOM 2546 N N . VAL A 1 340 ? 42.820 9.803 -59.956 1.00 45.59 340 VAL A N 1
ATOM 2547 C CA . VAL A 1 340 ? 43.205 8.414 -59.702 1.00 45.59 340 VAL A CA 1
ATOM 2548 C C . VAL A 1 340 ? 44.572 8.456 -59.023 1.00 45.59 340 VAL A C 1
ATOM 2550 O O . VAL A 1 340 ? 45.597 8.578 -59.691 1.00 45.59 340 VAL A O 1
ATOM 2553 N N . ASP A 1 341 ? 44.603 8.374 -57.691 1.00 39.22 341 ASP A N 1
ATOM 2554 C CA . ASP A 1 341 ? 45.859 8.177 -56.955 1.00 39.22 341 ASP A CA 1
ATOM 2555 C C . ASP A 1 341 ? 46.336 6.737 -57.184 1.00 39.22 341 ASP A C 1
ATOM 2557 O O . ASP A 1 341 ? 46.018 5.803 -56.449 1.00 39.22 341 ASP A O 1
ATOM 2561 N N . ASN A 1 342 ? 47.053 6.533 -58.286 1.00 43.09 342 ASN A N 1
ATOM 2562 C CA . ASN A 1 342 ? 47.609 5.241 -58.647 1.00 43.09 342 ASN A CA 1
ATOM 2563 C C . ASN A 1 342 ? 48.979 5.063 -57.970 1.00 43.09 342 ASN A C 1
ATOM 2565 O O . ASN A 1 342 ? 50.016 5.174 -58.620 1.00 43.09 342 ASN A O 1
ATOM 2569 N N . GLU A 1 343 ? 49.007 4.761 -56.669 1.00 41.44 343 GLU A N 1
ATOM 2570 C CA . GLU A 1 343 ? 50.200 4.185 -56.015 1.00 41.44 343 GLU A CA 1
ATOM 2571 C C . GLU A 1 343 ? 50.313 2.662 -56.271 1.00 41.44 343 GLU A C 1
ATOM 2573 O O . GLU A 1 343 ? 50.759 1.891 -55.421 1.00 41.44 343 GLU A O 1
ATOM 2578 N N . VAL A 1 344 ? 49.935 2.182 -57.462 1.00 41.94 344 VAL A N 1
ATOM 2579 C CA . VAL A 1 344 ? 50.117 0.771 -57.833 1.00 41.94 344 VAL A CA 1
ATOM 2580 C C . VAL A 1 344 ? 51.522 0.592 -58.401 1.00 41.94 344 VAL A C 1
ATOM 2582 O O . VAL A 1 344 ? 51.825 0.978 -59.529 1.00 41.94 344 VAL A O 1
ATOM 2585 N N . THR A 1 345 ? 52.408 0.018 -57.586 1.00 42.44 345 THR A N 1
ATOM 2586 C CA . THR A 1 345 ? 53.820 -0.219 -57.929 1.00 42.44 345 THR A CA 1
ATOM 2587 C C . THR A 1 345 ? 54.064 -1.475 -58.768 1.00 42.44 345 THR A C 1
ATOM 2589 O O . THR A 1 345 ? 55.179 -1.639 -59.250 1.00 42.44 345 THR A O 1
ATOM 2592 N N . ASP A 1 346 ? 53.058 -2.316 -59.023 1.00 42.81 346 ASP A N 1
ATOM 2593 C CA . ASP A 1 346 ? 53.236 -3.553 -59.789 1.00 42.81 346 ASP A CA 1
ATOM 2594 C C . ASP A 1 346 ? 52.102 -3.779 -60.797 1.00 42.81 346 ASP A C 1
ATOM 2596 O O . ASP A 1 346 ? 50.999 -4.146 -60.420 1.00 42.81 346 ASP A O 1
ATOM 2600 N N . GLY A 1 347 ? 52.412 -3.573 -62.084 1.00 46.38 347 GLY A N 1
ATOM 2601 C CA . GLY A 1 347 ? 52.006 -4.377 -63.253 1.00 46.38 347 GLY A CA 1
ATOM 2602 C C . GLY A 1 347 ? 50.546 -4.780 -63.519 1.00 46.38 347 GLY A C 1
ATOM 2603 O O . GLY A 1 347 ? 50.313 -5.418 -64.547 1.00 46.38 347 GLY A O 1
ATOM 2604 N N . GLU A 1 348 ? 49.575 -4.458 -62.673 1.00 38.94 348 GLU A N 1
ATOM 2605 C CA . GLU A 1 348 ? 48.181 -4.849 -62.866 1.00 38.94 348 GLU A CA 1
ATOM 2606 C C . GLU A 1 348 ? 47.383 -3.761 -63.592 1.00 38.94 348 GLU A C 1
ATOM 2608 O O . GLU A 1 348 ? 47.469 -2.569 -63.300 1.00 38.94 348 GLU A O 1
ATOM 2613 N N . ASN A 1 349 ? 46.606 -4.188 -64.591 1.00 46.22 349 ASN A N 1
ATOM 2614 C CA . ASN A 1 349 ? 45.759 -3.314 -65.393 1.00 46.22 349 ASN A CA 1
ATOM 2615 C C . ASN A 1 349 ? 44.575 -2.808 -64.556 1.00 46.22 349 ASN A C 1
ATOM 2617 O O . ASN A 1 349 ? 43.580 -3.517 -64.400 1.00 46.22 349 ASN A O 1
ATOM 2621 N N . THR A 1 350 ? 44.619 -1.560 -64.100 1.00 41.97 350 THR A N 1
ATOM 2622 C CA . THR A 1 350 ? 43.434 -0.878 -63.568 1.00 41.97 350 THR A CA 1
ATOM 2623 C C . THR A 1 350 ? 42.514 -0.503 -64.733 1.00 41.97 350 THR A C 1
ATOM 2625 O O . THR A 1 350 ? 42.865 0.314 -65.584 1.00 41.97 350 THR A O 1
ATOM 2628 N N . THR A 1 351 ? 41.332 -1.118 -64.814 1.00 44.62 351 THR A N 1
ATOM 2629 C CA . THR A 1 351 ? 40.308 -0.743 -65.804 1.00 44.62 351 THR A CA 1
ATOM 2630 C C . THR A 1 351 ? 39.317 0.211 -65.147 1.00 44.62 351 THR A C 1
ATOM 2632 O O . THR A 1 351 ? 38.576 -0.193 -64.254 1.00 44.62 351 THR A O 1
ATOM 2635 N N . LEU A 1 352 ? 39.294 1.473 -65.581 1.00 41.97 352 LEU A N 1
ATOM 2636 C CA . LEU A 1 352 ? 38.293 2.446 -65.146 1.00 41.97 352 LEU A CA 1
ATOM 2637 C C . LEU A 1 352 ? 36.988 2.214 -65.919 1.00 41.97 352 LEU A C 1
ATOM 2639 O O . LEU A 1 352 ? 36.909 2.490 -67.117 1.00 41.97 352 LEU A O 1
ATOM 2643 N N . TYR A 1 353 ? 35.954 1.725 -65.238 1.00 42.53 353 TYR A N 1
ATOM 2644 C CA . TYR A 1 353 ? 34.608 1.639 -65.798 1.00 42.53 353 TYR A CA 1
ATOM 2645 C C . TYR A 1 353 ? 33.848 2.929 -65.495 1.00 42.53 353 TYR A C 1
ATOM 2647 O O . TYR A 1 353 ? 33.291 3.096 -64.414 1.00 42.53 353 TYR A O 1
ATOM 2655 N N . LEU A 1 354 ? 33.798 3.842 -66.465 1.00 42.56 354 LEU A N 1
ATOM 2656 C CA . LEU A 1 354 ? 32.820 4.927 -66.440 1.00 42.56 354 LEU A CA 1
ATOM 2657 C C . LEU A 1 354 ? 31.494 4.355 -66.946 1.00 42.56 354 LEU A C 1
ATOM 2659 O O . LEU A 1 354 ? 31.306 4.177 -68.149 1.00 42.56 354 LEU A O 1
ATOM 2663 N N . THR A 1 355 ? 30.602 4.002 -66.026 1.00 42.41 355 THR A N 1
ATOM 2664 C CA . THR A 1 355 ? 29.218 3.662 -66.366 1.00 42.41 355 THR A CA 1
ATOM 2665 C C . THR A 1 355 ? 28.356 4.887 -66.115 1.00 42.41 355 THR A C 1
ATOM 2667 O O . THR A 1 355 ? 28.318 5.417 -65.012 1.00 42.41 355 THR A O 1
ATOM 2670 N N . ASP A 1 356 ? 27.727 5.370 -67.180 1.00 44.16 356 ASP A N 1
ATOM 2671 C CA . ASP A 1 356 ? 26.680 6.382 -67.122 1.00 44.16 356 ASP A CA 1
ATOM 2672 C C . ASP A 1 356 ? 25.346 5.639 -67.229 1.00 44.16 356 ASP A C 1
ATOM 2674 O O . ASP A 1 356 ? 25.076 4.967 -68.228 1.00 44.16 356 ASP A O 1
ATOM 2678 N N . ASP A 1 357 ? 24.548 5.687 -66.169 1.00 38.78 357 ASP A N 1
ATOM 2679 C CA . ASP A 1 357 ? 23.197 5.132 -66.100 1.00 38.78 357 ASP A CA 1
ATOM 2680 C C . ASP A 1 357 ? 22.131 6.129 -66.606 1.00 38.78 357 ASP A C 1
ATOM 2682 O O . ASP A 1 357 ? 20.935 5.821 -66.628 1.00 38.78 357 ASP A O 1
ATOM 2686 N N . GLY A 1 358 ? 22.556 7.305 -67.084 1.00 47.22 358 GLY A N 1
ATOM 2687 C CA . GLY A 1 358 ? 21.714 8.355 -67.639 1.00 47.22 358 GLY A CA 1
ATOM 2688 C C . GLY A 1 358 ? 21.873 8.576 -69.145 1.00 47.22 358 GLY A C 1
ATOM 2689 O O . GLY A 1 358 ? 22.787 8.114 -69.819 1.00 47.22 358 GLY A O 1
ATOM 2690 N N . THR A 1 359 ? 20.934 9.330 -69.719 1.00 42.72 359 THR A N 1
ATOM 2691 C CA . THR A 1 359 ? 21.098 9.902 -71.062 1.00 42.72 359 THR A CA 1
ATOM 2692 C C . THR A 1 359 ? 21.856 11.221 -70.920 1.00 42.72 359 THR A C 1
ATOM 2694 O O . THR A 1 359 ? 21.229 12.263 -70.722 1.00 42.72 359 THR A O 1
ATOM 2697 N N . VAL A 1 360 ? 23.189 11.217 -70.999 1.00 45.06 360 VAL A N 1
ATOM 2698 C CA . VAL A 1 360 ? 23.951 12.476 -71.036 1.00 45.06 360 VAL A CA 1
ATOM 2699 C C . VAL A 1 360 ? 23.692 13.194 -72.363 1.00 45.06 360 VAL A C 1
ATOM 2701 O O . VAL A 1 360 ? 24.252 12.892 -73.414 1.00 45.06 360 VAL A O 1
ATOM 2704 N N . SER A 1 361 ? 22.793 14.175 -72.315 1.00 43.06 361 SER A N 1
ATOM 2705 C CA . SER A 1 361 ? 22.589 15.172 -73.364 1.00 43.06 361 SER A CA 1
ATOM 2706 C C . SER A 1 361 ? 23.394 16.421 -73.003 1.00 43.06 361 SER A C 1
ATOM 2708 O O . SER A 1 361 ? 22.889 17.323 -72.335 1.00 43.06 361 SER A O 1
ATOM 2710 N N . GLY A 1 362 ? 24.646 16.489 -73.451 1.00 50.41 362 GLY A N 1
ATOM 2711 C CA . GLY A 1 362 ? 25.489 17.669 -73.276 1.00 50.41 362 GLY A CA 1
ATOM 2712 C C . GLY A 1 362 ? 26.895 17.483 -73.837 1.00 50.41 362 GLY A C 1
ATOM 2713 O O . GLY A 1 362 ? 27.429 16.377 -73.878 1.00 50.41 362 GLY A O 1
ATOM 2714 N N . THR A 1 363 ? 27.508 18.579 -74.280 1.00 44.53 363 THR A N 1
ATOM 2715 C CA . THR A 1 363 ? 28.905 18.601 -74.723 1.00 44.53 363 THR A CA 1
ATOM 2716 C C . THR A 1 363 ? 29.812 18.479 -73.500 1.00 44.53 363 THR A C 1
ATOM 2718 O O . THR A 1 363 ? 30.135 19.480 -72.864 1.00 44.53 363 THR A O 1
ATOM 2721 N N . LEU A 1 364 ? 30.212 17.259 -73.146 1.00 45.25 364 LEU A N 1
ATOM 2722 C CA . LEU A 1 364 ? 31.286 17.054 -72.176 1.00 45.25 364 LEU A CA 1
ATOM 2723 C C . LEU A 1 364 ? 32.607 17.465 -72.841 1.00 45.25 364 LEU A C 1
ATOM 2725 O O . LEU A 1 364 ? 33.090 16.804 -73.760 1.00 45.25 364 LEU A O 1
ATOM 2729 N N . LEU A 1 365 ? 33.147 18.609 -72.425 1.00 41.53 365 LEU A N 1
ATOM 2730 C CA . LEU A 1 365 ? 34.471 19.076 -72.820 1.00 41.53 365 LEU A CA 1
ATOM 2731 C C . LEU A 1 365 ? 35.497 18.410 -71.900 1.00 41.53 365 LEU A C 1
ATOM 2733 O O . LEU A 1 365 ? 35.682 18.845 -70.767 1.00 41.53 365 LEU A O 1
ATOM 2737 N N . PHE A 1 366 ? 36.180 17.374 -72.382 1.00 42.59 366 PHE A N 1
ATOM 2738 C CA . PHE A 1 366 ? 37.451 16.973 -71.782 1.00 42.59 366 PHE A CA 1
ATOM 2739 C C . PHE A 1 366 ? 38.456 18.088 -72.096 1.00 42.59 366 PHE A C 1
ATOM 2741 O O . PHE A 1 366 ? 38.815 18.288 -73.256 1.00 42.59 366 PHE A O 1
ATOM 2748 N N . SER A 1 367 ? 38.847 18.883 -71.098 1.00 42.44 367 SER A N 1
ATOM 2749 C CA . SER A 1 367 ? 39.709 20.052 -71.324 1.00 42.44 367 SER A CA 1
ATOM 2750 C C . SER A 1 367 ? 41.179 19.697 -71.553 1.00 42.44 367 SER A C 1
ATOM 2752 O O . SER A 1 367 ? 41.940 20.551 -71.998 1.00 42.44 367 SER A O 1
ATOM 2754 N N . SER A 1 368 ? 41.588 18.459 -71.278 1.00 43.59 368 SER A N 1
ATOM 2755 C CA . SER A 1 368 ? 42.979 18.029 -71.415 1.00 43.59 368 SER A CA 1
ATOM 2756 C C . SER A 1 368 ? 43.077 16.503 -71.494 1.00 43.59 368 SER A C 1
ATOM 2758 O O . SER A 1 368 ? 42.490 15.789 -70.688 1.00 43.59 368 SER A O 1
ATOM 2760 N N . VAL A 1 369 ? 43.835 16.006 -72.474 1.00 41.00 369 VAL A N 1
ATOM 2761 C CA . VAL A 1 369 ? 44.264 14.605 -72.583 1.00 41.00 369 VAL A CA 1
ATOM 2762 C C . VAL A 1 369 ? 45.788 14.633 -72.596 1.00 41.00 369 VAL A C 1
ATOM 2764 O O . VAL A 1 369 ? 46.376 15.140 -73.550 1.00 41.00 369 VAL A O 1
ATOM 2767 N N . TYR A 1 370 ? 46.436 14.132 -71.545 1.00 40.66 370 TYR A N 1
ATOM 2768 C CA . TYR A 1 370 ? 47.890 13.963 -71.528 1.00 40.66 370 TYR A CA 1
ATOM 2769 C C . TYR A 1 370 ? 48.238 12.530 -71.924 1.00 40.66 370 TYR A C 1
ATOM 2771 O O . TYR A 1 370 ? 47.697 11.571 -71.383 1.00 40.66 370 TYR A O 1
ATOM 2779 N N . HIS A 1 371 ? 49.141 12.383 -72.889 1.00 39.16 371 HIS A N 1
ATOM 2780 C CA . HIS A 1 371 ? 49.677 11.089 -73.294 1.00 39.16 371 HIS A CA 1
ATOM 2781 C C . HIS A 1 371 ? 50.947 10.805 -72.485 1.00 39.16 371 HIS A C 1
ATOM 2783 O O . HIS A 1 371 ? 51.916 11.557 -72.588 1.00 39.16 371 HIS A O 1
ATOM 2789 N N . VAL A 1 372 ? 50.969 9.724 -71.704 1.00 38.31 372 VAL A N 1
ATOM 2790 C CA . VAL A 1 372 ? 52.191 9.234 -71.048 1.00 38.31 372 VAL A CA 1
ATOM 2791 C C . VAL A 1 372 ? 52.646 7.974 -71.776 1.00 38.31 372 VAL A C 1
ATOM 2793 O O . VAL A 1 372 ? 52.035 6.917 -71.660 1.00 38.31 372 VAL A O 1
ATOM 2796 N N . SER A 1 373 ? 53.722 8.088 -72.557 1.00 36.34 373 SER A N 1
ATOM 2797 C CA . SER A 1 373 ? 54.393 6.924 -73.139 1.00 36.34 373 SER A CA 1
ATOM 2798 C C . SER A 1 373 ? 55.307 6.297 -72.089 1.00 36.34 373 SER A C 1
ATOM 2800 O O . SER A 1 373 ? 56.341 6.868 -71.732 1.00 36.34 373 SER A O 1
ATOM 2802 N N . ILE A 1 374 ? 54.955 5.106 -71.608 1.00 44.72 374 ILE A N 1
ATOM 2803 C CA . ILE A 1 374 ? 55.857 4.284 -70.798 1.00 44.72 374 ILE A CA 1
ATOM 2804 C C . ILE A 1 374 ? 56.777 3.525 -71.759 1.00 44.72 374 ILE A C 1
ATOM 2806 O O . ILE A 1 374 ? 56.503 2.385 -72.114 1.00 44.72 374 ILE A O 1
ATOM 2810 N N . ALA A 1 375 ? 57.824 4.215 -72.224 1.00 40.31 375 ALA A N 1
ATOM 2811 C CA . ALA A 1 375 ? 59.161 3.685 -72.539 1.00 40.31 375 ALA A CA 1
ATOM 2812 C C . ALA A 1 375 ? 59.989 4.693 -73.367 1.00 40.31 375 ALA A C 1
ATOM 2814 O O . ALA A 1 375 ? 60.452 4.371 -74.456 1.00 40.31 375 ALA A O 1
ATOM 2815 N N . ALA A 1 376 ? 60.194 5.916 -72.870 1.00 36.22 376 ALA A N 1
ATOM 2816 C CA . ALA A 1 376 ? 61.370 6.745 -73.171 1.00 36.22 376 ALA A CA 1
ATOM 2817 C C . ALA A 1 376 ? 61.351 7.997 -72.283 1.00 36.22 376 ALA A C 1
ATOM 2819 O O . ALA A 1 376 ? 60.305 8.591 -72.046 1.00 36.22 376 ALA A O 1
ATOM 2820 N N . SER A 1 377 ? 62.514 8.395 -71.781 1.00 41.94 377 SER A N 1
ATOM 2821 C CA . SER A 1 377 ? 62.730 9.431 -70.767 1.00 41.94 377 SER A CA 1
ATOM 2822 C C . SER A 1 377 ? 62.555 10.884 -71.253 1.00 41.94 377 SER A C 1
ATOM 2824 O O . SER A 1 377 ? 63.416 11.716 -70.976 1.00 41.94 377 SER A O 1
ATOM 2826 N N . GLU A 1 378 ? 61.478 11.225 -71.959 1.00 40.00 378 GLU A N 1
ATOM 2827 C CA . GLU A 1 378 ? 61.187 12.619 -72.328 1.00 40.00 378 GLU A CA 1
ATOM 2828 C C . GLU A 1 378 ? 59.686 12.921 -72.239 1.00 40.00 378 GLU A C 1
ATOM 2830 O O . GLU A 1 378 ? 58.880 12.456 -73.042 1.00 40.00 378 GLU A O 1
ATOM 2835 N N . ILE A 1 379 ? 59.312 13.728 -71.241 1.00 42.31 379 ILE A N 1
ATOM 2836 C CA . ILE A 1 379 ? 57.981 14.330 -71.132 1.00 42.31 379 ILE A CA 1
ATOM 2837 C C . ILE A 1 379 ? 57.894 15.413 -72.212 1.00 42.31 379 ILE A C 1
ATOM 2839 O O . ILE A 1 379 ? 58.525 16.462 -72.081 1.00 42.31 379 ILE A O 1
ATOM 2843 N N . GLN A 1 380 ? 57.121 15.182 -73.272 1.00 43.00 380 GLN A N 1
ATOM 2844 C CA . GLN A 1 380 ? 56.721 16.260 -74.175 1.00 43.00 380 GLN A CA 1
ATOM 2845 C C . GLN A 1 380 ? 55.393 16.850 -73.709 1.00 43.00 380 GLN A C 1
ATOM 2847 O O . GLN A 1 380 ? 54.352 16.197 -73.741 1.00 43.00 380 GLN A O 1
ATOM 2852 N N . THR A 1 381 ? 55.428 18.109 -73.283 1.00 39.50 381 THR A N 1
ATOM 2853 C CA . THR A 1 381 ? 54.234 18.924 -73.077 1.00 39.50 381 THR A CA 1
ATOM 2854 C C . THR A 1 381 ? 53.624 19.269 -74.435 1.00 39.50 381 THR A C 1
ATOM 2856 O O . THR A 1 381 ? 54.147 20.097 -75.180 1.00 39.50 381 THR A O 1
ATOM 2859 N N . LEU A 1 382 ? 52.500 18.635 -74.773 1.00 44.22 382 LEU A N 1
ATOM 2860 C CA . LEU A 1 382 ? 51.623 19.123 -75.836 1.00 44.22 382 LEU A CA 1
ATOM 2861 C C . LEU A 1 382 ? 50.985 20.428 -75.349 1.00 44.22 382 LEU A C 1
ATOM 2863 O O . LEU A 1 382 ? 50.309 20.448 -74.325 1.00 44.22 382 LEU A O 1
ATOM 2867 N N . ALA A 1 383 ? 51.268 21.523 -76.055 1.00 41.28 383 ALA A N 1
ATOM 2868 C CA . ALA A 1 383 ? 50.697 22.834 -75.770 1.00 41.28 383 ALA A CA 1
ATOM 2869 C C . ALA A 1 383 ? 49.160 22.797 -75.851 1.00 41.28 383 ALA A C 1
ATOM 2871 O O . ALA A 1 383 ? 48.614 22.096 -76.703 1.00 41.28 383 ALA A O 1
ATOM 2872 N N . ASP A 1 384 ? 48.515 23.587 -74.986 1.00 40.66 384 ASP A N 1
ATOM 2873 C CA . ASP A 1 384 ? 47.071 23.712 -74.721 1.00 40.66 384 ASP A CA 1
ATOM 2874 C C . ASP A 1 384 ? 46.205 24.033 -75.960 1.00 40.66 384 ASP A C 1
ATOM 2876 O O . ASP A 1 384 ? 45.598 25.101 -76.074 1.00 40.66 384 ASP A O 1
ATOM 2880 N N . ALA A 1 385 ? 46.128 23.119 -76.922 1.00 43.19 385 ALA A N 1
ATOM 2881 C CA . ALA A 1 385 ? 45.163 23.187 -78.004 1.00 43.19 385 ALA A CA 1
ATOM 2882 C C . ALA A 1 385 ? 43.917 22.385 -77.595 1.00 43.19 385 ALA A C 1
ATOM 2884 O O . ALA A 1 385 ? 44.018 21.171 -77.408 1.00 43.19 385 ALA A O 1
ATOM 2885 N N . PRO A 1 386 ? 42.734 23.013 -77.464 1.00 44.22 386 PRO A N 1
ATOM 2886 C CA . PRO A 1 386 ? 41.505 22.283 -77.190 1.00 44.22 386 PRO A CA 1
ATOM 2887 C C . PRO A 1 386 ? 41.203 21.349 -78.367 1.00 44.22 386 PRO A C 1
ATOM 2889 O O . PRO A 1 386 ? 40.831 21.790 -79.456 1.00 44.22 386 PRO A O 1
ATOM 2892 N N . ILE A 1 387 ? 41.371 20.045 -78.154 1.00 48.78 387 ILE A N 1
ATOM 2893 C CA . ILE A 1 387 ? 40.969 19.023 -79.117 1.00 48.78 387 ILE A CA 1
ATOM 2894 C C . ILE A 1 387 ? 39.447 18.903 -79.019 1.00 48.78 387 ILE A C 1
ATOM 2896 O O . ILE A 1 387 ? 38.916 18.215 -78.150 1.00 48.78 387 ILE A O 1
ATOM 2900 N N . MET A 1 388 ? 38.717 19.586 -79.904 1.00 40.00 388 MET A N 1
ATOM 2901 C CA . MET A 1 388 ? 37.286 19.325 -80.068 1.00 40.00 388 MET A CA 1
ATOM 2902 C C . MET A 1 388 ? 37.097 18.001 -80.812 1.00 40.00 388 MET A C 1
ATOM 2904 O O . MET A 1 388 ? 37.074 17.955 -82.042 1.00 40.00 388 MET A O 1
ATOM 2908 N N . ALA A 1 389 ? 36.955 16.914 -80.059 1.00 51.59 389 ALA A N 1
ATOM 2909 C CA . ALA A 1 389 ? 36.469 15.651 -80.588 1.00 51.59 389 ALA A CA 1
ATOM 2910 C C . ALA A 1 389 ? 34.938 15.615 -80.484 1.00 51.59 389 ALA A C 1
ATOM 2912 O O . ALA A 1 389 ? 34.370 15.752 -79.402 1.00 51.59 389 ALA A O 1
ATOM 2913 N N . GLY A 1 390 ? 34.254 15.427 -81.614 1.00 47.69 390 GLY A N 1
ATOM 2914 C CA . GLY A 1 390 ? 32.839 15.073 -81.590 1.00 47.69 390 GLY A CA 1
ATOM 2915 C C . GLY A 1 390 ? 32.729 13.584 -81.287 1.00 47.69 390 GLY A C 1
ATOM 2916 O O . GLY A 1 390 ? 33.269 12.776 -82.040 1.00 47.69 390 GLY A O 1
ATOM 2917 N N . TYR A 1 391 ? 32.047 13.198 -80.212 1.00 56.31 391 TYR A N 1
ATOM 2918 C CA . TYR A 1 391 ? 31.762 11.791 -79.942 1.00 56.31 391 TYR A CA 1
ATOM 2919 C C . TYR A 1 391 ? 30.295 11.464 -80.234 1.00 56.31 391 TYR A C 1
ATOM 2921 O O . TYR A 1 391 ? 29.410 12.313 -80.156 1.00 56.31 391 TYR A O 1
ATOM 2929 N N . SER A 1 392 ? 30.049 10.216 -80.618 1.00 51.38 392 SER A N 1
ATOM 2930 C CA . SER A 1 392 ? 28.720 9.638 -80.783 1.00 51.38 392 SER A CA 1
ATOM 2931 C C . SER A 1 392 ? 28.698 8.326 -80.017 1.00 51.38 392 SER A C 1
ATOM 2933 O O . SER A 1 392 ? 29.437 7.402 -80.363 1.00 51.38 392 SER A O 1
ATOM 2935 N N . TYR A 1 393 ? 27.845 8.236 -79.000 1.00 47.34 393 TYR A N 1
ATOM 2936 C CA . TYR A 1 393 ? 27.605 7.003 -78.260 1.00 47.34 393 TYR A CA 1
ATOM 2937 C C . TYR A 1 393 ? 26.336 6.324 -78.776 1.00 47.34 393 TYR A C 1
ATOM 2939 O O . TYR A 1 393 ? 25.278 6.948 -78.854 1.00 47.34 393 TYR A O 1
ATOM 2947 N N . ASN A 1 394 ? 26.441 5.052 -79.163 1.00 56.91 394 ASN A N 1
ATOM 2948 C CA . ASN A 1 394 ? 25.287 4.257 -79.572 1.00 56.91 394 ASN A CA 1
ATOM 2949 C C . ASN A 1 394 ? 24.860 3.330 -78.426 1.00 56.91 394 ASN A C 1
ATOM 2951 O O . ASN A 1 394 ? 25.430 2.250 -78.249 1.00 56.91 394 ASN A O 1
ATOM 2955 N N . SER A 1 395 ? 23.815 3.729 -77.698 1.00 44.38 395 SER A N 1
ATOM 2956 C CA . SER A 1 395 ? 23.289 3.002 -76.534 1.00 44.38 395 SER A CA 1
ATOM 2957 C C . SER A 1 395 ? 22.790 1.584 -76.842 1.00 44.38 395 SER A C 1
ATOM 2959 O O . SER A 1 395 ? 22.732 0.758 -75.941 1.00 44.38 395 SER A O 1
ATOM 2961 N N . GLY A 1 396 ? 22.484 1.255 -78.104 1.00 50.28 396 GLY A N 1
ATOM 2962 C CA . GLY A 1 396 ? 22.076 -0.098 -78.499 1.00 50.28 396 GLY A CA 1
ATOM 2963 C C . GLY A 1 396 ? 23.234 -1.087 -78.679 1.00 50.28 396 GLY A C 1
ATOM 2964 O O . GLY A 1 396 ? 22.997 -2.288 -78.765 1.00 50.28 396 GLY A O 1
ATOM 2965 N N . THR A 1 397 ? 24.476 -0.603 -78.768 1.00 52.91 397 THR A N 1
ATOM 2966 C CA . THR A 1 397 ? 25.666 -1.440 -79.044 1.00 52.91 397 THR A CA 1
ATOM 2967 C C . THR A 1 397 ? 26.810 -1.233 -78.054 1.00 52.91 397 THR A C 1
ATOM 2969 O O . THR A 1 397 ? 27.788 -1.971 -78.105 1.00 52.91 397 THR A O 1
ATOM 2972 N N . GLY A 1 398 ? 26.721 -0.222 -77.184 1.00 45.53 398 GLY A N 1
ATOM 2973 C CA . GLY A 1 398 ? 27.797 0.162 -76.267 1.00 45.53 398 GLY A CA 1
ATOM 2974 C C . GLY A 1 398 ? 29.016 0.788 -76.956 1.00 45.53 398 GLY A C 1
ATOM 2975 O O . GLY A 1 398 ? 30.022 1.043 -76.300 1.00 45.53 398 GLY A O 1
ATOM 2976 N N . LEU A 1 399 ? 28.957 1.042 -78.269 1.00 48.88 399 LEU A N 1
ATOM 2977 C CA . LEU A 1 399 ? 30.100 1.528 -79.034 1.00 48.88 399 LEU A CA 1
ATOM 2978 C C . LEU A 1 399 ? 30.210 3.058 -78.940 1.00 48.88 399 LEU A C 1
ATOM 2980 O O . LEU A 1 399 ? 29.341 3.791 -79.428 1.00 48.88 399 LEU A O 1
ATOM 2984 N N . LEU A 1 400 ? 31.307 3.543 -78.357 1.00 54.50 400 LEU A N 1
ATOM 2985 C CA . LEU A 1 400 ? 31.696 4.950 -78.398 1.00 54.50 400 LEU A CA 1
ATOM 2986 C C . LEU A 1 400 ? 32.525 5.209 -79.661 1.00 54.50 400 LEU A C 1
ATOM 2988 O O . LEU A 1 400 ? 33.622 4.681 -79.817 1.00 54.50 400 LEU A O 1
ATOM 2992 N N . THR A 1 401 ? 32.008 6.034 -80.570 1.00 58.44 401 THR A N 1
ATOM 2993 C CA . THR A 1 401 ? 32.764 6.491 -81.742 1.00 58.44 401 THR A CA 1
ATOM 2994 C C . THR A 1 401 ? 33.247 7.911 -81.502 1.00 58.44 401 THR A C 1
ATOM 2996 O O . THR A 1 401 ? 32.440 8.838 -81.445 1.00 58.44 401 THR A O 1
ATOM 2999 N N . VAL A 1 402 ? 34.561 8.094 -81.399 1.00 56.53 402 VAL A N 1
ATOM 3000 C CA . VAL A 1 402 ? 35.186 9.418 -81.312 1.00 56.53 402 VAL A CA 1
ATOM 3001 C C . VAL A 1 402 ? 35.610 9.837 -82.718 1.00 56.53 402 VAL A C 1
ATOM 3003 O O . VAL A 1 402 ? 36.452 9.191 -83.339 1.00 56.53 402 VAL A O 1
ATOM 3006 N N . LYS A 1 403 ? 35.000 10.897 -83.255 1.00 56.03 403 LYS A N 1
ATOM 3007 C CA . LYS A 1 403 ? 35.415 11.516 -84.517 1.00 56.03 403 LYS A CA 1
ATOM 3008 C C . LYS A 1 403 ? 36.272 12.734 -84.215 1.00 56.03 403 LYS A C 1
ATOM 3010 O O . LYS A 1 403 ? 35.790 13.750 -83.713 1.00 56.03 403 LYS A O 1
ATOM 3015 N N . PHE A 1 404 ? 37.537 12.648 -84.594 1.00 52.59 404 PHE A N 1
ATOM 3016 C CA . PHE A 1 404 ? 38.401 13.814 -84.668 1.00 52.59 404 PHE A CA 1
ATOM 3017 C C . PHE A 1 404 ? 37.970 14.638 -85.885 1.00 52.59 404 PHE A C 1
ATOM 3019 O O . PHE A 1 404 ? 37.978 14.135 -87.011 1.00 52.59 404 PHE A O 1
ATOM 3026 N N . LEU A 1 405 ? 37.530 15.883 -85.670 1.00 47.72 405 LEU A N 1
ATOM 3027 C CA . LEU A 1 405 ? 37.380 16.817 -86.781 1.00 47.72 405 LEU A CA 1
ATOM 3028 C C . LEU A 1 405 ? 38.789 17.188 -87.242 1.00 47.72 405 LEU A C 1
ATOM 3030 O O . LEU A 1 405 ? 39.533 17.837 -86.509 1.00 47.72 405 LEU A O 1
ATOM 3034 N N . GLU A 1 406 ? 39.150 16.794 -88.460 1.00 47.41 406 GLU A N 1
ATOM 3035 C CA . GLU A 1 406 ? 40.322 17.343 -89.134 1.00 47.41 406 GLU A CA 1
ATOM 3036 C C . GLU A 1 406 ? 40.093 18.840 -89.385 1.00 47.41 406 GLU A C 1
ATOM 3038 O O . GLU A 1 406 ? 39.582 19.253 -90.425 1.00 47.41 406 GLU A O 1
ATOM 3043 N N . SER A 1 407 ? 40.474 19.683 -88.428 1.00 38.88 407 SER A N 1
ATOM 3044 C CA . SER A 1 407 ? 40.767 21.083 -88.700 1.00 38.88 407 SER A CA 1
ATOM 3045 C C . SER A 1 407 ? 42.266 21.303 -88.533 1.00 38.88 407 SER A C 1
ATOM 3047 O O . SER A 1 407 ? 42.769 21.361 -87.418 1.00 38.88 407 SER A O 1
ATOM 3049 N N . ALA A 1 408 ? 42.946 21.412 -89.675 1.00 39.69 408 ALA A N 1
ATOM 3050 C CA . ALA A 1 408 ? 44.313 21.896 -89.854 1.00 39.69 408 ALA A CA 1
ATOM 3051 C C . ALA A 1 408 ? 45.416 21.201 -89.023 1.00 39.69 408 ALA A C 1
ATOM 3053 O O . ALA A 1 408 ? 45.805 21.660 -87.958 1.00 39.69 408 ALA A O 1
ATOM 3054 N N . GLY A 1 409 ? 46.022 20.167 -89.619 1.00 45.66 409 GLY A N 1
ATOM 3055 C CA . GLY A 1 409 ? 47.454 19.886 -89.472 1.00 45.66 409 GLY A CA 1
ATOM 3056 C C . GLY A 1 409 ? 47.940 19.448 -88.091 1.00 45.66 409 GLY A C 1
ATOM 3057 O O . GLY A 1 409 ? 48.760 20.135 -87.490 1.00 45.66 409 GLY A O 1
ATOM 3058 N N . ILE A 1 410 ? 47.556 18.248 -87.652 1.00 38.78 410 ILE A N 1
ATOM 3059 C CA . ILE A 1 410 ? 48.381 17.492 -86.701 1.00 38.78 410 ILE A CA 1
ATOM 3060 C C . ILE A 1 410 ? 49.445 16.754 -87.521 1.00 38.78 410 ILE A C 1
ATOM 3062 O O . ILE A 1 410 ? 49.198 15.706 -88.115 1.00 38.78 410 ILE A O 1
ATOM 3066 N N . LEU A 1 411 ? 50.633 17.353 -87.608 1.00 35.84 411 LEU A N 1
ATOM 3067 C CA . LEU A 1 411 ? 51.826 16.704 -88.142 1.00 35.84 411 LEU A CA 1
ATOM 3068 C C . LEU A 1 411 ? 52.385 15.785 -87.040 1.00 35.84 411 LEU A C 1
ATOM 3070 O O . LEU A 1 411 ? 53.111 16.245 -86.162 1.00 35.84 411 LEU A O 1
ATOM 3074 N N . LEU A 1 412 ? 52.053 14.491 -87.064 1.00 40.81 412 LEU A N 1
ATOM 3075 C CA . LEU A 1 412 ? 52.776 13.487 -86.272 1.00 40.81 412 LEU A CA 1
ATOM 3076 C C . LEU A 1 412 ? 54.121 13.217 -86.958 1.00 40.81 412 LEU A C 1
ATOM 3078 O O . LEU A 1 412 ? 54.280 12.289 -87.749 1.00 40.81 412 LEU A O 1
ATOM 3082 N N . GLY A 1 413 ? 55.083 14.108 -86.732 1.00 35.16 413 GLY A N 1
ATOM 3083 C CA . GLY A 1 413 ? 56.454 13.935 -87.192 1.00 35.16 413 GLY A CA 1
ATOM 3084 C C . GLY A 1 413 ? 57.210 12.980 -86.272 1.00 35.16 413 GLY A C 1
ATOM 3085 O O . GLY A 1 413 ? 57.548 13.359 -85.158 1.00 35.16 413 GLY A O 1
ATOM 3086 N N . GLY A 1 414 ? 57.518 11.772 -86.750 1.00 31.36 414 GLY A N 1
ATOM 3087 C CA . GLY A 1 414 ? 58.439 10.861 -86.062 1.00 31.36 414 GLY A CA 1
ATOM 3088 C C . GLY A 1 414 ? 58.219 9.387 -86.394 1.00 31.36 414 GLY A C 1
ATOM 3089 O O . GLY A 1 414 ? 57.512 8.707 -85.674 1.00 31.36 414 GLY A O 1
ATOM 3090 N N . GLN A 1 415 ? 58.831 8.934 -87.491 1.00 37.19 415 GLN A N 1
ATOM 3091 C CA . GLN A 1 415 ? 59.085 7.541 -87.907 1.00 37.19 415 GLN A CA 1
ATOM 3092 C C . GLN A 1 415 ? 58.002 6.463 -87.666 1.00 37.19 415 GLN A C 1
ATOM 3094 O O . GLN A 1 415 ? 57.901 5.880 -86.597 1.00 37.19 415 GLN A O 1
ATOM 3099 N N . GLY A 1 416 ? 57.347 6.070 -88.766 1.00 37.19 416 GLY A N 1
ATOM 3100 C CA . GLY A 1 416 ? 57.110 4.660 -89.097 1.00 37.19 416 GLY A CA 1
ATOM 3101 C C . GLY A 1 416 ? 56.072 3.899 -88.273 1.00 37.19 416 GLY A C 1
ATOM 3102 O O . GLY A 1 416 ? 56.429 3.053 -87.464 1.00 37.19 416 GLY A O 1
ATOM 3103 N N . LEU A 1 417 ? 54.796 4.091 -88.598 1.00 31.84 417 LEU A N 1
ATOM 3104 C CA . LEU A 1 417 ? 53.752 3.082 -88.399 1.00 31.84 417 LEU A CA 1
ATOM 3105 C C . LEU A 1 417 ? 52.984 2.954 -89.719 1.00 31.84 417 LEU A C 1
ATOM 3107 O O . LEU A 1 417 ? 51.944 3.573 -89.926 1.00 31.84 417 LEU A O 1
ATOM 3111 N N . GLU A 1 418 ? 53.559 2.204 -90.660 1.00 38.31 418 GLU A N 1
ATOM 3112 C CA . GLU A 1 418 ? 52.816 1.697 -91.813 1.00 38.31 418 GLU A CA 1
ATOM 3113 C C . GLU A 1 418 ? 51.989 0.502 -91.327 1.00 38.31 418 GLU A C 1
ATOM 3115 O O . GLU A 1 418 ? 52.537 -0.508 -90.887 1.00 38.31 418 GLU A O 1
ATOM 3120 N N . ALA A 1 419 ? 50.663 0.639 -91.345 1.00 36.16 419 ALA A N 1
ATOM 3121 C CA . ALA A 1 419 ? 49.757 -0.474 -91.104 1.00 36.16 419 ALA A CA 1
ATOM 3122 C C . ALA A 1 419 ? 49.783 -1.395 -92.332 1.00 36.16 419 ALA A C 1
ATOM 3124 O O . ALA A 1 419 ? 49.231 -1.065 -93.384 1.00 36.16 419 ALA A O 1
ATOM 3125 N N . GLU A 1 420 ? 50.458 -2.533 -92.200 1.00 39.50 420 GLU A N 1
ATOM 3126 C CA . GLU A 1 420 ? 50.402 -3.618 -93.172 1.00 39.50 420 GLU A CA 1
ATOM 3127 C C . GLU A 1 420 ? 49.053 -4.346 -93.018 1.00 39.50 420 GLU A C 1
ATOM 3129 O O . GLU A 1 420 ? 48.764 -4.954 -91.993 1.00 39.50 420 GLU A O 1
ATOM 3134 N N . GLU A 1 421 ? 48.230 -4.215 -94.058 1.00 38.12 421 GLU A N 1
ATOM 3135 C CA . GLU A 1 421 ? 46.949 -4.881 -94.320 1.00 38.12 421 GLU A CA 1
ATOM 3136 C C . GLU A 1 421 ? 45.739 -4.614 -93.396 1.00 38.12 421 GLU A C 1
ATOM 3138 O O . GLU A 1 421 ? 45.743 -4.689 -92.169 1.00 38.12 421 GLU A O 1
ATOM 3143 N N . ALA A 1 422 ? 44.618 -4.319 -94.059 1.00 49.81 422 ALA A N 1
ATOM 3144 C CA . ALA A 1 422 ? 43.323 -4.058 -93.459 1.00 49.81 422 ALA A CA 1
ATOM 3145 C C . ALA A 1 422 ? 42.704 -5.345 -92.893 1.00 49.81 422 ALA A C 1
ATOM 3147 O O . ALA A 1 422 ? 42.175 -6.150 -93.656 1.00 49.81 422 ALA A O 1
ATOM 3148 N N . SER A 1 423 ? 42.740 -5.531 -91.567 1.00 45.62 423 SER A N 1
ATOM 3149 C CA . SER A 1 423 ? 41.703 -6.249 -90.782 1.00 45.62 423 SER A CA 1
ATOM 3150 C C . SER A 1 423 ? 41.982 -6.381 -89.273 1.00 45.62 423 SER A C 1
ATOM 3152 O O . SER A 1 423 ? 41.163 -6.964 -88.565 1.00 45.62 423 SER A O 1
ATOM 3154 N N . THR A 1 424 ? 43.056 -5.807 -88.727 1.00 33.72 424 THR A N 1
ATOM 3155 C CA . THR A 1 424 ? 43.312 -5.829 -87.275 1.00 33.72 424 THR A CA 1
ATOM 3156 C C . THR A 1 424 ? 42.686 -4.609 -86.582 1.00 33.72 424 THR A C 1
ATOM 3158 O O . THR A 1 424 ? 43.059 -3.478 -86.902 1.00 33.72 424 THR A O 1
ATOM 3161 N N . PRO A 1 425 ? 41.736 -4.776 -85.640 1.00 37.81 425 PRO A N 1
ATOM 3162 C CA . PRO A 1 425 ? 41.230 -3.657 -84.852 1.00 37.81 425 PRO A CA 1
ATOM 3163 C C . PRO A 1 425 ? 42.358 -3.076 -83.991 1.00 37.81 425 PRO A C 1
ATOM 3165 O O . PRO A 1 425 ? 43.046 -3.801 -83.274 1.00 37.81 425 PRO A O 1
ATOM 3168 N N . ILE A 1 426 ? 42.550 -1.761 -84.074 1.00 39.97 426 ILE A N 1
ATOM 3169 C CA . ILE A 1 426 ? 43.458 -1.024 -83.196 1.00 39.97 426 ILE A CA 1
ATOM 3170 C C . ILE A 1 426 ? 42.712 -0.781 -81.883 1.00 39.97 426 ILE A C 1
ATOM 3172 O O . ILE A 1 426 ? 41.729 -0.041 -81.855 1.00 39.97 426 ILE A O 1
ATOM 3176 N N . THR A 1 427 ? 43.171 -1.402 -80.799 1.00 35.75 427 THR A N 1
ATOM 3177 C CA . THR A 1 427 ? 42.704 -1.086 -79.445 1.00 35.75 427 THR A CA 1
ATOM 3178 C C . THR A 1 427 ? 43.433 0.163 -78.968 1.00 35.75 427 THR A C 1
ATOM 3180 O O . THR A 1 427 ? 44.643 0.140 -78.754 1.00 35.75 427 THR A O 1
ATOM 3183 N N . ILE A 1 428 ? 42.701 1.264 -78.821 1.00 39.16 428 ILE A N 1
ATOM 3184 C CA . ILE A 1 428 ? 43.223 2.495 -78.229 1.00 39.16 428 ILE A CA 1
ATOM 3185 C C . ILE A 1 428 ? 43.000 2.400 -76.719 1.00 39.16 428 ILE A C 1
ATOM 3187 O O . ILE A 1 428 ? 41.858 2.367 -76.266 1.00 39.16 428 ILE A O 1
ATOM 3191 N N . PHE A 1 429 ? 44.084 2.347 -75.947 1.00 35.19 429 PHE A N 1
ATOM 3192 C CA . PHE A 1 429 ? 44.026 2.456 -74.492 1.00 35.19 429 PHE A CA 1
ATOM 3193 C C . PHE A 1 429 ? 43.930 3.933 -74.115 1.00 35.19 429 PHE A C 1
ATOM 3195 O O . PHE A 1 429 ? 44.841 4.712 -74.389 1.00 35.19 429 PHE A O 1
ATOM 3202 N N . VAL A 1 430 ? 42.816 4.319 -73.497 1.00 36.78 430 VAL A N 1
ATOM 3203 C CA . VAL A 1 430 ? 42.679 5.619 -72.839 1.00 36.78 430 VAL A CA 1
ATOM 3204 C C . VAL A 1 430 ? 42.918 5.373 -71.356 1.00 36.78 430 VAL A C 1
ATOM 3206 O O . VAL A 1 430 ? 42.070 4.801 -70.680 1.00 36.78 430 VAL A O 1
ATOM 3209 N N . ILE A 1 431 ? 44.099 5.745 -70.873 1.00 34.47 431 ILE A N 1
ATOM 3210 C CA . ILE A 1 431 ? 44.451 5.691 -69.453 1.00 34.47 431 ILE A CA 1
ATOM 3211 C C . ILE A 1 431 ? 44.373 7.132 -68.949 1.00 34.47 431 ILE A C 1
ATOM 3213 O O . ILE A 1 431 ? 45.120 7.987 -69.422 1.00 34.47 431 ILE A O 1
ATOM 3217 N N . GLY A 1 432 ? 43.421 7.411 -68.061 1.00 36.28 432 GLY A N 1
ATOM 3218 C CA . GLY A 1 432 ? 43.333 8.681 -67.341 1.00 36.28 432 GLY A CA 1
ATOM 3219 C C . GLY A 1 432 ? 44.081 8.580 -66.014 1.00 36.28 432 GLY A C 1
ATOM 3220 O O . GLY A 1 432 ? 43.975 7.557 -65.341 1.00 36.28 432 GLY A O 1
ATOM 3221 N N . THR A 1 433 ? 44.837 9.618 -65.667 1.00 44.75 433 THR A N 1
ATOM 3222 C CA . THR A 1 433 ? 45.331 9.879 -64.304 1.00 44.75 433 THR A CA 1
ATOM 3223 C C . THR A 1 433 ? 44.469 10.942 -63.655 1.00 44.75 433 THR A C 1
ATOM 3225 O O . THR A 1 433 ? 44.272 11.968 -64.354 1.00 44.75 433 THR A O 1
#

Foldseek 3Di:
DDDDDDDPDPPDDPPPPPVPPDPPPPQFKDKDFDDDPFAQQAKKKKKKFKFLDQDDDDQCADLLDGDCVDPGGPNDMDIDTDGADPRNMDIGGVVNRPPDDDDDLGWMWMWMWMAHPPDDSSRTDTRCPDPPPPPPGSTHTCHDNSDGPPPPPPQVPCDDPPGHHDPPVVPQDKTWDADDPVVRWTFIQDSPVRDTDGRDDDDDPDDDDDPDDDDFFPDPVDPQTKGWDWPQDDVPDTFIFIQDSVVRDTDTPDDDDDPDDDDDPDDDDPVPDDDPPDDQDDDCDDDFLALVQFQRWDQHPVVRWIWTRHSPRDTDTPPPPPPPPPDPPPPPDDDDPPDDPPPPPDDDDDDDDPDDPDDPPDPDQPQDQADDDPPDPDRDDDPRDRFPWDWDADPVPRDIDTHRPPDDDPPPPDDDDDDDDPDDDDDDDRDDD

Secondary structure (DSSP, 8-state):
--------------SSSSS-S-------EEEEE-BSSSB--S-EEEEEEEESSSSPPBTTEETTEE-TTSTTEEEEEEEEEE---TTSEEEEEGGGSTTPPPP-SS-EEEEEEEEETT--GGGPEE----STT-TT-SSEEEEETTEE-------TT-B-SS-B-SSTT-----EEEEE-TTT-EEEEEETTTTEEEESS----SS----SSPPP--S-TTSTT---EEEEEEETTEEEEEEEETTTTEEEESS----SS----SS----TT---TT------SS-----TT-TT-EEE-TTT--EEEE-SSSSEEE--S-------TTS-TT------------S-----------S---S-----------TTSS-----------EEEEEETTTTEEEEEE---S-----SS-----STT----------

pLDDT: mean 71.43, std 22.63, range [22.88, 97.94]